Protein 3LUR (pdb70)

Foldseek 3Di:
DDWDKDKAAKFKKFAAKDKFPADVVCVVCVVVVVVVCVVVCVVVVQVVFAPPSDAAWKWKDFQDPVRMMTTTHTGDDDPVSVVTDIDIQHIAMKKDKFAAAPPPSVVVVVVVVVCCVVPVVPWFDNGMKIKGAHDDHNHGSGGIIITMHTHD/DDWDKAKDAKFKKKAAKDKFQAPVRCVVCQVVVVVCCVVVCRLVVQVVQAPPSPAFWKWKDFDPVPRMMIITHGGDPVDDVVVIPIDMQHIAMKKDKFAAAPPPSVVVVVVVVVCCVPPVVPWFDNGMKIKGAHDDHNHGSGGIIITMHTHD/DDDDKDKDAKFKKWAAKDKFQAPVVVVVCLVVVVVVCVVVCVLVVQQVQAPPSPQFWKWKDFQDPPRMMTITHGGYDPIDMDMQHIAMKKDKFAAAPPVSVVVVVVVVVCCVVPPVVFDDNGMWIKGAHDDDNHGRGGIIMTMHTHD

Nearest PDB structures (foldseek):
  5kat-assembly1_A  TM=9.500E-01  e=3.939E-24  Staphylococcus aureus subsp. aureus N315
  3lur-assembly3_C  TM=9.102E-01  e=5.387E-23  Staphylococcus aureus subsp. aureus Mu50
  6wl5-assembly4_D  TM=5.941E-01  e=5.472E-05  Escherichia coli
  5kax-assembly1_A  TM=5.554E-01  e=2.906E-04  Chlorobaculum tepidum TLS
  3lur-assembly3_C  TM=9.510E-01  e=2.181E-24  Staphylococcus aureus subsp. aureus Mu50

InterPro domains:
  IPR010499 Bacterial transcription activator, effector binding [SM00871] (1-156)
  IPR011256 Regulatory factor, effector binding domain superfamily [G3DSA:3.20.80.10] (1-156)
  IPR011256 Regulatory factor, effector binding domain superfamily [SSF55136] (1-156)
  IPR029441 Integron-associated effector binding protein [PF14526] (6-155)
  IPR053182 Putative transcriptional regulator YobU-like [PTHR36444] (2-156)

Secondary structure (DSSP, 8-state):
------EE--EEEEE-----SSHHHHHHHHHHHHHHHHHHTHHHHHHHH--SSSSSEEEEE---TT-----EEE---SSGGGGSEEEEE--EE--EEEESSTTHHHHH--HHHHHHHHH-TTTB-SS-EEEEE-SS-TTSTT-EEEE--B--/------EE--EEEEE-----SSHHHHHHHHHHHHHHHHHTTHHHHHHHH--SSSSSEEEEE---SS-----EEE--TTS-TTTSEEEEE--EE--EEEESSTTHHHHH--HHHHHHHHH-TTTB-SS-EEEEE-SS-TTSTT-EEEE--B--/------EE--EEEEE-----SSHHHHHHHHHHHHHHHHHTTHHHHHHHH--SSSSSEEEEE---GGG----EEE---SSEEEEE--EE--EEEESSTTHHHHH--HHHHHHHHHSGGGB-SS-EEEEE-SS-TTSTT-EEEE--B--

Solvent-accessible surface area: 23696 Å² total

Radius of gyration: 25.82 Å; Cα contacts (8 Å, |Δi|>4): 927; chains: 3; bounding box: 43×69×67 Å

B-factor: mean 15.58, std 5.98, range [4.15, 49.12]

Structure (mmCIF, N/CA/C/O backbone):
data_3LUR
#
_entry.id   3LUR
#
_cell.length_a   34.179
_cell.length_b   62.482
_cell.length_c   105.075
_cell.angle_alpha   90.000
_cell.angle_beta   93.330
_cell.angle_gamma   90.000
#
_symmetry.space_group_name_H-M   'P 1 21 1'
#
loop_
_entity.id
_entity.type
_entity.pdbx_description
1 polymer 'Putative bacterial transcription regulation protein'
2 non-polymer 'TETRAETHYLENE GLYCOL'
3 non-polymer 1,2-ETHANEDIOL
4 non-polymer DI(HYDROXYETHYL)ETHER
5 water water
#
loop_
_atom_site.group_PDB
_atom_site.id
_atom_site.type_symbol
_atom_site.label_atom_id
_atom_site.label_alt_id
_atom_site.label_comp_id
_atom_site.label_asym_id
_atom_site.label_entity_id
_atom_site.label_seq_id
_atom_site.pdbx_PDB_ins_code
_atom_site.Cartn_x
_atom_site.Cartn_y
_atom_site.Cartn_z
_atom_site.occupancy
_atom_site.B_iso_or_equiv
_atom_site.auth_seq_id
_atom_site.auth_comp_id
_atom_site.auth_asym_id
_atom_site.auth_atom_id
_atom_site.pdbx_PDB_model_num
ATOM 1 N N . GLY A 1 1 ? 22.347 30.727 -11.273 1.00 21.67 0 GLY A N 1
ATOM 2 C CA . GLY A 1 1 ? 20.891 30.457 -11.425 1.00 20.95 0 GLY A CA 1
ATOM 3 C C . GLY A 1 1 ? 20.463 29.458 -10.364 1.00 20.84 0 GLY A C 1
ATOM 4 O O . GLY A 1 1 ? 21.275 29.052 -9.543 1.00 21.09 0 GLY A O 1
ATOM 13 N N . GLU A 1 3 ? 19.577 26.315 -10.760 1.00 19.24 2 GLU A N 1
ATOM 14 C CA . GLU A 1 3 ? 19.639 24.963 -11.277 1.00 19.47 2 GLU A CA 1
ATOM 15 C C . GLU A 1 3 ? 19.926 23.978 -10.127 1.00 18.29 2 GLU A C 1
ATOM 16 O O . GLU A 1 3 ? 20.691 24.277 -9.166 1.00 17.56 2 GLU A O 1
ATOM 22 N N . TYR A 1 4 ? 19.282 22.823 -10.210 1.00 16.59 3 TYR A N 1
ATOM 23 C CA . TYR A 1 4 ? 19.436 21.803 -9.208 1.00 16.42 3 TYR A CA 1
ATOM 24 C C . TYR A 1 4 ? 19.490 20.417 -9.832 1.00 15.94 3 TYR A C 1
ATOM 25 O O . TYR A 1 4 ? 19.122 20.232 -10.981 1.00 16.06 3 TYR A O 1
ATOM 34 N N . GLN A 1 5 ? 19.977 19.464 -9.064 1.00 15.77 4 GLN A N 1
ATOM 35 C CA . GLN A 1 5 ? 19.959 18.069 -9.456 1.00 15.96 4 GLN A CA 1
ATOM 36 C C . GLN A 1 5 ? 19.066 17.329 -8.488 1.00 15.56 4 GLN A C 1
ATOM 37 O O . GLN A 1 5 ? 19.062 17.615 -7.282 1.00 15.57 4 GLN A O 1
ATOM 43 N N . LEU A 1 6 ? 18.264 16.416 -9.012 1.00 15.41 5 LEU A N 1
ATOM 44 C CA . LEU A 1 6 ? 17.427 15.584 -8.168 1.00 15.46 5 LEU A CA 1
ATOM 45 C C . LEU A 1 6 ? 18.284 14.448 -7.649 1.00 15.19 5 LEU A C 1
ATOM 46 O O . LEU A 1 6 ? 19.048 13.816 -8.402 1.00 15.61 5 LEU A O 1
ATOM 51 N N . GLN A 1 7 ? 18.197 14.202 -6.353 1.00 15.06 6 GLN A N 1
ATOM 52 C CA . GLN A 1 7 ? 18.916 13.120 -5.730 1.00 15.27 6 GLN A CA 1
ATOM 53 C C . GLN A 1 7 ? 17.952 12.481 -4.748 1.00 15.12 6 GLN A C 1
ATOM 54 O O . GLN A 1 7 ? 16.916 13.059 -4.423 1.00 14.78 6 GLN A O 1
ATOM 60 N N . GLN A 1 8 ? 18.250 11.271 -4.319 1.00 14.75 7 GLN A N 1
ATOM 61 C CA . GLN A 1 8 ? 17.435 10.625 -3.321 1.00 14.76 7 GLN A CA 1
ATOM 62 C C . GLN A 1 8 ? 18.300 9.945 -2.300 1.00 13.81 7 GLN A C 1
ATOM 63 O O . GLN A 1 8 ? 19.352 9.418 -2.634 1.00 13.41 7 GLN A O 1
ATOM 69 N N . LEU A 1 9 ? 17.868 9.990 -1.044 1.00 12.81 8 LEU A N 1
ATOM 70 C CA . LEU A 1 9 ? 18.584 9.343 0.035 1.00 12.13 8 LEU A CA 1
ATOM 71 C C . LEU A 1 9 ? 17.699 8.318 0.771 1.00 11.67 8 LEU A C 1
ATOM 72 O O . LEU A 1 9 ? 16.489 8.527 0.950 1.00 10.40 8 LEU A O 1
ATOM 77 N N . ALA A 1 10 ? 18.314 7.215 1.180 1.00 10.07 9 ALA A N 1
ATOM 78 C CA . ALA A 1 10 ? 17.703 6.274 2.094 1.00 10.37 9 ALA A CA 1
ATOM 79 C C . ALA A 1 10 ? 17.673 6.972 3.459 1.00 10.32 9 ALA A C 1
ATOM 80 O O . ALA A 1 10 ? 18.213 8.079 3.616 1.00 9.76 9 ALA A O 1
ATOM 82 N N . SER A 1 11 ? 17.065 6.349 4.450 1.00 10.49 10 SER A N 1
ATOM 83 C CA . SER A 1 11 ? 17.062 6.956 5.762 1.00 11.24 10 SER A CA 1
ATOM 84 C C . SER A 1 11 ? 18.481 6.894 6.288 1.00 12.03 10 SER A C 1
ATOM 85 O O . SER A 1 11 ? 19.173 5.895 6.118 1.00 12.24 10 SER A O 1
ATOM 88 N N . LEU A 1 12 ? 18.918 7.958 6.925 1.00 12.41 11 LEU A N 1
ATOM 89 C CA . LEU A 1 12 ? 20.284 8.005 7.420 1.00 12.96 11 LEU A CA 1
ATOM 90 C C . LEU A 1 12 ? 20.323 8.288 8.901 1.00 13.35 11 LEU A C 1
ATOM 91 O O . LEU A 1 12 ? 19.403 8.878 9.447 1.00 14.45 11 LEU A O 1
ATOM 96 N N . THR A 1 13 ? 21.372 7.805 9.554 1.00 13.88 12 THR A N 1
ATOM 97 C CA . THR A 1 13 ? 21.581 8.093 10.949 1.00 13.61 12 THR A CA 1
ATOM 98 C C . THR A 1 13 ? 22.565 9.263 11.019 1.00 13.30 12 THR A C 1
ATOM 99 O O . THR A 1 13 ? 23.684 9.178 10.496 1.00 12.63 12 THR A O 1
ATOM 103 N N . LEU A 1 14 ? 22.134 10.358 11.638 1.00 12.70 13 LEU A N 1
ATOM 104 C CA . LEU A 1 14 ? 22.992 11.547 11.767 1.00 12.59 13 LEU A CA 1
ATOM 105 C C . LEU A 1 14 ? 23.431 11.701 13.217 1.00 12.06 13 LEU A C 1
ATOM 106 O O . LEU A 1 14 ? 22.624 11.554 14.138 1.00 12.74 13 LEU A O 1
ATOM 111 N N . VAL A 1 15 ? 24.732 11.898 13.413 1.00 11.09 14 VAL A N 1
ATOM 112 C CA . VAL A 1 15 ? 25.337 11.999 14.717 1.00 9.65 14 VAL A CA 1
ATOM 113 C C . VAL A 1 15 ? 25.897 13.413 14.809 1.00 9.28 14 VAL A C 1
ATOM 114 O O . VAL A 1 15 ? 26.659 13.853 13.942 1.00 7.97 14 VAL A O 1
ATOM 118 N N . GLY A 1 16 ? 25.543 14.123 15.851 1.00 9.32 15 GLY A N 1
ATOM 119 C CA . GLY A 1 16 ? 26.023 15.480 15.980 1.00 9.57 15 GLY A CA 1
ATOM 120 C C . GLY A 1 16 ? 25.491 16.240 17.166 1.00 9.27 15 GLY A C 1
ATOM 121 O O . GLY A 1 16 ? 25.074 15.648 18.177 1.00 9.75 15 GLY A O 1
ATOM 122 N N . ILE A 1 17 ? 25.505 17.564 17.030 1.00 9.22 16 ILE A N 1
ATOM 123 C CA . ILE A 1 17 ? 25.100 18.468 18.087 1.00 9.23 16 ILE A CA 1
ATOM 124 C C . ILE A 1 17 ? 24.122 19.471 17.527 1.00 9.68 16 ILE A C 1
ATOM 125 O O . ILE A 1 17 ? 24.353 20.039 16.461 1.00 9.05 16 ILE A O 1
ATOM 130 N N . LYS A 1 18 ? 23.063 19.727 18.290 1.00 9.68 17 LYS A N 1
ATOM 131 C CA A LYS A 1 18 ? 22.006 20.610 17.845 0.50 10.32 17 LYS A CA 1
ATOM 132 C CA B LYS A 1 18 ? 21.984 20.589 17.863 0.50 10.24 17 LYS A CA 1
ATOM 133 C C . LYS A 1 18 ? 21.907 21.849 18.727 1.00 9.89 17 LYS A C 1
ATOM 134 O O . LYS A 1 18 ? 22.091 21.778 19.923 1.00 10.28 17 LYS A O 1
ATOM 145 N N . GLU A 1 19 ? 21.624 22.986 18.096 1.00 9.32 18 GLU A N 1
ATOM 146 C CA . GLU A 1 19 ? 21.333 24.242 18.811 1.00 9.19 18 GLU A CA 1
ATOM 147 C C . GLU A 1 19 ? 19.990 24.724 18.275 1.00 8.83 18 GLU A C 1
ATOM 148 O O . GLU A 1 19 ? 19.711 24.547 17.109 1.00 7.46 18 GLU A O 1
ATOM 154 N N . THR A 1 20 ? 19.155 25.288 19.142 1.00 8.92 19 THR A N 1
ATOM 155 C CA . THR A 1 20 ? 17.844 25.740 18.728 1.00 9.53 19 THR A CA 1
ATOM 156 C C . THR A 1 20 ? 17.794 27.236 18.903 1.00 10.51 19 THR A C 1
ATOM 157 O O . THR A 1 20 ? 18.217 27.769 19.931 1.00 9.99 19 THR A O 1
ATOM 161 N N . TYR A 1 21 ? 17.299 27.905 17.872 1.00 11.80 20 TYR A N 1
ATOM 162 C CA . TYR A 1 21 ? 17.182 29.340 17.872 1.00 12.80 20 TYR A CA 1
ATOM 163 C C . TYR A 1 21 ? 15.720 29.744 17.747 1.00 13.99 20 TYR A C 1
ATOM 164 O O . TYR A 1 21 ? 14.864 28.939 17.327 1.00 13.39 20 TYR A O 1
ATOM 173 N N . GLU A 1 22 ? 15.454 30.994 18.103 1.00 14.96 21 GLU A N 1
ATOM 174 C CA . GLU A 1 22 ? 14.089 31.539 18.140 1.00 16.26 21 GLU A CA 1
ATOM 175 C C . GLU A 1 22 ? 13.356 31.443 16.803 1.00 16.88 21 GLU A C 1
ATOM 176 O O . GLU A 1 22 ? 12.150 31.188 16.764 1.00 17.48 21 GLU A O 1
ATOM 178 N N . ASN A 1 23 ? 14.091 31.636 15.718 1.00 18.37 22 ASN A N 1
ATOM 179 C CA . ASN A 1 23 ? 13.545 31.580 14.366 1.00 19.30 22 ASN A CA 1
ATOM 180 C C . ASN A 1 23 ? 14.669 31.525 13.322 1.00 20.44 22 ASN A C 1
ATOM 181 O O . ASN A 1 23 ? 15.867 31.491 13.670 1.00 20.55 22 ASN A O 1
ATOM 186 N N . GLY A 1 24 ? 14.280 31.490 12.050 1.00 21.46 23 GLY A N 1
ATOM 187 C CA . GLY A 1 24 ? 15.216 31.426 10.933 1.00 22.35 23 GLY A CA 1
ATOM 188 C C . GLY A 1 24 ? 16.293 32.496 10.891 1.00 23.15 23 GLY A C 1
ATOM 189 O O . GLY A 1 24 ? 17.460 32.184 10.633 1.00 23.72 23 GLY A O 1
ATOM 190 N N . ARG A 1 25 ? 15.925 33.753 11.117 1.00 24.14 24 ARG A N 1
ATOM 191 C CA . ARG A 1 25 ? 16.925 34.848 11.088 1.00 24.92 24 ARG A CA 1
ATOM 192 C C . ARG A 1 25 ? 17.903 34.815 12.242 1.00 24.65 24 ARG A C 1
ATOM 193 O O . ARG A 1 25 ? 19.098 35.052 12.027 1.00 24.50 24 ARG A O 1
ATOM 199 N N . GLN A 1 26 ? 17.421 34.581 13.468 1.00 24.29 25 GLN A N 1
ATOM 200 C CA A GLN A 1 26 ? 18.330 34.495 14.610 0.50 24.35 25 GLN A CA 1
ATOM 201 C CA B GLN A 1 26 ? 18.322 34.490 14.621 0.50 24.29 25 GLN A CA 1
ATOM 202 C C . GLN A 1 26 ? 19.287 33.306 14.447 1.00 24.20 25 GLN A C 1
ATOM 203 O O . GLN A 1 26 ? 20.434 33.364 14.876 1.00 24.02 25 GLN A O 1
ATOM 214 N N . ALA A 1 27 ? 18.814 32.244 13.803 1.00 24.03 26 ALA A N 1
ATOM 215 C CA . ALA A 1 27 ? 19.652 31.086 13.525 1.00 24.59 26 ALA A CA 1
ATOM 216 C C . ALA A 1 27 ? 20.852 31.517 12.660 1.00 24.99 26 ALA A C 1
ATOM 217 O O . ALA A 1 27 ? 22.000 31.237 13.001 1.00 24.42 26 ALA A O 1
ATOM 219 N N . GLN A 1 28 ? 20.570 32.256 11.577 1.00 25.98 27 GLN A N 1
ATOM 220 C CA . GLN A 1 28 ? 21.616 32.752 10.649 1.00 26.66 27 GLN A CA 1
ATOM 221 C C . GLN A 1 28 ? 22.687 33.543 11.374 1.00 26.04 27 GLN A C 1
ATOM 222 O O . GLN A 1 28 ? 23.861 33.489 11.008 1.00 26.83 27 GLN A O 1
ATOM 228 N N . GLN A 1 29 ? 22.277 34.299 12.387 1.00 25.24 28 GLN A N 1
ATOM 229 C CA . GLN A 1 29 ? 23.200 35.143 13.129 1.00 24.66 28 GLN A CA 1
ATOM 230 C C . GLN A 1 29 ? 24.035 34.386 14.150 1.00 23.31 28 GLN A C 1
ATOM 231 O O . GLN A 1 29 ? 25.041 34.905 14.595 1.00 23.19 28 GLN A O 1
ATOM 237 N N . HIS A 1 30 ? 23.641 33.147 14.481 1.00 21.52 29 HIS A N 1
ATOM 238 C CA . HIS A 1 30 ? 24.372 32.315 15.453 1.00 20.32 29 HIS A CA 1
ATOM 239 C C . HIS A 1 30 ? 25.147 31.138 14.845 1.00 18.84 29 HIS A C 1
ATOM 240 O O . HIS A 1 30 ? 26.086 30.611 15.456 1.00 17.79 29 HIS A O 1
ATOM 247 N N . ILE A 1 31 ? 24.778 30.741 13.641 1.00 17.50 30 ILE A N 1
ATOM 248 C CA . ILE A 1 31 ? 25.350 29.541 13.060 1.00 16.56 30 ILE A CA 1
ATOM 249 C C . ILE A 1 31 ? 26.877 29.559 12.863 1.00 15.51 30 ILE A C 1
ATOM 250 O O . ILE A 1 31 ? 27.538 28.565 13.174 1.00 13.45 30 ILE A O 1
ATOM 255 N N . ALA A 1 32 ? 27.447 30.663 12.377 1.00 14.37 31 ALA A N 1
ATOM 256 C CA . ALA A 1 32 ? 28.896 30.716 12.194 1.00 14.06 31 ALA A CA 1
ATOM 257 C C . ALA A 1 32 ? 29.608 30.476 13.532 1.00 13.62 31 ALA A C 1
ATOM 258 O O . ALA A 1 32 ? 30.571 29.731 13.604 1.00 13.11 31 ALA A O 1
ATOM 260 N N . GLY A 1 33 ? 29.105 31.113 14.584 1.00 13.07 32 GLY A N 1
ATOM 261 C CA . GLY A 1 33 ? 29.662 30.979 15.904 1.00 12.56 32 GLY A CA 1
ATOM 262 C C . GLY A 1 33 ? 29.563 29.553 16.427 1.00 12.04 32 GLY A C 1
ATOM 263 O O . GLY A 1 33 ? 30.448 29.089 17.137 1.00 12.48 32 GLY A O 1
ATOM 264 N N . PHE A 1 34 ? 28.466 28.878 16.097 1.00 10.57 33 PHE A N 1
ATOM 265 C CA . PHE A 1 34 ? 28.269 27.501 16.507 1.00 9.96 33 PHE A CA 1
ATOM 266 C C . PHE A 1 34 ? 29.327 26.618 15.856 1.00 9.78 33 PHE A C 1
ATOM 267 O O . PHE A 1 34 ? 29.937 25.778 16.536 1.00 9.14 33 PHE A O 1
ATOM 275 N N . TRP A 1 35 ? 29.575 26.815 14.547 1.00 9.46 34 TRP A N 1
ATOM 276 C CA . TRP A 1 35 ? 30.654 26.097 13.882 1.00 10.24 34 TRP A CA 1
ATOM 277 C C . TRP A 1 35 ? 32.004 26.420 14.532 1.00 10.90 34 TRP A C 1
ATOM 278 O O . TRP A 1 35 ? 32.828 25.525 14.752 1.00 10.29 34 TRP A O 1
ATOM 289 N N . GLN A 1 36 ? 32.234 27.702 14.836 1.00 11.15 35 GLN A N 1
ATOM 290 C CA . GLN A 1 36 ? 33.502 28.116 15.452 1.00 11.95 35 GLN A CA 1
ATOM 291 C C . GLN A 1 36 ? 33.721 27.381 16.789 1.00 11.37 35 GLN A C 1
ATOM 292 O O . GLN A 1 36 ? 34.815 26.851 17.062 1.00 11.54 35 GLN A O 1
ATOM 298 N N . ARG A 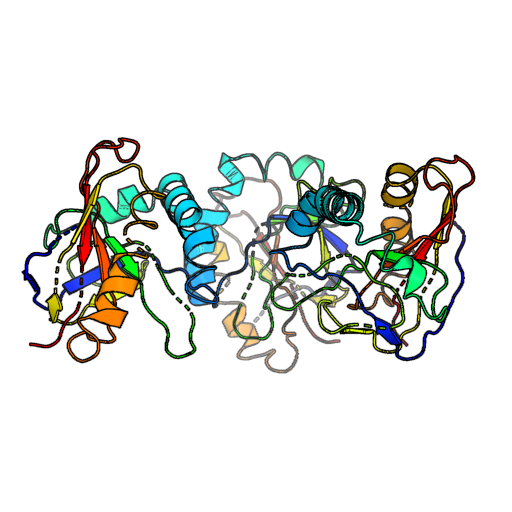1 37 ? 32.688 27.357 17.617 1.00 10.87 36 ARG A N 1
ATOM 299 C CA . ARG A 1 37 ? 32.764 26.676 18.914 1.00 11.08 36 ARG A CA 1
ATOM 300 C C . ARG A 1 37 ? 33.018 25.169 18.744 1.00 10.88 36 ARG A C 1
ATOM 301 O O . ARG A 1 37 ? 33.874 24.629 19.403 1.00 10.34 36 ARG A O 1
ATOM 309 N N . CYS A 1 38 ? 32.282 24.507 17.856 1.00 11.84 37 CYS A N 1
ATOM 310 C CA . CYS A 1 38 ? 32.511 23.068 17.599 1.00 12.11 37 CYS A CA 1
ATOM 311 C C . CYS A 1 38 ? 33.939 22.804 17.153 1.00 12.86 37 CYS A C 1
ATOM 312 O O . CYS A 1 38 ? 34.552 21.841 17.599 1.00 12.52 37 CYS A O 1
ATOM 315 N N . TYR A 1 39 ? 34.454 23.643 16.243 1.00 13.50 38 TYR A N 1
ATOM 316 C CA . TYR A 1 39 ? 35.861 23.537 15.869 1.00 14.01 38 TYR A CA 1
ATOM 317 C C . TYR A 1 39 ? 36.734 23.710 17.101 1.00 13.84 38 TYR A C 1
ATOM 318 O O . TYR A 1 39 ? 37.531 22.833 17.419 1.00 14.31 38 TYR A O 1
ATOM 327 N N . GLN A 1 40 ? 36.541 24.816 17.825 1.00 13.89 39 GLN A N 1
ATOM 328 C CA . GLN A 1 40 ? 37.376 25.140 18.990 1.00 13.81 39 GLN A CA 1
ATOM 329 C C . GLN A 1 40 ? 37.401 24.041 20.051 1.00 12.97 39 GLN A C 1
ATOM 330 O O . GLN A 1 40 ? 38.415 23.838 20.696 1.00 12.60 39 GLN A O 1
ATOM 336 N N . GLU A 1 41 ? 36.287 23.330 20.207 1.00 12.06 40 GLU A N 1
ATOM 337 C CA . GLU A 1 41 ? 36.154 22.293 21.239 1.00 11.89 40 GLU A CA 1
ATOM 338 C C . GLU A 1 41 ? 36.627 20.925 20.804 1.00 12.08 40 GLU A C 1
ATOM 339 O O . GLU A 1 41 ? 36.792 20.040 21.633 1.00 11.58 40 GLU A O 1
ATOM 345 N N . GLY A 1 42 ? 36.842 20.742 19.510 1.00 12.68 41 GLY A N 1
ATOM 346 C CA . GLY A 1 42 ? 37.266 19.429 18.997 1.00 12.91 41 GLY A CA 1
ATOM 347 C C . GLY A 1 42 ? 36.093 18.549 18.623 1.00 13.20 41 GLY A C 1
ATOM 348 O O . GLY A 1 42 ? 36.246 17.358 18.385 1.00 13.03 41 GLY A O 1
ATOM 349 N N . VAL A 1 43 ? 34.898 19.132 18.609 1.00 13.18 42 VAL A N 1
ATOM 350 C CA . VAL A 1 43 ? 33.722 18.387 18.250 1.00 13.51 42 VAL A CA 1
ATOM 351 C C . VAL A 1 43 ? 33.799 17.986 16.782 1.00 13.82 42 VAL A C 1
ATOM 352 O O . VAL A 1 43 ? 33.419 16.857 16.417 1.00 13.17 42 VAL A O 1
ATOM 356 N N . ILE A 1 44 ? 34.282 18.893 15.925 1.00 14.37 43 ILE A N 1
ATOM 357 C CA . ILE A 1 44 ? 34.333 18.569 14.505 1.00 14.77 43 ILE A CA 1
ATOM 358 C C . ILE A 1 44 ? 35.258 17.389 14.255 1.00 15.44 43 ILE A C 1
ATOM 359 O O . ILE A 1 44 ? 34.905 16.485 13.493 1.00 15.66 43 ILE A O 1
ATOM 364 N N . ALA A 1 45 ? 36.418 17.378 14.913 1.00 16.02 44 ALA A N 1
ATOM 365 C CA . ALA A 1 45 ? 37.394 16.303 14.715 1.00 16.50 44 ALA A CA 1
ATOM 366 C C . ALA A 1 45 ? 36.816 14.982 15.174 1.00 16.56 44 ALA A C 1
ATOM 367 O O . ALA A 1 45 ? 36.951 13.972 14.496 1.00 16.39 44 ALA A O 1
ATOM 369 N N . ASP A 1 46 ? 36.119 15.006 16.302 1.00 16.25 45 ASP A N 1
ATOM 370 C CA . ASP A 1 46 ? 35.500 13.811 16.817 1.00 16.59 45 ASP A CA 1
ATOM 371 C C . ASP A 1 46 ? 34.391 13.258 15.896 1.00 15.96 45 ASP A C 1
ATOM 372 O O . ASP A 1 46 ? 34.305 12.063 15.699 1.00 15.09 45 ASP A O 1
ATOM 377 N N . LEU A 1 47 ? 33.527 14.134 15.373 1.00 15.25 46 LEU A N 1
ATOM 378 C CA . LEU A 1 47 ? 32.476 13.697 14.475 1.00 15.28 46 LEU A CA 1
ATOM 379 C C . LEU A 1 47 ? 33.052 13.163 13.171 1.00 15.71 46 LEU A C 1
ATOM 380 O O . LEU A 1 47 ? 32.533 12.214 12.610 1.00 15.54 46 LEU A O 1
ATOM 385 N N . GLN A 1 48 ? 34.152 13.744 12.709 1.00 16.51 47 GLN A N 1
ATOM 386 C CA . GLN A 1 48 ? 34.751 13.274 11.467 1.00 17.83 47 GLN A CA 1
ATOM 387 C C . GLN A 1 48 ? 35.277 11.860 11.598 1.00 17.45 47 GLN A C 1
ATOM 388 O O . GLN A 1 48 ? 35.322 11.138 10.606 1.00 18.19 47 GLN A O 1
ATOM 394 N N . LEU A 1 49 ? 35.615 11.439 12.816 1.00 17.30 48 LEU A N 1
ATOM 395 C CA . LEU A 1 49 ? 36.057 10.064 13.031 1.00 17.22 48 LEU A CA 1
ATOM 396 C C . LEU A 1 49 ? 34.906 9.093 12.923 1.00 16.73 48 LEU A C 1
ATOM 397 O O . LEU A 1 49 ? 35.129 7.932 12.648 1.00 16.13 48 LEU A O 1
ATOM 402 N N . LYS A 1 50 ? 33.678 9.584 13.142 1.00 15.92 49 LYS A N 1
ATOM 403 C CA . LYS A 1 50 ? 32.457 8.763 13.081 1.00 15.56 49 LYS A CA 1
ATOM 404 C C . LYS A 1 50 ? 31.797 8.783 11.712 1.00 15.12 49 LYS A C 1
ATOM 405 O O . LYS A 1 50 ? 30.848 8.047 11.467 1.00 15.25 49 LYS A O 1
ATOM 411 N N . ASN A 1 51 ? 32.281 9.642 10.839 1.00 14.89 50 ASN A N 1
ATOM 412 C CA . ASN A 1 51 ? 31.686 9.822 9.508 1.00 14.26 50 ASN A CA 1
ATOM 413 C C . ASN A 1 51 ? 31.823 8.551 8.682 1.00 14.44 50 ASN A C 1
ATOM 414 O O . ASN A 1 51 ? 32.928 8.134 8.364 1.00 13.45 50 ASN A O 1
ATOM 419 N N . ASN A 1 52 ? 30.698 7.934 8.348 1.00 14.58 51 ASN A N 1
ATOM 420 C CA . ASN A 1 52 ? 30.723 6.656 7.618 1.00 15.66 51 ASN A CA 1
ATOM 421 C C . ASN A 1 52 ? 30.687 6.808 6.109 1.00 16.21 51 ASN A C 1
ATOM 422 O O . ASN A 1 52 ? 30.570 5.831 5.420 1.00 16.41 51 ASN A O 1
ATOM 427 N N . GLY A 1 53 ? 30.717 8.044 5.614 1.00 17.01 52 GLY A N 1
ATOM 428 C CA . GLY A 1 53 ? 30.720 8.303 4.174 1.00 17.85 52 GLY A CA 1
ATOM 429 C C . GLY A 1 53 ? 29.380 8.274 3.432 1.00 18.12 52 GLY A C 1
ATOM 430 O O . GLY A 1 53 ? 29.357 8.531 2.234 1.00 18.38 52 GLY A O 1
ATOM 431 N N . ASP A 1 54 ? 28.267 8.001 4.119 1.00 17.74 53 ASP A N 1
ATOM 432 C CA . ASP A 1 54 ? 26.948 7.987 3.455 1.00 17.87 53 ASP A CA 1
ATOM 433 C C . ASP A 1 54 ? 26.719 9.289 2.720 1.00 17.96 53 ASP A C 1
ATOM 434 O O . ASP A 1 54 ? 26.088 9.297 1.662 1.00 17.86 53 ASP A O 1
ATOM 439 N N . LEU A 1 55 ? 27.132 10.395 3.348 1.00 17.60 54 LEU A N 1
ATOM 440 C CA . LEU A 1 55 ? 27.189 11.705 2.696 1.00 17.64 54 LEU A CA 1
ATOM 441 C C . LEU A 1 55 ? 28.637 12.163 2.814 1.00 17.63 54 LEU A C 1
ATOM 442 O O . LEU A 1 55 ? 29.240 12.083 3.892 1.00 16.75 54 LEU A O 1
ATOM 447 N N . ALA A 1 56 ? 29.201 12.615 1.697 1.00 18.00 55 ALA A N 1
ATOM 448 C CA . ALA A 1 56 ? 30.619 13.011 1.648 1.00 18.32 55 ALA A CA 1
ATOM 449 C C . ALA A 1 56 ? 30.794 14.444 2.116 1.00 18.25 55 ALA A C 1
ATOM 450 O O . ALA A 1 56 ? 30.882 15.378 1.324 1.00 20.01 55 ALA A O 1
ATOM 452 N N . GLY A 1 57 ? 30.860 14.618 3.410 1.00 16.82 56 GLY A N 1
ATOM 453 C CA . GLY A 1 57 ? 31.088 15.911 3.968 1.00 16.01 56 GLY A CA 1
ATOM 454 C C . GLY A 1 57 ? 30.450 15.969 5.328 1.00 14.67 56 GLY A C 1
ATOM 455 O O . GLY A 1 57 ? 30.044 14.937 5.894 1.00 15.47 56 GLY A O 1
ATOM 456 N N . ILE A 1 58 ? 30.446 17.152 5.883 1.00 12.92 57 ILE A N 1
ATOM 457 C CA A ILE A 1 58 ? 29.837 17.359 7.170 0.50 12.39 57 ILE A CA 1
ATOM 458 C CA B ILE A 1 58 ? 29.843 17.403 7.186 0.50 12.62 57 ILE A CA 1
ATOM 459 C C . ILE A 1 58 ? 28.597 18.213 6.911 1.00 12.21 57 ILE A C 1
ATOM 460 O O . ILE A 1 58 ? 28.593 19.099 6.010 1.00 12.06 57 ILE A O 1
ATOM 469 N N . LEU A 1 59 ? 27.552 17.920 7.652 1.00 12.06 58 LEU A N 1
ATOM 470 C CA . LEU A 1 59 ? 26.272 18.583 7.483 1.00 11.45 58 LEU A CA 1
ATOM 471 C C . LEU A 1 59 ? 25.988 19.686 8.465 1.00 11.01 58 LEU A C 1
ATOM 472 O O . LEU A 1 59 ? 26.329 19.601 9.670 1.00 10.06 58 LEU A O 1
ATOM 477 N N . GLY A 1 60 ? 25.314 20.707 7.926 1.00 11.38 59 GLY A N 1
ATOM 478 C CA . GLY A 1 60 ? 24.663 21.726 8.674 1.00 11.63 59 GLY A CA 1
ATOM 479 C C . GLY A 1 60 ? 23.188 21.465 8.420 1.00 11.31 59 GLY A C 1
ATOM 480 O O . GLY A 1 60 ? 22.642 21.863 7.383 1.00 11.07 59 GLY A O 1
ATOM 481 N N . LEU A 1 61 ? 22.562 20.750 9.337 1.00 11.97 60 LEU A N 1
ATOM 482 C CA . LEU A 1 61 ? 21.161 20.344 9.175 1.00 12.32 60 LEU A CA 1
ATOM 483 C C . LEU A 1 61 ? 20.225 21.355 9.807 1.00 13.21 60 LEU A C 1
ATOM 484 O O . LEU A 1 61 ? 20.266 21.596 11.028 1.00 13.08 60 LEU A O 1
ATOM 489 N N . CYS A 1 62 ? 19.332 21.903 8.981 1.00 14.17 61 CYS A N 1
ATOM 490 C CA . CYS A 1 62 ? 18.348 22.845 9.414 1.00 14.69 61 CYS A CA 1
ATOM 491 C C . CYS A 1 62 ? 17.074 22.109 9.741 1.00 14.97 61 CYS A C 1
ATOM 492 O O . CYS A 1 62 ? 16.538 21.389 8.897 1.00 14.39 61 CYS A O 1
ATOM 495 N N . ILE A 1 63 ? 16.624 22.265 10.988 1.00 14.26 62 ILE A N 1
ATOM 496 C CA . ILE A 1 63 ? 15.500 21.532 11.520 1.00 15.21 62 ILE A CA 1
ATOM 497 C C . ILE A 1 63 ? 14.413 22.534 11.909 1.00 15.84 62 ILE A C 1
ATOM 498 O O . ILE A 1 63 ? 14.440 23.105 12.999 1.00 15.36 62 ILE A O 1
ATOM 503 N N . PRO A 1 64 ? 13.478 22.789 10.990 1.00 17.47 63 PRO A N 1
ATOM 504 C CA . PRO A 1 64 ? 12.357 23.659 11.414 1.00 18.63 63 PRO A CA 1
ATOM 505 C C . PRO A 1 64 ? 11.654 23.008 12.581 1.00 20.05 63 PRO A C 1
ATOM 506 O O . PRO A 1 64 ? 11.382 21.793 12.541 1.00 21.20 63 PRO A O 1
ATOM 510 N N . GLU A 1 65 ? 11.440 23.758 13.650 1.00 21.30 64 GLU A N 1
ATOM 511 C CA . GLU A 1 65 ? 10.760 23.211 14.806 1.00 22.64 64 GLU A CA 1
ATOM 512 C C . GLU A 1 65 ? 9.270 23.540 14.692 1.00 23.44 64 GLU A C 1
ATOM 513 O O . GLU A 1 65 ? 8.881 24.517 14.045 1.00 22.95 64 GLU A O 1
ATOM 519 N N . LEU A 1 66 ? 8.446 22.707 15.307 1.00 24.65 65 LEU A N 1
ATOM 520 C CA . LEU A 1 66 ? 6.984 22.868 15.208 1.00 25.37 65 LEU A CA 1
ATOM 521 C C . LEU A 1 66 ? 6.490 24.246 15.673 1.00 24.77 65 LEU A C 1
ATOM 522 O O . LEU A 1 66 ? 5.613 24.837 15.016 1.00 25.79 65 LEU A O 1
ATOM 527 N N . ASP A 1 67 ? 7.079 24.782 16.749 1.00 24.02 66 ASP A N 1
ATOM 528 C CA . ASP A 1 67 ? 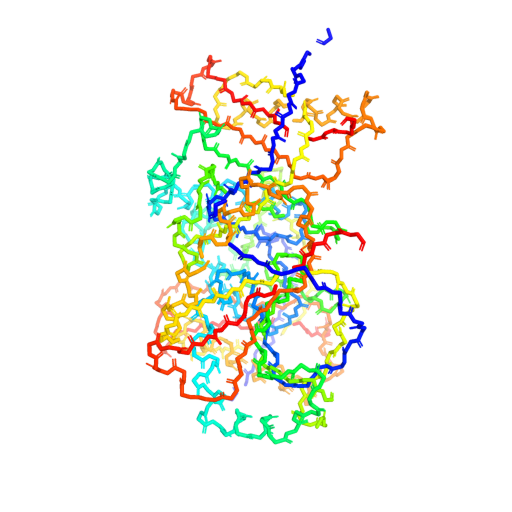6.650 26.076 17.299 1.00 23.05 66 ASP A CA 1
ATOM 529 C C . ASP A 1 67 ? 7.210 27.309 16.572 1.00 22.49 66 ASP A C 1
ATOM 530 O O . ASP A 1 67 ? 7.139 28.418 17.102 1.00 22.36 66 ASP A O 1
ATOM 532 N N . GLY A 1 68 ? 7.766 27.124 15.375 1.00 21.30 67 GLY A N 1
ATOM 533 C CA . GLY A 1 68 ? 8.311 28.249 14.597 1.00 20.44 67 GLY A CA 1
ATOM 534 C C . GLY A 1 68 ? 9.814 28.434 14.792 1.00 19.56 67 GLY A C 1
ATOM 535 O O . GLY A 1 68 ? 10.463 29.166 14.040 1.00 19.52 67 GLY A O 1
ATOM 536 N N . LYS A 1 69 ? 10.374 27.760 15.793 1.00 18.58 68 LYS A N 1
ATOM 537 C CA . LYS A 1 69 ? 11.805 27.850 16.054 1.00 18.19 68 LYS A CA 1
ATOM 538 C C . LYS A 1 69 ? 12.584 27.153 14.961 1.00 17.32 68 LYS A C 1
ATOM 539 O O . LYS A 1 69 ? 12.028 26.439 14.149 1.00 16.82 68 LYS A O 1
ATOM 553 N N . SER A 1 71 ? 16.156 24.907 14.496 1.00 13.93 70 SER A N 1
ATOM 554 C CA . SER A 1 71 ? 17.337 24.249 15.043 1.00 12.90 70 SER A CA 1
ATOM 555 C C . SER A 1 71 ? 18.357 24.009 13.935 1.00 12.18 70 SER A C 1
ATOM 556 O O . SER A 1 71 ? 18.009 23.880 12.770 1.00 12.43 70 SER A O 1
ATOM 559 N N . TYR A 1 72 ? 19.625 23.997 14.301 1.00 11.01 71 TYR A N 1
ATOM 560 C CA . TYR A 1 72 ? 20.668 23.707 13.379 1.00 10.06 71 TYR A CA 1
ATOM 561 C C . TYR A 1 72 ? 21.500 22.619 14.020 1.00 9.82 71 TYR A C 1
ATOM 562 O O . TYR A 1 72 ? 21.902 22.764 15.174 1.00 9.17 71 TYR A O 1
ATOM 579 N N . ILE A 1 74 ? 24.936 20.350 13.602 1.00 10.03 73 ILE A N 1
ATOM 580 C CA . ILE A 1 74 ? 26.192 20.036 12.934 1.00 9.56 73 ILE A CA 1
ATOM 581 C C . ILE A 1 74 ? 26.322 18.528 13.104 1.00 9.70 73 ILE A C 1
ATOM 582 O O . ILE A 1 74 ? 26.272 18.028 14.228 1.00 9.64 73 ILE A O 1
ATOM 587 N N . ALA A 1 75 ? 26.460 17.806 12.003 1.00 9.05 74 ALA A N 1
ATOM 588 C CA . ALA A 1 75 ? 26.395 16.368 12.077 1.00 9.13 74 ALA A CA 1
ATOM 589 C C . ALA A 1 75 ? 27.071 15.673 10.912 1.00 9.15 74 ALA A C 1
ATOM 590 O O . ALA A 1 75 ? 27.309 16.262 9.837 1.00 9.27 74 ALA A O 1
ATOM 592 N N . VAL A 1 76 ? 27.329 14.396 11.124 1.00 9.19 75 VAL A N 1
ATOM 593 C CA A VAL A 1 76 ? 27.847 13.536 10.088 0.33 9.65 75 VAL A CA 1
ATOM 594 C CA B VAL A 1 76 ? 27.855 13.525 10.076 0.67 9.24 75 VAL A CA 1
ATOM 595 C C . VAL A 1 76 ? 26.969 12.297 9.988 1.00 9.79 75 VAL A C 1
ATOM 596 O O . VAL A 1 76 ? 26.304 11.926 10.957 1.00 10.62 75 VAL A O 1
ATOM 603 N N . THR A 1 77 ? 26.961 11.663 8.819 1.00 10.11 76 THR A N 1
ATOM 604 C CA . THR A 1 77 ? 26.257 10.402 8.668 1.00 10.47 76 THR A CA 1
ATOM 605 C C . THR A 1 77 ? 27.125 9.361 9.327 1.00 11.25 76 THR A C 1
ATOM 606 O O . THR A 1 77 ? 28.350 9.276 9.071 1.00 11.81 76 THR A O 1
ATOM 610 N N . GLY A 1 78 ? 26.515 8.584 10.220 1.00 12.22 77 GLY A N 1
ATOM 611 C CA . GLY A 1 78 ? 27.231 7.556 10.955 1.00 12.64 77 GLY A CA 1
ATOM 612 C C . GLY A 1 78 ? 26.448 6.282 11.131 1.00 12.75 77 GLY A C 1
ATOM 613 O O . GLY A 1 78 ? 25.286 6.195 10.738 1.00 12.63 77 GLY A O 1
ATOM 614 N N . ASP A 1 79 ? 27.106 5.283 11.708 1.00 13.21 78 ASP A N 1
ATOM 615 C CA . ASP A 1 79 ? 26.468 4.006 12.025 1.00 14.11 78 ASP A CA 1
ATOM 616 C C . ASP A 1 79 ? 25.832 4.096 13.399 1.00 15.57 78 ASP A C 1
ATOM 617 O O . ASP A 1 79 ? 26.290 4.864 14.233 1.00 15.32 78 ASP A O 1
ATOM 622 N N . ASN A 1 80 ? 24.757 3.339 13.613 1.00 17.03 79 ASN A N 1
ATOM 623 C CA A ASN A 1 80 ? 24.130 3.374 14.921 0.50 17.74 79 ASN A CA 1
ATOM 624 C CA B ASN A 1 80 ? 24.041 3.267 14.900 0.50 18.13 79 ASN A CA 1
ATOM 625 C C . ASN A 1 80 ? 24.744 2.336 15.856 1.00 18.60 79 ASN A C 1
ATOM 626 O O . ASN A 1 80 ? 25.129 1.243 15.452 1.00 18.79 79 ASN A O 1
ATOM 635 N N . SER A 1 81 ? 24.859 2.734 17.120 1.00 19.83 80 SER A N 1
ATOM 636 C CA . SER A 1 81 ? 25.457 1.920 18.180 1.00 20.74 80 SER A CA 1
ATOM 637 C C . SER A 1 81 ? 25.259 2.678 19.501 1.00 21.35 80 SER A C 1
ATOM 638 O O . SER A 1 81 ? 24.815 3.829 19.489 1.00 21.42 80 SER A O 1
ATOM 641 N N . ALA A 1 82 ? 25.572 2.042 20.627 1.00 22.31 81 ALA A N 1
ATOM 642 C CA . ALA A 1 82 ? 25.442 2.700 21.933 1.00 23.10 81 ALA A CA 1
ATOM 643 C C . ALA A 1 82 ? 26.343 3.955 22.028 1.00 24.08 81 ALA A C 1
ATOM 644 O O . ALA A 1 82 ? 25.948 4.960 22.603 1.00 24.05 81 ALA A O 1
ATOM 646 N N . ASP A 1 83 ? 27.532 3.880 21.423 1.00 25.36 82 ASP A N 1
ATOM 647 C CA . ASP A 1 83 ? 28.542 4.966 21.461 1.00 26.43 82 ASP A CA 1
ATOM 648 C C . ASP A 1 83 ? 28.000 6.368 21.101 1.00 26.44 82 ASP A C 1
ATOM 649 O O . ASP A 1 83 ? 28.250 7.360 21.820 1.00 27.00 82 ASP A O 1
ATOM 654 N N . ILE A 1 84 ? 27.261 6.431 19.993 1.00 26.03 83 ILE A N 1
ATOM 655 C CA . ILE A 1 84 ? 26.716 7.673 19.464 1.00 25.70 83 ILE A CA 1
ATOM 656 C C . ILE A 1 84 ? 25.794 8.449 20.452 1.00 25.38 83 ILE A C 1
ATOM 657 O O . ILE A 1 84 ? 25.526 9.640 20.235 1.00 25.38 83 ILE A O 1
ATOM 659 N N . ALA A 1 85 ? 25.324 7.781 21.519 1.00 24.44 84 ALA A N 1
ATOM 660 C CA . ALA A 1 85 ? 24.436 8.400 22.537 1.00 23.51 84 ALA A CA 1
ATOM 661 C C . ALA A 1 85 ? 24.940 9.724 23.193 1.00 22.23 84 ALA A C 1
ATOM 662 O O . ALA A 1 85 ? 24.132 10.532 23.610 1.00 22.24 84 ALA A O 1
ATOM 664 N N . LYS A 1 86 ? 26.257 9.907 23.329 1.00 21.08 85 LYS A N 1
ATOM 665 C CA . LYS A 1 86 ? 26.851 11.198 23.860 1.00 19.69 85 LYS A CA 1
ATOM 666 C C . LYS A 1 86 ? 26.379 12.433 23.003 1.00 18.52 85 LYS A C 1
ATOM 667 O O . LYS A 1 86 ? 25.950 13.486 23.515 1.00 18.88 85 LYS A O 1
ATOM 670 N N . TYR A 1 87 ? 26.408 12.248 21.698 1.00 16.89 86 TYR A N 1
ATOM 671 C CA . TYR A 1 87 ? 25.881 13.205 20.767 1.00 15.85 86 TYR A CA 1
ATOM 672 C C . TYR A 1 87 ? 24.414 12.935 20.579 1.00 15.73 86 TYR A C 1
ATOM 673 O O . TYR A 1 87 ? 23.894 11.972 21.106 1.00 14.75 86 TYR A O 1
ATOM 682 N N . ASP A 1 88 ? 23.753 13.813 19.837 1.00 15.59 87 ASP A N 1
ATOM 683 C CA . ASP A 1 88 ? 22.396 13.544 19.372 1.00 16.88 87 ASP A CA 1
ATOM 684 C C . ASP A 1 88 ? 22.580 12.547 18.260 1.00 17.18 87 ASP A C 1
ATOM 685 O O . ASP A 1 88 ? 23.534 12.664 17.490 1.00 17.23 87 ASP A O 1
ATOM 690 N N . VAL A 1 89 ? 21.727 11.523 18.220 1.00 17.97 88 VAL A N 1
ATOM 691 C CA . VAL A 1 89 ? 21.823 10.473 17.194 1.00 18.36 88 VAL A CA 1
ATOM 692 C C . VAL A 1 89 ? 20.441 10.280 16.653 1.00 18.61 88 VAL A C 1
ATOM 693 O O . VAL A 1 89 ? 19.621 9.646 17.308 1.00 19.33 88 VAL A O 1
ATOM 697 N N . ILE A 1 90 ? 20.151 10.875 15.490 1.00 18.35 89 ILE A N 1
ATOM 698 C CA . ILE A 1 90 ? 18.789 10.827 14.932 1.00 18.50 89 ILE A CA 1
ATOM 699 C C . ILE A 1 90 ? 18.693 10.235 13.536 1.00 17.63 89 ILE A C 1
ATOM 700 O O . ILE A 1 90 ? 19.699 10.021 12.876 1.00 17.98 89 ILE A O 1
ATOM 705 N N . THR A 1 91 ? 17.463 9.946 13.116 1.00 16.49 90 THR A N 1
ATOM 706 C CA . THR A 1 91 ? 17.211 9.433 11.787 1.00 15.56 90 THR A CA 1
ATOM 707 C C . THR A 1 91 ? 16.655 10.511 10.908 1.00 14.95 90 THR A C 1
ATOM 708 O O . THR A 1 91 ? 15.607 11.096 11.205 1.00 15.44 90 THR A O 1
ATOM 712 N N . LEU A 1 92 ? 17.349 10.768 9.813 1.00 14.37 91 LEU A N 1
ATOM 713 C CA . LEU A 1 92 ? 16.861 11.650 8.788 1.00 14.36 91 LEU A CA 1
ATOM 714 C C . LEU A 1 92 ? 16.139 10.716 7.819 1.00 13.99 91 LEU A C 1
ATOM 715 O O . LEU A 1 92 ? 16.774 9.902 7.148 1.00 14.53 91 LEU A O 1
ATOM 720 N N . ALA A 1 93 ? 14.816 10.825 7.772 1.00 12.95 92 ALA A N 1
ATOM 721 C CA . ALA A 1 93 ? 13.988 9.930 6.976 1.00 12.53 92 ALA A CA 1
ATOM 722 C C . ALA A 1 93 ? 14.260 10.076 5.501 1.00 11.65 92 ALA A C 1
ATOM 723 O O . ALA A 1 93 ? 14.462 11.172 5.024 1.00 10.72 92 ALA A O 1
ATOM 725 N N . SER A 1 94 ? 14.142 8.963 4.773 1.00 11.30 93 SER A N 1
ATOM 726 C CA . SER A 1 94 ? 14.397 8.942 3.330 1.00 11.75 93 SER A CA 1
ATOM 727 C C . SER A 1 94 ? 13.570 9.966 2.592 1.00 11.72 93 SER A C 1
ATOM 728 O O . SER A 1 94 ? 12.376 10.152 2.885 1.00 11.94 93 SER A O 1
ATOM 731 N N . SER A 1 95 ? 14.169 10.546 1.574 1.00 11.08 94 SER A N 1
ATOM 732 C CA . SER A 1 95 ? 13.490 11.553 0.787 1.00 10.95 94 SER A CA 1
ATOM 733 C C . SER A 1 95 ? 14.197 11.786 -0.508 1.00 10.59 94 SER A C 1
ATOM 734 O O . SER A 1 95 ? 15.406 11.481 -0.649 1.00 10.67 94 SER A O 1
ATOM 737 N N . LYS A 1 96 ? 13.445 12.317 -1.452 1.00 10.86 95 LYS A N 1
ATOM 738 C CA . LYS A 1 96 ? 14.015 12.902 -2.647 1.00 11.42 95 LYS A CA 1
ATOM 739 C C . LYS A 1 96 ? 14.370 14.343 -2.290 1.00 11.19 95 LYS A C 1
ATOM 740 O O . LYS A 1 96 ? 13.791 14.943 -1.354 1.00 10.99 95 LYS A O 1
ATOM 746 N N . TYR A 1 97 ? 15.330 14.891 -3.023 1.00 10.80 96 TYR A N 1
ATOM 747 C CA . TYR A 1 97 ? 15.832 16.216 -2.769 1.00 10.87 96 TYR A CA 1
ATOM 748 C C . TYR A 1 97 ? 16.125 16.946 -4.050 1.00 11.17 96 TYR A C 1
ATOM 749 O O . TYR A 1 97 ? 16.420 16.324 -5.081 1.00 11.37 96 TYR A O 1
ATOM 766 N N . VAL A 1 99 ? 18.982 19.406 -5.087 1.00 10.85 98 VAL A N 1
ATOM 767 C CA . VAL A 1 99 ? 20.302 19.740 -4.588 1.00 10.14 98 VAL A CA 1
ATOM 768 C C . VAL A 1 99 ? 20.900 20.901 -5.356 1.00 10.89 98 VAL A C 1
ATOM 769 O O . VAL A 1 99 ? 21.096 20.814 -6.578 1.00 11.19 98 VAL A O 1
ATOM 773 N N . PHE A 1 100 ? 21.076 22.017 -4.656 1.00 10.78 99 PHE A N 1
ATOM 774 C CA . PHE A 1 100 ? 21.594 23.253 -5.239 1.00 11.26 99 PHE A CA 1
ATOM 775 C C . PHE A 1 100 ? 23.037 23.402 -4.822 1.00 11.68 99 PHE A C 1
ATOM 776 O O . PHE A 1 100 ? 23.496 22.693 -3.935 1.00 12.96 99 PHE A O 1
ATOM 784 N N . GLU A 1 101 ? 23.756 24.294 -5.492 1.00 12.44 100 GLU A N 1
ATOM 785 C CA . GLU A 1 101 ? 25.140 24.612 -5.142 1.00 12.70 100 GLU A CA 1
ATOM 786 C C . GLU A 1 101 ? 25.269 26.095 -4.820 1.00 12.81 100 GLU A C 1
ATOM 787 O O . GLU A 1 101 ? 24.729 26.962 -5.543 1.00 12.58 100 GLU A O 1
ATOM 793 N N . ALA A 1 102 ? 25.922 26.376 -3.707 1.00 12.11 101 ALA A N 1
ATOM 794 C CA . ALA A 1 102 ? 26.295 27.718 -3.336 1.00 11.78 101 ALA A CA 1
ATOM 795 C C . ALA A 1 102 ? 27.776 27.792 -3.580 1.00 11.45 101 ALA A C 1
ATOM 796 O O . ALA A 1 102 ? 28.514 26.950 -3.114 1.00 11.65 101 ALA A O 1
ATOM 798 N N . GLN A 1 103 ? 28.210 28.764 -4.348 1.00 10.91 102 GLN A N 1
ATOM 799 C CA . GLN A 1 103 ? 29.623 28.932 -4.572 1.00 10.95 102 GLN A CA 1
ATOM 800 C C . GLN A 1 103 ? 30.101 30.215 -3.925 1.00 10.88 102 GLN A C 1
ATOM 801 O O . GLN A 1 103 ? 29.654 31.309 -4.271 1.00 10.70 102 GLN A O 1
ATOM 807 N N . GLY A 1 104 ? 31.045 30.078 -3.012 1.00 9.96 103 GLY A N 1
ATOM 808 C CA . GLY A 1 104 ? 31.565 31.231 -2.331 1.00 10.57 103 GLY A CA 1
ATOM 809 C C . GLY A 1 104 ? 31.964 30.933 -0.915 1.00 10.06 103 GLY A C 1
ATOM 810 O O . GLY A 1 104 ? 31.815 29.821 -0.435 1.00 9.36 103 GLY A O 1
ATOM 811 N N . ALA A 1 105 ? 32.481 31.974 -0.266 1.00 10.38 104 ALA A N 1
ATOM 812 C CA . ALA A 1 105 ? 33.024 31.903 1.077 1.00 10.92 104 ALA A CA 1
ATOM 813 C C . ALA A 1 105 ? 31.963 31.596 2.100 1.00 11.62 104 ALA A C 1
ATOM 814 O O . ALA A 1 105 ? 30.869 32.166 2.057 1.00 11.04 104 ALA A O 1
ATOM 816 N N . VAL A 1 106 ? 32.262 30.647 2.984 1.00 12.10 105 VAL A N 1
ATOM 817 C CA . VAL A 1 106 ? 31.335 30.238 4.056 1.00 12.87 105 VAL A CA 1
ATOM 818 C C . VAL A 1 106 ? 31.584 31.200 5.225 1.00 13.17 105 VAL A C 1
ATOM 819 O O . VAL A 1 106 ? 32.735 31.469 5.559 1.00 12.66 105 VAL A O 1
ATOM 823 N N . PRO A 1 107 ? 30.510 31.713 5.876 1.00 13.30 106 PRO A N 1
ATOM 824 C CA . PRO A 1 107 ? 29.098 31.374 5.674 1.00 13.33 106 PRO A CA 1
ATOM 825 C C . PRO A 1 107 ? 28.305 32.273 4.721 1.00 12.57 106 PRO A C 1
ATOM 826 O O . PRO A 1 107 ? 27.221 31.878 4.314 1.00 12.37 106 PRO A O 1
ATOM 830 N N . LYS A 1 108 ? 28.839 33.429 4.348 1.00 12.04 107 LYS A N 1
ATOM 831 C CA . LYS A 1 108 ? 28.041 34.407 3.599 1.00 12.11 107 LYS A CA 1
ATOM 832 C C . LYS A 1 108 ? 27.415 33.856 2.323 1.00 12.02 107 LYS A C 1
ATOM 833 O O . LYS A 1 108 ? 26.209 34.067 2.088 1.00 10.72 107 LYS A O 1
ATOM 837 N N . ALA A 1 109 ? 28.218 33.177 1.511 1.00 10.73 108 ALA A N 1
ATOM 838 C CA . ALA A 1 109 ? 27.724 32.672 0.231 1.00 11.19 108 ALA A CA 1
ATOM 839 C C . ALA A 1 109 ? 26.620 31.636 0.433 1.00 10.76 108 ALA A C 1
ATOM 840 O O . ALA A 1 109 ? 25.703 31.552 -0.365 1.00 11.85 108 ALA A O 1
ATOM 842 N N . VAL A 1 110 ? 26.746 30.825 1.475 1.00 11.19 109 VAL A N 1
ATOM 843 C CA . VAL A 1 110 ? 25.763 29.801 1.801 1.00 11.31 109 VAL A CA 1
ATOM 844 C C . VAL A 1 110 ? 24.444 30.418 2.261 1.00 12.11 109 VAL A C 1
ATOM 845 O O . VAL A 1 110 ? 23.373 30.005 1.835 1.00 11.40 109 VAL A O 1
ATOM 849 N N . GLN A 1 111 ? 24.541 31.443 3.095 1.00 12.62 110 GLN A N 1
ATOM 850 C CA A GLN A 1 111 ? 23.324 32.080 3.553 0.50 12.72 110 GLN A CA 1
ATOM 851 C CA B GLN A 1 111 ? 23.383 32.210 3.590 0.50 12.98 110 GLN A CA 1
ATOM 852 C C . GLN A 1 111 ? 22.654 32.860 2.417 1.00 13.01 110 GLN A C 1
ATOM 853 O O . GLN A 1 111 ? 21.412 32.816 2.306 1.00 12.61 110 GLN A O 1
ATOM 864 N N . GLN A 1 112 ? 23.435 33.482 1.531 1.00 12.96 111 GLN A N 1
ATOM 865 C CA A GLN A 1 112 ? 22.863 34.168 0.383 0.33 12.58 111 GLN A CA 1
ATOM 866 C CA B GLN A 1 112 ? 22.864 34.154 0.353 0.67 12.98 111 GLN A CA 1
ATOM 867 C C . GLN A 1 112 ? 22.137 33.153 -0.508 1.00 12.61 111 GLN A C 1
ATOM 868 O O . GLN A 1 112 ? 20.996 33.381 -0.933 1.00 11.78 111 GLN A O 1
ATOM 879 N N . LYS A 1 113 ? 22.789 32.027 -0.773 1.00 12.07 112 LYS A N 1
ATOM 880 C CA . LYS A 1 113 ? 22.176 31.019 -1.619 1.00 11.89 112 LYS A CA 1
ATOM 881 C C . LYS A 1 113 ? 20.958 30.403 -0.967 1.00 12.17 112 LYS A C 1
ATOM 882 O O . LYS A 1 113 ? 19.979 30.104 -1.642 1.00 12.02 112 LYS A O 1
ATOM 896 N N . GLU A 1 115 ? 18.900 31.851 1.046 1.00 12.55 114 GLU A N 1
ATOM 897 C CA . GLU A 1 115 ? 17.817 32.804 0.858 1.00 12.79 114 GLU A CA 1
ATOM 898 C C . GLU A 1 115 ? 17.234 32.702 -0.574 1.00 12.42 114 GLU A C 1
ATOM 899 O O . GLU A 1 115 ? 16.007 32.741 -0.754 1.00 12.39 114 GLU A O 1
ATOM 902 N N . GLU A 1 116 ? 18.105 32.573 -1.576 1.00 11.12 115 GLU A N 1
ATOM 903 C CA . GLU A 1 116 ? 17.644 32.439 -2.971 1.00 10.76 115 GLU A CA 1
ATOM 904 C C . GLU A 1 116 ? 16.823 31.149 -3.099 1.00 10.53 115 GLU A C 1
ATOM 905 O O . GLU A 1 116 ? 15.761 31.148 -3.725 1.00 9.86 115 GLU A O 1
ATOM 911 N N . VAL A 1 117 ? 17.319 30.066 -2.498 1.00 10.49 116 VAL A N 1
ATOM 912 C CA . VAL A 1 117 ? 16.612 28.767 -2.543 1.00 10.60 116 VAL A CA 1
ATOM 913 C C . VAL A 1 117 ? 15.219 28.862 -1.925 1.00 10.89 116 VAL A C 1
ATOM 914 O O . VAL A 1 117 ? 14.259 28.411 -2.519 1.00 10.49 116 VAL A O 1
ATOM 918 N N . HIS A 1 118 ? 15.105 29.435 -0.730 1.00 11.16 117 HIS A N 1
ATOM 919 C CA . HIS A 1 118 ? 13.766 29.622 -0.121 1.00 12.48 117 HIS A CA 1
ATOM 920 C C . HIS A 1 118 ? 12.861 30.421 -1.037 1.00 11.25 117 HIS A C 1
ATOM 921 O O . HIS A 1 118 ? 11.714 30.057 -1.229 1.00 11.40 117 HIS A O 1
ATOM 928 N N . HIS A 1 119 ? 13.385 31.483 -1.637 1.00 10.61 118 HIS A N 1
ATOM 929 C CA . HIS A 1 119 ? 12.599 32.284 -2.546 1.00 10.35 118 HIS A CA 1
ATOM 930 C C . HIS A 1 119 ? 12.137 31.469 -3.758 1.00 9.74 118 HIS A C 1
ATOM 931 O O . HIS A 1 119 ? 10.987 31.553 -4.178 1.00 8.90 118 HIS A O 1
ATOM 938 N N . TYR A 1 120 ? 13.055 30.686 -4.312 1.00 10.20 119 TYR A N 1
ATOM 939 C CA . TYR A 1 120 ? 12.763 29.853 -5.477 1.00 9.74 119 TYR A CA 1
ATOM 940 C C . TYR A 1 120 ? 11.660 28.852 -5.167 1.00 9.79 119 TYR A C 1
ATOM 941 O O . TYR A 1 120 ? 10.699 28.677 -5.949 1.00 10.19 119 TYR A O 1
ATOM 950 N N . ILE A 1 121 ? 11.752 28.250 -4.001 1.00 10.50 120 ILE A N 1
ATOM 951 C CA . ILE A 1 121 ? 10.729 27.283 -3.539 1.00 10.62 120 ILE A CA 1
ATOM 952 C C . ILE A 1 121 ? 9.394 27.957 -3.318 1.00 9.72 120 ILE A C 1
ATOM 953 O O . ILE A 1 121 ? 8.354 27.455 -3.751 1.00 8.87 120 ILE A O 1
ATOM 958 N N . HIS A 1 122 ? 9.437 29.136 -2.684 1.00 9.48 121 HI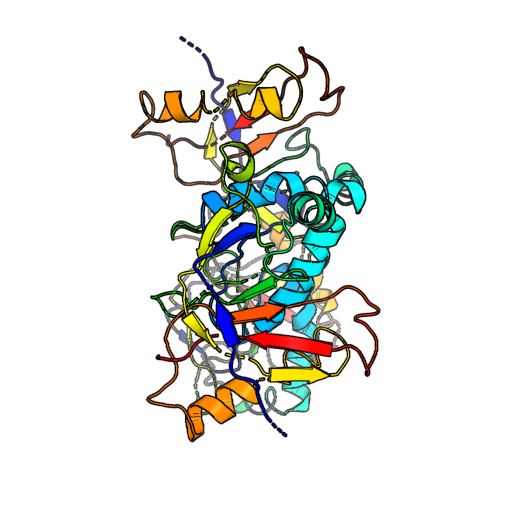S A N 1
ATOM 959 C CA . HIS A 1 122 ? 8.257 29.942 -2.410 1.00 9.01 121 HIS A CA 1
ATOM 960 C C . HIS A 1 122 ? 7.525 30.325 -3.688 1.00 9.43 121 HIS A C 1
ATOM 961 O O . HIS A 1 122 ? 6.305 30.389 -3.690 1.00 8.28 121 HIS A O 1
ATOM 968 N N . GLN A 1 123 ? 8.261 30.491 -4.794 1.00 8.95 122 GLN A N 1
ATOM 969 C CA . GLN A 1 123 ? 7.632 30.865 -6.052 1.00 9.90 122 GLN A CA 1
ATOM 970 C C . GLN A 1 123 ? 7.197 29.685 -6.864 1.00 8.82 122 GLN A C 1
ATOM 971 O O . GLN A 1 123 ? 6.124 29.701 -7.480 1.00 9.04 122 GLN A O 1
ATOM 977 N N . TYR A 1 124 ? 8.069 28.697 -6.915 1.00 8.97 123 TYR A N 1
ATOM 978 C CA . TYR A 1 124 ? 7.956 27.655 -7.915 1.00 9.51 123 TYR A CA 1
ATOM 979 C C . TYR A 1 124 ? 7.865 26.205 -7.458 1.00 9.42 123 TYR A C 1
ATOM 980 O O . TYR A 1 124 ? 7.681 25.345 -8.301 1.00 9.02 123 TYR A O 1
ATOM 989 N N . GLN A 1 125 ? 7.966 25.932 -6.153 1.00 8.64 124 GLN A N 1
ATOM 990 C CA . GLN A 1 125 ? 7.830 24.566 -5.653 1.00 8.82 124 GLN A CA 1
ATOM 991 C C . GLN A 1 125 ? 6.926 24.518 -4.428 1.00 8.19 124 GLN A C 1
ATOM 992 O O . GLN A 1 125 ? 7.115 23.686 -3.549 1.00 8.58 124 GLN A O 1
ATOM 998 N N . ALA A 1 126 ? 5.911 25.370 -4.401 1.00 7.54 125 ALA A N 1
ATOM 999 C CA . ALA A 1 126 ? 5.064 25.506 -3.221 1.00 7.22 125 ALA A CA 1
ATOM 1000 C C . ALA A 1 126 ? 4.378 24.210 -2.825 1.00 7.14 125 ALA A C 1
ATOM 1001 O O . ALA A 1 126 ? 4.206 23.953 -1.653 1.00 6.94 125 ALA A O 1
ATOM 1003 N N . ASN A 1 127 ? 3.976 23.418 -3.811 1.00 6.54 126 ASN A N 1
ATOM 1004 C CA . ASN A 1 127 ? 3.244 22.181 -3.558 1.00 7.26 126 ASN A CA 1
ATOM 1005 C C . ASN A 1 127 ? 4.075 20.903 -3.732 1.00 7.75 126 ASN A C 1
ATOM 1006 O O . ASN A 1 127 ? 3.548 19.802 -3.692 1.00 7.59 126 ASN A O 1
ATOM 1011 N N . THR A 1 128 ? 5.373 21.076 -3.907 1.00 8.68 127 THR A N 1
ATOM 1012 C CA A THR A 1 128 ? 6.276 19.938 -4.111 0.50 9.45 127 THR A CA 1
ATOM 1013 C CA B THR A 1 128 ? 6.307 19.968 -4.144 0.50 9.46 127 THR A CA 1
ATOM 1014 C C . THR A 1 128 ? 7.296 19.781 -2.999 1.00 10.16 127 THR A C 1
ATOM 1015 O O . THR A 1 128 ? 7.770 18.677 -2.753 1.00 10.72 127 THR A O 1
ATOM 1022 N N . VAL A 1 129 ? 7.616 20.869 -2.299 1.00 10.91 128 VAL A N 1
ATOM 1023 C CA . VAL A 1 129 ? 8.544 20.809 -1.199 1.00 10.94 128 VAL A CA 1
ATOM 1024 C C . VAL A 1 129 ? 7.899 20.109 -0.017 1.00 11.71 128 VAL A C 1
ATOM 1025 O O . VAL A 1 129 ? 6.669 20.107 0.142 1.00 9.91 128 VAL A O 1
ATOM 1029 N N . LYS A 1 130 ? 8.752 19.446 0.758 1.00 12.19 129 LYS A N 1
ATOM 1030 C CA A LYS A 1 130 ? 8.339 18.764 1.949 0.50 12.98 129 LYS A CA 1
ATOM 1031 C CA B LYS A 1 130 ? 8.356 18.743 1.967 0.50 12.52 129 LYS A CA 1
ATOM 1032 C C . LYS A 1 130 ? 8.790 19.560 3.158 1.00 13.50 129 LYS A C 1
ATOM 1033 O O . LYS A 1 130 ? 9.835 20.269 3.103 1.00 14.20 129 LYS A O 1
ATOM 1044 N N . SER A 1 131 ? 7.997 19.474 4.222 1.00 14.41 130 SER A N 1
ATOM 1045 C CA A SER A 1 131 ? 8.311 20.068 5.510 0.50 14.91 130 SER A CA 1
ATOM 1046 C CA B SER A 1 131 ? 8.371 20.109 5.466 0.50 15.27 130 SER A CA 1
ATOM 1047 C C . SER A 1 131 ? 9.104 19.023 6.256 1.00 15.39 130 SER A C 1
ATOM 1048 O O . SER A 1 131 ? 8.503 18.197 7.000 1.00 17.67 130 SER A O 1
ATOM 1053 N N . ALA A 1 132 ? 10.399 18.997 6.032 1.00 14.56 131 ALA A N 1
ATOM 1054 C CA . ALA A 1 132 ? 11.284 18.074 6.659 1.00 13.72 131 ALA A CA 1
ATOM 1055 C C . ALA A 1 132 ? 12.589 18.810 6.769 1.00 13.13 131 ALA A C 1
ATOM 1056 O O . ALA A 1 132 ? 12.762 19.893 6.157 1.00 12.52 131 ALA A O 1
ATOM 1058 N N . PRO A 1 133 ? 13.542 18.216 7.481 1.00 12.51 132 PRO A N 1
ATOM 1059 C CA . PRO A 1 133 ? 14.830 18.897 7.580 1.00 11.88 132 PRO A CA 1
ATOM 1060 C C . PRO A 1 133 ? 15.527 19.063 6.235 1.00 11.86 132 PRO A C 1
ATOM 1061 O O . PRO A 1 133 ? 15.332 18.265 5.330 1.00 10.55 132 PRO A O 1
ATOM 1065 N N . PHE A 1 134 ? 16.311 20.136 6.106 1.00 11.67 133 PHE A N 1
ATOM 1066 C CA . PHE A 1 134 ? 17.078 20.389 4.909 1.00 11.95 133 PHE A CA 1
ATOM 1067 C C . PHE A 1 134 ? 18.510 20.688 5.351 1.00 12.14 133 PHE A C 1
ATOM 1068 O O . PHE A 1 134 ? 18.729 21.042 6.494 1.00 12.36 133 PHE A O 1
ATOM 1076 N N . PHE A 1 135 ? 19.476 20.514 4.471 1.00 11.73 134 PHE A N 1
ATOM 1077 C CA . PHE A 1 135 ? 20.855 20.666 4.924 1.00 11.88 134 PHE A CA 1
ATOM 1078 C C . PHE A 1 135 ? 21.834 21.256 3.946 1.00 11.83 134 PHE A C 1
ATOM 1079 O O . PHE A 1 135 ? 21.654 21.197 2.732 1.00 11.79 134 PHE A O 1
ATOM 1087 N N . GLU A 1 136 ? 22.892 21.815 4.529 1.00 11.49 135 GLU A N 1
ATOM 1088 C CA . GLU A 1 136 ? 24.067 22.258 3.824 1.00 11.56 135 GLU A CA 1
ATOM 1089 C C . GLU A 1 136 ? 25.047 21.104 3.966 1.00 11.39 135 GLU A C 1
ATOM 1090 O O . GLU A 1 136 ? 25.173 20.534 5.046 1.00 10.88 135 GLU A O 1
ATOM 1096 N N . LEU A 1 137 ? 25.753 20.771 2.909 1.00 11.14 136 LEU A N 1
ATOM 1097 C CA . LEU A 1 137 ? 26.730 19.705 2.979 1.00 11.29 136 LEU A CA 1
ATOM 1098 C C . LEU A 1 137 ? 28.076 20.283 2.571 1.00 11.36 136 LEU A C 1
ATOM 1099 O O . LEU A 1 137 ? 28.244 20.822 1.441 1.00 11.33 136 LEU A O 1
ATOM 1104 N N . TYR A 1 138 ? 29.040 20.147 3.484 1.00 11.38 137 TYR A N 1
ATOM 1105 C CA . TYR A 1 138 ? 30.398 20.725 3.330 1.00 10.47 137 TYR A CA 1
ATOM 1106 C C . TYR A 1 138 ? 31.501 19.690 3.109 1.00 10.88 137 TYR A C 1
ATOM 1107 O O . TYR A 1 138 ? 31.841 18.930 4.000 1.00 10.48 137 TYR A O 1
ATOM 1116 N N . GLN A 1 139 ? 32.027 19.665 1.894 1.00 10.10 138 GLN A N 1
ATOM 1117 C CA . GLN A 1 139 ? 33.173 18.867 1.537 1.00 10.86 138 GLN A CA 1
ATOM 1118 C C . GLN A 1 139 ? 34.400 19.539 2.112 1.00 10.10 138 GLN A C 1
ATOM 1119 O O . GLN A 1 139 ? 34.341 20.728 2.520 1.00 9.32 138 GLN A O 1
ATOM 1125 N N . ASP A 1 140 ? 35.502 18.800 2.148 1.00 9.36 139 ASP A N 1
ATOM 1126 C CA . ASP A 1 140 ? 36.739 19.365 2.576 1.00 9.05 139 ASP A CA 1
ATOM 1127 C C . ASP A 1 140 ? 37.191 20.322 1.471 1.00 8.43 139 ASP A C 1
ATOM 1128 O O . ASP A 1 140 ? 36.840 20.151 0.291 1.00 8.65 139 ASP A O 1
ATOM 1133 N N . GLY A 1 141 ? 37.996 21.300 1.851 1.00 8.20 140 GLY A N 1
ATOM 1134 C CA . GLY A 1 141 ? 38.532 22.270 0.925 1.00 8.66 140 GLY A CA 1
ATOM 1135 C C . GLY A 1 141 ? 38.812 23.578 1.662 1.00 8.91 140 GLY A C 1
ATOM 1136 O O . GLY A 1 141 ? 38.928 23.589 2.902 1.00 9.50 140 GLY A O 1
ATOM 1137 N N . ASP A 1 142 ? 38.936 24.669 0.920 1.00 8.47 141 ASP A N 1
ATOM 1138 C CA . ASP A 1 142 ? 39.178 25.991 1.525 1.00 8.46 141 ASP A CA 1
ATOM 1139 C C . ASP A 1 142 ? 37.833 26.725 1.570 1.00 8.42 141 ASP A C 1
ATOM 1140 O O . ASP A 1 142 ? 37.449 27.369 0.607 1.00 7.64 141 ASP A O 1
ATOM 1145 N N . THR A 1 143 ? 37.155 26.645 2.706 1.00 7.96 142 THR A N 1
ATOM 1146 C CA . THR A 1 143 ? 35.833 27.241 2.824 1.00 8.50 142 THR A CA 1
ATOM 1147 C C . THR A 1 143 ? 35.838 28.776 2.837 1.00 7.99 142 THR A C 1
ATOM 1148 O O . THR A 1 143 ? 34.762 29.377 2.836 1.00 9.18 142 THR A O 1
ATOM 1152 N N . THR A 1 144 ? 37.014 29.394 2.864 1.00 8.18 143 THR A N 1
ATOM 1153 C CA . THR A 1 144 ? 37.123 30.843 2.771 1.00 8.14 143 THR A CA 1
ATOM 1154 C C . THR A 1 144 ? 37.165 31.314 1.330 1.00 7.90 143 THR A C 1
ATOM 1155 O O . THR A 1 144 ? 37.148 32.516 1.080 1.00 7.62 143 THR A O 1
ATOM 1159 N N . SER A 1 145 ? 37.297 30.374 0.385 1.00 6.98 144 SER A N 1
ATOM 1160 C CA . SER A 1 145 ? 37.398 30.725 -1.025 1.00 7.30 144 SER A CA 1
ATOM 1161 C C . SER A 1 145 ? 36.091 31.145 -1.670 1.00 7.34 144 SER A C 1
ATOM 1162 O O . SER A 1 145 ? 35.034 30.551 -1.413 1.00 6.46 144 SER A O 1
ATOM 1165 N N . GLU A 1 146 ? 36.187 32.101 -2.608 1.00 8.11 145 GLU A N 1
ATOM 1166 C CA . GLU A 1 146 ? 34.997 32.511 -3.354 1.00 9.00 145 GLU A CA 1
ATOM 1167 C C . GLU A 1 146 ? 34.616 31.415 -4.335 1.00 8.47 145 GLU A C 1
ATOM 1168 O O . GLU A 1 146 ? 33.527 31.442 -4.892 1.00 7.70 145 GLU A O 1
ATOM 1174 N N . LYS A 1 147 ? 35.474 30.392 -4.465 1.00 8.27 146 LYS A N 1
ATOM 1175 C CA A LYS A 1 147 ? 35.219 29.264 -5.361 0.50 8.43 146 LYS A CA 1
ATOM 1176 C CA B LYS A 1 147 ? 35.201 29.271 -5.358 0.50 8.63 146 LYS A CA 1
ATOM 1177 C C . LYS A 1 147 ? 34.757 28.015 -4.613 1.00 8.68 146 LYS A C 1
ATOM 1178 O O . LYS A 1 147 ? 34.438 27.004 -5.235 1.00 8.75 146 LYS A O 1
ATOM 1189 N N . TYR A 1 148 ? 34.702 28.071 -3.283 1.00 8.23 147 TYR A N 1
ATOM 1190 C CA . TYR A 1 148 ? 34.276 26.910 -2.518 1.00 8.57 147 TYR A CA 1
ATOM 1191 C C . TYR A 1 148 ? 32.816 26.574 -2.799 1.00 9.14 147 TYR A C 1
ATOM 1192 O O . TYR A 1 148 ? 31.954 27.467 -2.887 1.00 8.73 147 TYR A O 1
ATOM 1201 N N . ILE A 1 149 ? 32.539 25.288 -2.957 1.00 9.50 148 ILE A N 1
ATOM 1202 C CA . ILE A 1 149 ? 31.168 24.834 -3.234 1.00 9.80 148 ILE A CA 1
ATOM 1203 C C . ILE A 1 149 ? 30.540 24.103 -2.073 1.00 10.37 148 ILE A C 1
ATOM 1204 O O . ILE A 1 149 ? 31.087 23.119 -1.572 1.00 9.15 148 ILE A O 1
ATOM 1209 N N . THR A 1 150 ? 29.371 24.601 -1.652 1.00 10.82 149 THR A N 1
ATOM 1210 C CA . THR A 1 150 ? 28.561 24.002 -0.610 1.00 10.83 149 THR A CA 1
ATOM 1211 C C . THR A 1 150 ? 27.296 23.486 -1.303 1.00 11.54 149 THR A C 1
ATOM 1212 O O . THR A 1 150 ? 26.716 24.195 -2.132 1.00 11.98 149 THR A O 1
ATOM 1216 N N . GLU A 1 151 ? 26.872 22.279 -0.977 1.00 11.19 150 GLU A N 1
ATOM 1217 C CA . GLU A 1 151 ? 25.613 21.776 -1.504 1.00 12.01 150 GLU A CA 1
ATOM 1218 C C . GLU A 1 151 ? 24.498 22.079 -0.561 1.00 11.86 150 GLU A C 1
ATOM 1219 O O . GLU A 1 151 ? 24.648 21.978 0.654 1.00 12.16 150 GLU A O 1
ATOM 1225 N N . ILE A 1 152 ? 23.347 22.416 -1.118 1.00 11.77 151 ILE A N 1
ATOM 1226 C CA . ILE A 1 152 ? 22.158 22.675 -0.316 1.00 11.55 151 ILE A CA 1
ATOM 1227 C C . ILE A 1 152 ? 21.107 21.639 -0.764 1.00 11.50 151 ILE A C 1
ATOM 1228 O O . ILE A 1 152 ? 20.703 21.606 -1.936 1.00 11.99 151 ILE A O 1
ATOM 1233 N N . TRP A 1 153 ? 20.664 20.830 0.175 1.00 11.28 152 TRP A N 1
ATOM 1234 C CA . TRP A 1 153 ? 19.747 19.729 -0.104 1.00 10.86 152 TRP A CA 1
ATOM 1235 C C . TRP A 1 153 ? 18.404 20.053 0.490 1.00 10.97 152 TRP A C 1
ATOM 1236 O O . TRP A 1 153 ? 18.257 20.080 1.712 1.00 11.31 152 TRP A O 1
ATOM 1260 N N . PRO A 1 155 ? 14.420 18.886 0.697 1.00 10.64 154 PRO A N 1
ATOM 1261 C CA . PRO A 1 155 ? 13.546 17.725 0.488 1.00 10.36 154 PRO A CA 1
ATOM 1262 C C . PRO A 1 155 ? 12.290 18.032 -0.311 1.00 10.67 154 PRO A C 1
ATOM 1263 O O . PRO A 1 155 ? 11.689 19.114 -0.169 1.00 10.10 154 PRO A O 1
ATOM 1267 N N . VAL A 1 156 ? 11.935 17.123 -1.205 1.00 10.35 155 VAL A N 1
ATOM 1268 C CA . VAL A 1 156 ? 10.753 17.311 -2.029 1.00 10.99 155 VAL A CA 1
ATOM 1269 C C . VAL A 1 156 ? 9.963 16.031 -2.061 1.00 11.46 155 VAL A C 1
ATOM 1270 O O . VAL A 1 156 ? 10.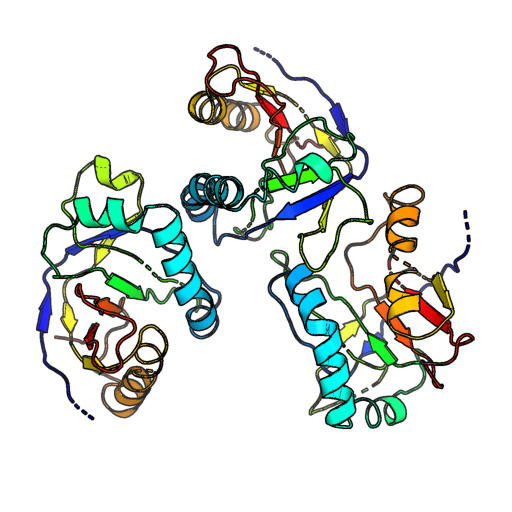477 14.940 -1.724 1.00 10.69 155 VAL A O 1
ATOM 1274 N N . LYS A 1 157 ? 8.709 16.147 -2.447 1.00 11.64 156 LYS A N 1
ATOM 1275 C CA . LYS A 1 157 ? 7.842 14.996 -2.495 1.00 13.07 156 LYS A CA 1
ATOM 1276 C C . LYS A 1 157 ? 8.244 14.070 -3.629 1.00 14.12 156 LYS A C 1
ATOM 1277 O O . LYS A 1 157 ? 8.752 14.525 -4.647 1.00 14.16 156 LYS A O 1
ATOM 1283 N N . GLY A 1 158 ? 8.006 12.779 -3.440 1.00 15.82 157 GLY A N 1
ATOM 1284 C CA . GLY A 1 158 ? 8.277 11.755 -4.478 1.00 17.77 157 GLY A CA 1
ATOM 1285 C C . GLY A 1 158 ? 9.028 10.536 -3.968 1.00 18.63 157 GLY A C 1
ATOM 1286 O O . GLY A 1 158 ? 9.509 10.444 -2.820 1.00 19.79 157 GLY A O 1
ATOM 1288 N N . GLY B 1 1 ? 22.881 8.470 56.182 1.00 23.79 0 GLY B N 1
ATOM 1289 C CA . GLY B 1 1 ? 22.008 9.210 55.229 1.00 23.47 0 GLY B CA 1
ATOM 1290 C C . GLY B 1 1 ? 22.800 10.291 54.524 1.00 23.11 0 GLY B C 1
ATOM 1291 O O . GLY B 1 1 ? 24.002 10.454 54.773 1.00 23.75 0 GLY B O 1
ATOM 1300 N N . GLU B 1 3 ? 24.291 13.714 53.870 1.00 20.23 2 GLU B N 1
ATOM 1301 C CA . GLU B 1 3 ? 24.619 14.823 54.741 1.00 19.46 2 GLU B CA 1
ATOM 1302 C C . GLU B 1 3 ? 24.815 16.066 53.885 1.00 18.14 2 GLU B C 1
ATOM 1303 O O . GLU B 1 3 ? 25.234 15.998 52.720 1.00 17.57 2 GLU B O 1
ATOM 1305 N N . TYR B 1 4 ? 24.496 17.203 54.470 1.00 16.93 3 TYR B N 1
ATOM 1306 C CA . TYR B 1 4 ? 24.659 18.473 53.795 1.00 16.00 3 TYR B CA 1
ATOM 1307 C C . TYR B 1 4 ? 24.825 19.546 54.836 1.00 15.20 3 TYR B C 1
ATOM 1308 O O . TYR B 1 4 ? 24.563 19.314 56.026 1.00 14.46 3 TYR B O 1
ATOM 1317 N N . GLN B 1 5 ? 25.384 20.664 54.423 1.00 14.57 4 GLN B N 1
ATOM 1318 C CA . GLN B 1 5 ? 25.502 21.804 55.285 1.00 15.20 4 GLN B CA 1
ATOM 1319 C C . GLN B 1 5 ? 24.520 22.852 54.815 1.00 14.15 4 GLN B C 1
ATOM 1320 O O . GLN B 1 5 ? 24.349 23.077 53.627 1.00 13.27 4 GLN B O 1
ATOM 1326 N N . LEU B 1 6 ? 23.826 23.442 55.757 1.00 13.75 5 LEU B N 1
ATOM 1327 C CA . LEU B 1 6 ? 22.910 24.509 55.461 1.00 13.82 5 LEU B CA 1
ATOM 1328 C C . LEU B 1 6 ? 23.711 25.812 55.506 1.00 13.96 5 LEU B C 1
ATOM 1329 O O . LEU B 1 6 ? 24.354 26.121 56.527 1.00 14.22 5 LEU B O 1
ATOM 1334 N N . GLN B 1 7 ? 23.676 26.576 54.423 1.00 13.77 6 GLN B N 1
ATOM 1335 C CA . GLN B 1 7 ? 24.394 27.853 54.355 1.00 14.42 6 GLN B CA 1
ATOM 1336 C C . GLN B 1 7 ? 23.489 28.925 53.770 1.00 14.14 6 GLN B C 1
ATOM 1337 O O . GLN B 1 7 ? 22.601 28.641 52.988 1.00 14.41 6 GLN B O 1
ATOM 1343 N N . GLN B 1 8 ? 23.676 30.153 54.215 1.00 14.07 7 GLN B N 1
ATOM 1344 C CA . GLN B 1 8 ? 22.912 31.266 53.689 1.00 13.61 7 GLN B CA 1
ATOM 1345 C C . GLN B 1 8 ? 23.901 32.196 53.020 1.00 13.36 7 GLN B C 1
ATOM 1346 O O . GLN B 1 8 ? 24.961 32.458 53.574 1.00 12.75 7 GLN B O 1
ATOM 1352 N N . LEU B 1 9 ? 23.562 32.650 51.812 1.00 12.52 8 LEU B N 1
ATOM 1353 C CA . LEU B 1 9 ? 24.340 33.653 51.114 1.00 12.60 8 LEU B CA 1
ATOM 1354 C C . LEU B 1 9 ? 23.527 34.908 51.019 1.00 12.42 8 LEU B C 1
ATOM 1355 O O . LEU B 1 9 ? 22.339 34.868 50.707 1.00 12.63 8 LEU B O 1
ATOM 1360 N N . ALA B 1 10 ? 24.163 36.024 51.323 1.00 12.84 9 ALA B N 1
ATOM 1361 C CA . ALA B 1 10 ? 23.577 37.319 51.050 1.00 12.92 9 ALA B CA 1
ATOM 1362 C C . ALA B 1 10 ? 23.600 37.492 49.530 1.00 13.16 9 ALA B C 1
ATOM 1363 O O . ALA B 1 10 ? 24.153 36.666 48.810 1.00 12.18 9 ALA B O 1
ATOM 1365 N N . SER B 1 11 ? 23.001 38.573 49.048 1.00 13.25 10 SER B N 1
ATOM 1366 C CA . SER B 1 11 ? 23.029 38.893 47.632 1.00 13.66 10 SER B CA 1
ATOM 1367 C C . SER B 1 11 ? 24.489 38.984 47.164 1.00 13.28 10 SER B C 1
ATOM 1368 O O . SER B 1 11 ? 25.318 39.578 47.843 1.00 13.84 10 SER B O 1
ATOM 1371 N N . LEU B 1 12 ? 24.803 38.395 46.014 1.00 12.92 11 LEU B N 1
ATOM 1372 C CA . LEU B 1 12 ? 26.158 38.426 45.491 1.00 13.19 11 LEU B CA 1
ATOM 1373 C C . LEU B 1 12 ? 26.180 38.899 44.048 1.00 13.32 11 LEU B C 1
ATOM 1374 O O . LEU B 1 12 ? 25.220 38.721 43.322 1.00 13.42 11 LEU B O 1
ATOM 1379 N N . THR B 1 13 ? 27.277 39.526 43.667 1.00 12.78 12 THR B N 1
ATOM 1380 C CA . THR B 1 13 ? 27.465 40.001 42.310 1.00 13.06 12 THR B CA 1
ATOM 1381 C C . THR B 1 13 ? 28.380 39.013 41.640 1.00 12.62 12 THR B C 1
ATOM 1382 O O . THR B 1 13 ? 29.534 38.839 42.065 1.00 12.66 12 THR B O 1
ATOM 1386 N N . LEU B 1 14 ? 27.877 38.346 40.616 1.00 12.34 13 LEU B N 1
ATOM 1387 C CA . LEU B 1 14 ? 28.661 37.371 39.893 1.00 12.07 13 LEU B CA 1
ATOM 1388 C C . LEU B 1 14 ? 29.225 37.933 38.604 1.00 12.09 13 LEU B C 1
ATOM 1389 O O . LEU B 1 14 ? 28.512 38.535 37.806 1.00 11.76 13 LEU B O 1
ATOM 1394 N N . VAL B 1 15 ? 30.515 37.707 38.396 1.00 11.93 14 VAL B N 1
ATOM 1395 C CA . VAL B 1 15 ? 31.200 38.188 37.216 1.00 11.84 14 VAL B CA 1
ATOM 1396 C C . VAL B 1 15 ? 31.706 37.002 36.436 1.00 11.82 14 VAL B C 1
ATOM 1397 O O . VAL B 1 15 ? 32.420 36.135 36.980 1.00 10.82 14 VAL B O 1
ATOM 1401 N N . GLY B 1 16 ? 31.364 36.941 35.157 1.00 11.53 15 GLY B N 1
ATOM 1402 C CA . GLY B 1 16 ? 31.803 35.821 34.364 1.00 11.72 15 GLY B CA 1
ATOM 1403 C C . GLY B 1 16 ? 31.242 35.816 32.982 1.00 11.77 15 GLY B C 1
ATOM 1404 O O . GLY B 1 16 ? 31.027 36.863 32.391 1.00 11.52 15 GLY B O 1
ATOM 1405 N N . ILE B 1 17 ? 31.014 34.616 32.465 1.00 11.55 16 ILE B N 1
ATOM 1406 C CA . ILE B 1 17 ? 30.461 34.459 31.145 1.00 11.12 16 ILE B CA 1
ATOM 1407 C C . ILE B 1 17 ? 29.314 33.493 31.235 1.00 11.57 16 ILE B C 1
ATOM 1408 O O . ILE B 1 17 ? 29.452 32.402 31.815 1.00 12.07 16 ILE B O 1
ATOM 1413 N N . LYS B 1 18 ? 28.176 33.923 30.707 1.00 11.92 17 LYS B N 1
ATOM 1414 C CA . LYS B 1 18 ? 26.935 33.132 30.746 1.00 12.76 17 LYS B CA 1
ATOM 1415 C C . LYS B 1 18 ? 26.434 32.820 29.341 1.00 12.53 17 LYS B C 1
ATOM 1416 O O . LYS B 1 18 ? 26.423 33.694 28.480 1.00 12.63 17 LYS B O 1
ATOM 1422 N N . GLU B 1 19 ? 26.057 31.557 29.119 1.00 12.15 18 GLU B N 1
ATOM 1423 C CA . GLU B 1 19 ? 25.444 31.121 27.872 1.00 12.57 18 GLU B CA 1
ATOM 1424 C C . GLU B 1 19 ? 24.044 30.565 28.194 1.00 12.35 18 GLU B C 1
ATOM 1425 O O . GLU B 1 19 ? 23.789 30.093 29.299 1.00 11.76 18 GLU B O 1
ATOM 1431 N N . THR B 1 20 ? 23.135 30.674 27.251 1.00 12.36 19 THR B N 1
ATOM 1432 C CA . THR B 1 20 ? 21.789 30.182 27.448 1.00 12.53 19 THR B CA 1
ATOM 1433 C C . THR B 1 20 ? 21.493 29.096 26.420 1.00 12.55 19 THR B C 1
ATOM 1434 O O . THR B 1 20 ? 21.741 29.272 25.230 1.00 12.15 19 THR B O 1
ATOM 1438 N N . TYR B 1 21 ? 20.979 27.968 26.893 1.00 11.69 20 TYR B N 1
ATOM 1439 C CA . TYR B 1 21 ? 20.661 26.861 26.029 1.00 11.24 20 TYR B CA 1
ATOM 1440 C C . TYR B 1 21 ? 19.146 26.600 25.983 1.00 11.19 20 TYR B C 1
ATOM 1441 O O . TYR B 1 21 ? 18.411 26.903 26.932 1.00 12.37 20 TYR B O 1
ATOM 1450 N N . GLU B 1 22 ? 18.684 26.040 24.879 1.00 11.67 21 GLU B N 1
ATOM 1451 C CA . GLU B 1 22 ? 17.256 25.814 24.668 1.00 11.54 21 GLU B CA 1
ATOM 1452 C C . GLU B 1 22 ? 16.581 24.938 25.728 1.00 11.45 21 GLU B C 1
ATOM 1453 O O . GLU B 1 22 ? 15.385 25.127 26.037 1.00 10.72 21 GLU B O 1
ATOM 1459 N N . ASN B 1 23 ? 17.305 23.945 26.226 1.00 11.25 22 ASN B N 1
ATOM 1460 C CA . ASN B 1 23 ? 16.746 23.007 27.188 1.00 12.39 22 ASN B CA 1
ATOM 1461 C C . ASN B 1 23 ? 17.846 22.319 27.975 1.00 13.10 22 ASN B C 1
ATOM 1462 O O . ASN B 1 23 ? 19.052 22.541 27.725 1.00 12.89 22 ASN B O 1
ATOM 1467 N N . GLY B 1 24 ? 17.452 21.545 28.975 1.00 14.02 23 GLY B N 1
ATOM 1468 C CA . GLY B 1 24 ? 18.412 20.826 29.798 1.00 14.34 23 GLY B CA 1
ATOM 1469 C C . GLY B 1 24 ? 19.368 19.930 29.027 1.00 14.39 23 GLY B C 1
ATOM 1470 O O . GLY B 1 24 ? 20.548 19.876 29.355 1.00 15.66 23 GLY B O 1
ATOM 1471 N N . ARG B 1 25 ? 18.867 19.233 28.002 1.00 14.79 24 ARG B N 1
ATOM 1472 C CA . ARG B 1 25 ? 19.704 18.342 27.186 1.00 14.82 24 ARG B CA 1
ATOM 1473 C C . ARG B 1 25 ? 20.763 19.123 26.408 1.00 14.49 24 ARG B C 1
ATOM 1474 O O . ARG B 1 25 ? 21.934 18.752 26.400 1.00 13.98 24 ARG B O 1
ATOM 1482 N N . GLN B 1 26 ? 20.367 20.223 25.784 1.00 13.84 25 GLN B N 1
ATOM 1483 C CA . GLN B 1 26 ? 21.340 21.044 25.070 1.00 13.80 25 GLN B CA 1
ATOM 1484 C C . GLN B 1 26 ? 22.362 21.647 26.025 1.00 13.64 25 GLN B C 1
ATOM 1485 O O . GLN B 1 26 ? 23.539 21.654 25.725 1.00 13.93 25 GLN B O 1
ATOM 1491 N N . ALA B 1 27 ? 21.928 22.045 27.218 1.00 14.21 26 ALA B N 1
ATOM 1492 C CA . ALA B 1 27 ? 22.852 22.545 28.224 1.00 14.35 26 ALA B CA 1
ATOM 1493 C C . ALA B 1 27 ? 23.879 21.452 28.629 1.00 14.69 26 ALA B C 1
ATOM 1494 O O . ALA B 1 27 ? 25.088 21.680 28.586 1.00 14.48 26 ALA B O 1
ATOM 1496 N N . GLN B 1 28 ? 23.403 20.245 28.921 1.00 15.24 27 GLN B N 1
ATOM 1497 C CA . GLN B 1 28 ? 24.315 19.122 29.254 1.00 15.89 27 GLN B CA 1
ATOM 1498 C C . GLN B 1 28 ? 25.300 18.828 28.108 1.00 15.82 27 GLN B C 1
ATOM 1499 O O . GLN B 1 28 ? 26.468 18.501 28.341 1.00 16.33 27 GLN B O 1
ATOM 1502 N N . GLN B 1 29 ? 24.840 18.967 26.873 1.00 14.81 28 GLN B N 1
ATOM 1503 C CA . GLN B 1 29 ? 25.690 18.741 25.717 1.00 14.98 28 GLN B CA 1
ATOM 1504 C C . GLN B 1 29 ? 26.744 19.828 25.482 1.00 15.20 28 GLN B C 1
ATOM 1505 O O . GLN B 1 29 ? 27.749 19.577 24.806 1.00 15.76 28 GLN B O 1
ATOM 1511 N N . HIS B 1 30 ? 26.544 20.999 26.076 1.00 14.80 29 HIS B N 1
ATOM 1512 C CA . HIS B 1 30 ? 27.430 22.164 25.873 1.00 14.37 29 HIS B CA 1
ATOM 1513 C C . HIS B 1 30 ? 28.346 22.516 27.020 1.00 14.64 29 HIS B C 1
ATOM 1514 O O . HIS B 1 30 ? 29.336 23.234 26.810 1.00 14.58 29 HIS B O 1
ATOM 1521 N N . ILE B 1 31 ? 28.022 22.086 28.245 1.00 14.34 30 ILE B N 1
ATOM 1522 C CA . ILE B 1 31 ? 28.764 22.549 29.419 1.00 14.45 30 ILE B CA 1
ATOM 1523 C C . ILE B 1 31 ? 30.255 22.199 29.416 1.00 13.43 30 ILE B C 1
ATOM 1524 O O . ILE B 1 31 ? 31.093 23.073 29.663 1.00 11.93 30 ILE B O 1
ATOM 1529 N N . ALA B 1 32 ? 30.612 20.951 29.099 1.00 12.59 31 ALA B N 1
ATOM 1530 C CA . ALA B 1 32 ? 32.033 20.600 29.100 1.00 12.31 31 ALA B CA 1
ATOM 1531 C C . ALA B 1 32 ? 32.797 21.461 28.086 1.00 11.98 31 ALA B C 1
ATOM 1532 O O . ALA B 1 32 ? 33.894 21.952 28.379 1.00 11.01 31 ALA B O 1
ATOM 1534 N N . GLY B 1 33 ? 32.196 21.690 26.929 1.00 12.31 32 GLY B N 1
ATOM 1535 C CA . GLY B 1 33 ? 32.850 22.499 25.898 1.00 12.54 32 GLY B CA 1
ATOM 1536 C C . GLY B 1 33 ? 32.995 23.944 26.340 1.00 12.53 32 GLY B C 1
ATOM 1537 O O . GLY B 1 33 ? 33.958 24.631 26.008 1.00 12.10 32 GLY B O 1
ATOM 1538 N N . PHE B 1 34 ? 31.977 24.423 27.039 1.00 12.75 33 PHE B N 1
ATOM 1539 C CA . PHE B 1 34 ? 31.966 25.784 27.533 1.00 12.94 33 PHE B CA 1
ATOM 1540 C C . PHE B 1 34 ? 33.125 25.951 28.511 1.00 12.68 33 PHE B C 1
ATOM 1541 O O . PHE B 1 34 ? 33.885 26.914 28.413 1.00 11.82 33 PHE B O 1
ATOM 1549 N N . TRP B 1 35 ? 33.279 25.000 29.438 1.00 12.18 34 TRP B N 1
ATOM 1550 C CA . TRP B 1 35 ? 34.423 25.030 30.338 1.00 12.69 34 TRP B CA 1
ATOM 1551 C C . TRP B 1 35 ? 35.734 24.992 29.564 1.00 12.33 34 TRP B C 1
ATOM 1552 O O . TRP B 1 35 ? 36.645 25.753 29.856 1.00 12.09 34 TRP B O 1
ATOM 1563 N N . GLN B 1 36 ? 35.831 24.122 28.554 1.00 12.39 35 GLN B N 1
ATOM 1564 C CA A GLN B 1 36 ? 37.069 24.007 27.781 0.50 12.17 35 GLN B CA 1
ATOM 1565 C CA B GLN B 1 36 ? 37.077 24.007 27.802 0.50 12.28 35 GLN B CA 1
ATOM 1566 C C . GLN B 1 36 ? 37.389 25.337 27.119 1.00 12.07 35 GLN B C 1
ATOM 1567 O O . GLN B 1 36 ? 38.525 25.794 27.152 1.00 11.57 35 GLN B O 1
ATOM 1578 N N . ARG B 1 37 ? 36.372 25.963 26.534 1.00 11.48 36 ARG B N 1
ATOM 1579 C CA . ARG B 1 37 ? 36.565 27.258 25.868 1.00 11.75 36 ARG B CA 1
ATOM 1580 C C . ARG B 1 37 ? 36.989 28.364 26.862 1.00 11.59 36 ARG B C 1
ATOM 1581 O O . ARG B 1 37 ? 37.973 29.070 26.613 1.00 11.62 36 ARG B O 1
ATOM 1589 N N . CYS B 1 38 ? 36.294 28.491 27.983 1.00 11.37 37 CYS B N 1
ATOM 1590 C CA . CYS B 1 38 ? 36.665 29.510 29.001 1.00 11.87 37 CYS B CA 1
ATOM 1591 C C . CYS B 1 38 ? 38.071 29.256 29.542 1.00 12.11 37 CYS B C 1
ATOM 1592 O O . CYS B 1 38 ? 38.804 30.190 29.845 1.00 12.52 37 CYS B O 1
ATOM 1595 N N . TYR B 1 39 ? 38.441 27.988 29.652 1.00 12.03 38 TYR B N 1
ATOM 1596 C CA . TYR B 1 39 ? 39.768 27.651 30.106 1.00 12.19 38 TYR B CA 1
ATOM 1597 C C . TYR B 1 39 ? 40.848 28.072 29.095 1.00 12.10 38 TYR B C 1
ATOM 1598 O O . TYR B 1 39 ? 41.739 28.862 29.420 1.00 12.09 38 TYR B O 1
ATOM 1607 N N . GLN B 1 40 ? 40.749 27.577 27.868 1.00 11.93 39 GLN B N 1
ATOM 1608 C CA . GLN B 1 40 ? 41.785 27.823 26.869 1.00 11.66 39 GLN B CA 1
ATOM 1609 C C . GLN B 1 40 ? 41.840 29.292 26.425 1.00 11.48 39 GLN B C 1
ATOM 1610 O O . GLN B 1 40 ? 42.918 29.817 26.113 1.00 11.39 39 GLN B O 1
ATOM 1616 N N . GLU B 1 41 ? 40.705 29.983 26.465 1.00 10.96 40 GLU B N 1
ATOM 1617 C CA . GLU B 1 41 ? 40.706 31.401 26.088 1.00 11.76 40 GLU B CA 1
ATOM 1618 C C . GLU B 1 41 ? 41.197 32.340 27.205 1.00 11.47 40 GLU B C 1
ATOM 1619 O O . GLU B 1 41 ? 41.368 33.529 26.981 1.00 11.66 40 GLU B O 1
ATOM 1625 N N . GLY B 1 42 ? 41.417 31.812 28.400 1.00 11.36 41 GLY B N 1
ATOM 1626 C CA . GLY B 1 42 ? 41.925 32.616 29.493 1.00 11.47 41 GLY B CA 1
ATOM 1627 C C . GLY B 1 42 ? 40.879 33.291 30.344 1.00 11.64 41 GLY B C 1
ATOM 1628 O O . GLY B 1 42 ? 41.200 34.149 31.151 1.00 11.62 41 GLY B O 1
ATOM 1629 N N . VAL B 1 43 ? 39.618 32.906 30.187 1.00 12.16 42 VAL B N 1
ATOM 1630 C CA . VAL B 1 43 ? 38.553 33.484 30.988 1.00 12.35 42 VAL B CA 1
ATOM 1631 C C . VAL B 1 43 ? 38.714 33.095 32.448 1.00 12.78 42 VAL B C 1
ATOM 1632 O O . VAL B 1 43 ? 38.610 33.934 33.344 1.00 12.23 42 VAL B O 1
ATOM 1636 N N . ILE B 1 44 ? 38.990 31.822 32.693 1.00 12.95 43 ILE B N 1
ATOM 1637 C CA . ILE B 1 44 ? 39.144 31.347 34.056 1.00 13.86 43 ILE B CA 1
ATOM 1638 C C . ILE B 1 44 ? 40.358 32.049 34.685 1.00 13.98 43 ILE B C 1
ATOM 1639 O O . ILE B 1 44 ? 40.249 32.561 35.791 1.00 14.37 43 ILE B O 1
ATOM 1644 N N . ALA B 1 45 ? 41.471 32.153 33.941 1.00 14.19 44 ALA B N 1
ATOM 1645 C CA . ALA B 1 45 ? 42.644 32.894 34.404 1.00 14.46 44 ALA B CA 1
ATOM 1646 C C . ALA B 1 45 ? 42.292 34.358 34.730 1.00 14.94 44 ALA B C 1
ATOM 1647 O O . ALA B 1 45 ? 42.693 34.887 35.767 1.00 15.12 44 ALA B O 1
ATOM 1649 N N . ASP B 1 46 ? 41.563 35.022 33.836 1.00 15.27 45 ASP B N 1
ATOM 1650 C CA A ASP B 1 46 ? 41.180 36.429 34.060 0.50 15.36 45 ASP B CA 1
ATOM 1651 C CA B ASP B 1 46 ? 41.186 36.418 34.060 0.50 15.17 45 ASP B CA 1
ATOM 1652 C C . ASP B 1 46 ? 40.268 36.544 35.289 1.00 15.44 45 ASP B C 1
ATOM 1653 O O . ASP B 1 46 ? 40.424 37.453 36.105 1.00 14.93 45 ASP B O 1
ATOM 1662 N N . LEU B 1 47 ? 39.319 35.615 35.427 1.00 15.72 46 LEU B N 1
ATOM 1663 C CA . LEU B 1 47 ? 38.384 35.648 36.567 1.00 16.85 46 LEU B CA 1
ATOM 1664 C C . LEU B 1 47 ? 39.051 35.512 37.941 1.00 18.00 46 LEU B C 1
ATOM 1665 O O . LEU B 1 47 ? 38.558 36.081 38.920 1.00 17.79 46 LEU B O 1
ATOM 1670 N N . GLN B 1 48 ? 40.186 34.810 38.006 1.00 19.81 47 GLN B N 1
ATOM 1671 C CA . GLN B 1 48 ? 40.991 34.731 39.255 1.00 21.44 47 GLN B CA 1
ATOM 1672 C C . GLN B 1 48 ? 41.222 36.114 39.863 1.00 21.20 47 GLN B C 1
ATOM 1673 O O . GLN B 1 48 ? 41.150 36.279 41.079 1.00 21.30 47 GLN B O 1
ATOM 1679 N N . LEU B 1 49 ? 41.543 37.093 39.016 1.00 20.79 48 LEU B N 1
ATOM 1680 C CA . LEU B 1 49 ? 41.846 38.450 39.475 1.00 20.98 48 LEU B CA 1
ATOM 1681 C C . LEU B 1 49 ? 40.594 39.244 39.832 1.00 20.65 48 LEU B C 1
ATOM 1682 O O . LEU B 1 49 ? 40.673 40.264 40.541 1.00 20.47 48 LEU B O 1
ATOM 1687 N N . LYS B 1 50 ? 39.453 38.813 39.314 1.00 19.86 49 LYS B N 1
ATOM 1688 C CA . LYS B 1 50 ? 38.190 39.506 39.570 1.00 20.02 49 LYS B CA 1
ATOM 1689 C C . LYS B 1 50 ? 37.517 39.003 40.858 1.00 19.17 49 LYS B C 1
ATOM 1690 O O . LYS B 1 50 ? 36.600 39.655 41.386 1.00 19.32 49 LYS B O 1
ATOM 1696 N N . ASN B 1 51 ? 37.956 37.845 41.358 1.00 18.17 50 ASN B N 1
ATOM 1697 C CA . ASN B 1 51 ? 37.337 37.255 42.560 1.00 17.34 50 ASN B CA 1
ATOM 1698 C C . ASN B 1 51 ? 37.593 38.098 43.833 1.00 16.96 50 ASN B C 1
ATOM 1699 O O . ASN B 1 51 ? 38.741 38.273 44.268 1.00 15.64 50 ASN B O 1
ATOM 1704 N N . ASN B 1 52 ? 36.521 38.631 44.415 1.00 16.72 51 ASN B N 1
ATOM 1705 C CA . ASN B 1 52 ? 36.637 39.409 45.663 1.00 16.98 51 ASN B CA 1
ATOM 1706 C C . ASN B 1 52 ? 36.675 38.557 46.940 1.00 17.09 51 ASN B C 1
ATOM 1707 O O . ASN B 1 52 ? 36.675 39.093 48.032 1.00 17.15 51 ASN B O 1
ATOM 1712 N N . GLY B 1 53 ? 36.683 37.240 46.792 1.00 17.69 52 GLY B N 1
ATOM 1713 C CA . GLY B 1 53 ? 36.742 36.340 47.936 1.00 17.95 52 GLY B CA 1
ATOM 1714 C C . GLY B 1 53 ? 35.437 36.013 48.642 1.00 18.45 52 GLY B C 1
ATOM 1715 O O . GLY B 1 53 ? 35.442 35.209 49.590 1.00 18.85 52 GLY B O 1
ATOM 1716 N N . ASP B 1 54 ? 34.310 36.587 48.199 1.00 18.47 53 ASP B N 1
ATOM 1717 C CA . ASP B 1 54 ? 33.010 36.275 48.825 1.00 18.64 53 ASP B CA 1
ATOM 1718 C C . ASP B 1 54 ? 32.797 34.757 48.788 1.00 19.07 53 ASP B C 1
ATOM 1719 O O . ASP B 1 54 ? 32.328 34.169 49.748 1.00 18.75 53 ASP B O 1
ATOM 1724 N N . LEU B 1 55 ? 33.098 34.136 47.649 1.00 18.83 54 LEU B N 1
ATOM 1725 C CA . LEU B 1 55 ? 33.163 32.671 47.568 1.00 18.89 54 LEU B CA 1
ATOM 1726 C C . LEU B 1 55 ? 34.547 32.325 47.054 1.00 19.02 54 LEU B C 1
ATOM 1727 O O . LEU B 1 55 ? 34.996 32.886 46.051 1.00 19.48 54 LEU B O 1
ATOM 1732 N N . ALA B 1 56 ? 35.230 31.412 47.739 1.00 19.20 55 ALA B N 1
ATOM 1733 C CA . ALA B 1 56 ? 36.646 31.111 47.451 1.00 19.46 55 ALA B CA 1
ATOM 1734 C C . ALA B 1 56 ? 36.853 30.029 46.391 1.00 19.71 55 ALA B C 1
ATOM 1735 O O . ALA B 1 56 ? 37.478 28.971 46.630 1.00 20.62 55 ALA B O 1
ATOM 1737 N N . GLY B 1 57 ? 36.372 30.303 45.204 1.00 18.32 56 GLY B N 1
ATOM 1738 C CA . GLY B 1 57 ? 36.593 29.403 44.106 1.00 17.77 56 GLY B CA 1
ATOM 1739 C C . GLY B 1 57 ? 35.888 29.897 42.872 1.00 16.28 56 GLY B C 1
ATOM 1740 O O . GLY B 1 57 ? 35.343 31.002 42.860 1.00 16.59 56 GLY B O 1
ATOM 1741 N N . ILE B 1 58 ? 35.917 29.077 41.830 1.00 14.90 57 ILE B N 1
ATOM 1742 C CA A ILE B 1 58 ? 35.272 29.368 40.557 0.50 14.29 57 ILE B CA 1
ATOM 1743 C CA B ILE B 1 58 ? 35.235 29.449 40.620 0.50 14.39 57 ILE B CA 1
ATOM 1744 C C . ILE B 1 58 ? 33.924 28.678 40.571 1.00 13.62 57 ILE B C 1
ATOM 1745 O O . ILE B 1 58 ? 33.854 27.505 40.950 1.00 12.56 57 ILE B O 1
ATOM 1754 N N . LEU B 1 59 ? 32.874 29.388 40.172 1.00 12.71 58 LEU B N 1
ATOM 1755 C CA . LEU B 1 59 ? 31.532 28.825 40.127 1.00 12.52 58 LEU B CA 1
ATOM 1756 C C . LEU B 1 59 ? 31.133 28.342 38.759 1.00 12.57 58 LEU B C 1
ATOM 1757 O O . LEU B 1 59 ? 31.406 29.005 37.749 1.00 12.56 58 LEU B O 1
ATOM 1762 N N . GLY B 1 60 ? 30.400 27.220 38.739 1.00 12.33 59 GLY B N 1
ATOM 1763 C CA . GLY B 1 60 ? 29.774 26.717 37.558 1.00 11.90 59 GLY B CA 1
ATOM 1764 C C . GLY B 1 60 ? 28.303 26.742 37.934 1.00 12.08 59 GLY B C 1
ATOM 1765 O O . GLY B 1 60 ? 27.870 25.902 38.697 1.00 11.39 59 GLY B O 1
ATOM 1766 N N . LEU B 1 61 ? 27.565 27.741 37.441 1.00 11.42 60 LEU B N 1
ATOM 1767 C CA . LEU B 1 61 ? 26.169 27.931 37.816 1.00 13.02 60 LEU B CA 1
ATOM 1768 C C . LEU B 1 61 ? 25.192 27.535 36.764 1.00 13.58 60 LEU B C 1
ATOM 1769 O O . LEU B 1 61 ? 25.295 27.958 35.603 1.00 13.66 60 LEU B O 1
ATOM 1774 N N . CYS B 1 62 ? 24.237 26.719 37.165 1.00 13.74 61 CYS B N 1
ATOM 1775 C CA A CYS B 1 62 ? 23.125 26.379 36.305 0.50 13.56 61 CYS B CA 1
ATOM 1776 C CA B CYS B 1 62 ? 23.140 26.401 36.309 0.50 14.61 61 CYS B CA 1
ATOM 1777 C C . CYS B 1 62 ? 22.010 27.372 36.657 1.00 13.92 61 CYS B C 1
ATOM 1778 O O . CYS B 1 62 ? 21.625 27.498 37.816 1.00 12.87 61 CYS B O 1
ATOM 1783 N N . ILE B 1 63 ? 21.496 28.068 35.653 1.00 13.88 62 ILE B N 1
ATOM 1784 C CA . ILE B 1 63 ? 20.441 29.050 35.855 1.00 13.92 62 ILE B CA 1
ATOM 1785 C C . ILE B 1 63 ? 19.198 28.672 35.065 1.00 13.64 62 ILE B C 1
ATOM 1786 O O . ILE B 1 63 ? 19.160 28.885 33.855 1.00 14.05 62 ILE B O 1
ATOM 1791 N N . PRO B 1 64 ? 18.207 28.047 35.729 1.00 13.51 63 PRO B N 1
ATOM 1792 C CA . PRO B 1 64 ? 16.958 27.727 35.060 1.00 14.09 63 PRO B CA 1
ATOM 1793 C C . PRO B 1 64 ? 16.253 29.014 34.693 1.00 13.98 63 PRO B C 1
ATOM 1794 O O . PRO B 1 64 ? 16.158 29.912 35.520 1.00 14.06 63 PRO B O 1
ATOM 1798 N N . GLU B 1 65 ? 15.794 29.105 33.446 1.00 13.58 64 GLU B N 1
ATOM 1799 C CA . GLU B 1 65 ? 15.123 30.318 32.964 1.00 13.14 64 GLU B CA 1
ATOM 1800 C C . GLU B 1 65 ? 13.608 30.314 33.193 1.00 12.92 64 GLU B C 1
ATOM 1801 O O . GLU B 1 65 ? 12.926 31.292 32.889 1.00 12.90 64 GLU B O 1
ATOM 1807 N N . LEU B 1 66 ? 13.112 29.213 33.752 1.00 12.62 65 LEU B N 1
ATOM 1808 C CA . LEU B 1 66 ? 11.708 29.022 34.146 1.00 13.40 65 LEU B CA 1
ATOM 1809 C C . LEU B 1 66 ? 10.747 28.923 32.974 1.00 12.87 65 LEU B C 1
ATOM 1810 O O . LEU B 1 66 ? 9.539 29.067 33.127 1.00 13.54 65 LEU B O 1
ATOM 1815 N N . ASP B 1 67 ? 11.284 28.642 31.796 1.00 12.13 66 ASP B N 1
ATOM 1816 C CA . ASP B 1 67 ? 10.480 28.475 30.597 1.00 11.35 66 ASP B CA 1
ATOM 1817 C C . ASP B 1 67 ? 10.992 27.272 29.809 1.00 11.53 66 ASP B C 1
ATOM 1818 O O . ASP B 1 67 ? 10.717 27.146 28.618 1.00 11.37 66 ASP B O 1
ATOM 1823 N N . GLY B 1 68 ? 11.752 26.403 30.475 1.00 11.51 67 GLY B N 1
ATOM 1824 C CA . GLY B 1 68 ? 12.380 25.251 29.825 1.00 11.48 67 GLY B CA 1
ATOM 1825 C C . GLY B 1 68 ? 13.856 25.477 29.465 1.00 11.47 67 GLY B C 1
ATOM 1826 O O . GLY B 1 68 ? 14.654 24.516 29.404 1.00 11.15 67 GLY B O 1
ATOM 1827 N N . LYS B 1 69 ? 14.231 26.734 29.219 1.00 10.56 68 LYS B N 1
ATOM 1828 C CA . LYS B 1 69 ? 15.614 27.051 28.873 1.00 10.99 68 LYS B CA 1
ATOM 1829 C C . LYS B 1 69 ? 16.501 26.968 30.094 1.00 11.17 68 LYS B C 1
ATOM 1830 O O . LYS B 1 69 ? 16.041 27.141 31.216 1.00 10.43 68 LYS B O 1
ATOM 1844 N N . SER B 1 71 ? 20.390 28.198 31.480 1.00 11.88 70 SER B N 1
ATOM 1845 C CA . SER B 1 71 ? 21.631 28.914 31.266 1.00 11.93 70 SER B CA 1
ATOM 1846 C C . SER B 1 71 ? 22.712 28.351 32.122 1.00 11.60 70 SER B C 1
ATOM 1847 O O . SER B 1 71 ? 22.444 27.661 33.118 1.00 11.69 70 SER B O 1
ATOM 1850 N N . TYR B 1 72 ? 23.955 28.561 31.694 1.00 11.75 71 TYR B N 1
ATOM 1851 C CA . TYR B 1 72 ? 25.096 28.144 32.450 1.00 11.10 71 TYR B CA 1
ATOM 1852 C C . TYR B 1 72 ? 26.080 29.282 32.463 1.00 10.83 71 TYR B C 1
ATOM 1853 O O . TYR B 1 72 ? 26.304 29.933 31.429 1.00 10.15 71 TYR B O 1
ATOM 1870 N N . ILE B 1 74 ? 29.997 30.539 33.981 1.00 10.29 73 ILE B N 1
ATOM 1871 C CA . ILE B 1 74 ? 31.245 30.337 34.681 1.00 10.42 73 ILE B CA 1
ATOM 1872 C C . ILE B 1 74 ? 31.587 31.699 35.259 1.00 9.95 73 ILE B C 1
ATOM 1873 O O . ILE B 1 74 ? 31.679 32.675 34.525 1.00 10.42 73 ILE B O 1
ATOM 1878 N N . ALA B 1 75 ? 31.747 31.775 36.570 1.00 9.22 74 ALA B N 1
ATOM 1879 C CA . ALA B 1 75 ? 31.896 33.062 37.209 1.00 9.89 74 ALA B CA 1
ATOM 1880 C C . ALA B 1 75 ? 32.594 33.006 38.531 1.00 9.99 74 ALA B C 1
ATOM 1881 O O . ALA B 1 75 ? 32.825 31.927 39.079 1.00 10.36 74 ALA B O 1
ATOM 1883 N N . VAL B 1 76 ? 32.938 34.186 39.027 1.00 10.24 75 VAL B N 1
ATOM 1884 C CA . VAL B 1 76 ? 33.380 34.347 40.379 1.00 10.64 75 VAL B CA 1
ATOM 1885 C C . VAL B 1 76 ? 32.574 35.462 41.019 1.00 11.41 75 VAL B C 1
ATOM 1886 O O . VAL B 1 76 ? 31.954 36.261 40.320 1.00 11.20 75 VAL B O 1
ATOM 1890 N N . THR B 1 77 ? 32.556 35.477 42.351 1.00 11.78 76 THR B N 1
ATOM 1891 C CA . THR B 1 77 ? 32.032 36.597 43.100 1.00 12.35 76 THR B CA 1
ATOM 1892 C C . THR B 1 77 ? 33.001 37.768 42.913 1.00 13.17 76 THR B C 1
ATOM 1893 O O . THR B 1 77 ? 34.210 37.668 43.162 1.00 13.06 76 THR B O 1
ATOM 1897 N N . GLY B 1 78 ? 32.469 38.875 42.455 1.00 14.36 77 GLY B N 1
ATOM 1898 C CA . GLY B 1 78 ? 33.273 40.025 42.220 1.00 15.97 77 GLY B CA 1
ATOM 1899 C C . GLY B 1 78 ? 32.482 41.214 42.651 1.00 17.37 77 GLY B C 1
ATOM 1900 O O . GLY B 1 78 ? 31.646 41.138 43.564 1.00 17.23 77 GLY B O 1
ATOM 1901 N N . ASP B 1 79 ? 32.730 42.317 41.985 1.00 19.54 78 ASP B N 1
ATOM 1902 C CA . ASP B 1 79 ? 32.057 43.542 42.341 1.00 20.71 78 ASP B CA 1
ATOM 1903 C C . ASP B 1 79 ? 31.833 44.372 41.095 1.00 21.00 78 ASP B C 1
ATOM 1904 O O . ASP B 1 79 ? 32.189 43.971 39.963 1.00 21.14 78 ASP B O 1
ATOM 1909 N N . ASN B 1 80 ? 31.268 45.541 41.304 1.00 21.03 79 ASN B N 1
ATOM 1910 C CA . ASN B 1 80 ? 30.828 46.376 40.208 1.00 21.08 79 ASN B CA 1
ATOM 1911 C C . ASN B 1 80 ? 31.959 47.104 39.491 1.00 20.55 79 ASN B C 1
ATOM 1912 O O . ASN B 1 80 ? 31.703 47.864 38.544 1.00 20.90 79 ASN B O 1
ATOM 1917 N N . SER B 1 81 ? 33.205 46.873 39.927 1.00 19.48 80 SER B N 1
ATOM 1918 C CA . SER B 1 81 ? 34.376 47.471 39.261 1.00 19.28 80 SER B CA 1
ATOM 1919 C C . SER B 1 81 ? 34.713 46.690 37.971 1.00 18.51 80 SER B C 1
ATOM 1920 O O . SER B 1 81 ? 35.451 47.166 37.119 1.00 17.58 80 SER B O 1
ATOM 1923 N N . ALA B 1 82 ? 34.139 45.493 37.838 1.00 18.11 81 ALA B N 1
ATOM 1924 C CA . ALA B 1 82 ? 34.326 44.664 36.655 1.00 18.06 81 ALA B CA 1
ATOM 1925 C C . ALA B 1 82 ? 33.784 45.365 35.406 1.00 17.89 81 ALA B C 1
ATOM 1926 O O . ALA B 1 82 ? 32.746 46.049 35.450 1.00 18.25 81 ALA B O 1
ATOM 1928 N N . ASP B 1 83 ? 34.488 45.200 34.294 1.00 17.40 82 ASP B N 1
ATOM 1929 C CA . ASP B 1 83 ? 34.079 45.813 33.033 1.00 17.40 82 ASP B CA 1
ATOM 1930 C C . ASP B 1 83 ? 32.816 45.119 32.489 1.00 17.20 82 ASP B C 1
ATOM 1931 O O . ASP B 1 83 ? 32.882 43.981 32.013 1.00 17.16 82 ASP B O 1
ATOM 1936 N N . ILE B 1 84 ? 31.685 45.825 32.518 1.00 17.11 83 ILE B N 1
ATOM 1937 C CA . ILE B 1 84 ? 30.399 45.239 32.075 1.00 16.88 83 ILE B CA 1
ATOM 1938 C C . ILE B 1 84 ? 30.263 45.046 30.537 1.00 17.01 83 ILE B C 1
ATOM 1939 O O . ILE B 1 84 ? 29.267 44.463 30.072 1.00 16.92 83 ILE B O 1
ATOM 1944 N N . ALA B 1 85 ? 31.227 45.549 29.759 1.00 16.58 84 ALA B N 1
ATOM 1945 C CA . ALA B 1 85 ? 31.267 45.275 28.315 1.00 16.61 84 ALA B CA 1
ATOM 1946 C C . ALA B 1 85 ? 32.062 43.982 28.021 1.00 16.79 84 ALA B C 1
ATOM 1947 O O . ALA B 1 85 ? 31.911 43.394 26.971 1.00 16.88 84 ALA B O 1
ATOM 1949 N N . LYS B 1 86 ? 32.849 43.516 28.989 1.00 16.85 85 LYS B N 1
ATOM 1950 C CA . LYS B 1 86 ? 33.689 42.320 28.827 1.00 16.92 85 LYS B CA 1
ATOM 1951 C C . LYS B 1 86 ? 33.115 41.075 29.507 1.00 16.62 85 LYS B C 1
ATOM 1952 O O . LYS B 1 86 ? 33.282 39.943 29.027 1.00 16.21 85 LYS B O 1
ATOM 1958 N N A TYR B 1 87 ? 32.443 41.300 30.633 0.50 16.00 86 TYR B N 1
ATOM 1959 N N B TYR B 1 87 ? 32.442 41.272 30.629 0.50 16.30 86 TYR B N 1
ATOM 1960 C CA A TYR B 1 87 ? 31.910 40.233 31.457 0.50 15.76 86 TYR B CA 1
ATOM 1961 C CA B TYR B 1 87 ? 31.904 40.153 31.364 0.50 16.26 86 TYR B CA 1
ATOM 1962 C C A TYR B 1 87 ? 30.403 40.343 31.612 0.50 15.57 86 TYR B C 1
ATOM 1963 C C B TYR B 1 87 ? 30.433 40.326 31.673 0.50 15.86 86 TYR B C 1
ATOM 1964 O O A TYR B 1 87 ? 29.845 41.442 31.576 0.50 14.80 86 TYR B O 1
ATOM 1965 O O B TYR B 1 87 ? 29.927 41.444 31.784 0.50 15.09 86 TYR B O 1
ATOM 1982 N N . ASP B 1 88 ? 29.744 39.199 31.757 1.00 15.76 87 ASP B N 1
ATOM 1983 C CA . ASP B 1 88 ? 28.350 39.184 32.135 1.00 15.64 87 ASP B CA 1
ATOM 1984 C C . ASP B 1 88 ? 28.402 39.416 33.645 1.00 15.93 87 ASP B C 1
ATOM 1985 O O . ASP B 1 88 ? 29.260 38.873 34.322 1.00 15.29 87 ASP B O 1
ATOM 1990 N N . VAL B 1 89 ? 27.564 40.303 34.154 1.00 16.40 88 VAL B N 1
ATOM 1991 C CA . VAL B 1 89 ? 27.527 40.571 35.573 1.00 16.88 88 VAL B CA 1
ATOM 1992 C C . VAL B 1 89 ? 26.097 40.418 36.010 1.00 17.42 88 VAL B C 1
ATOM 1993 O O . VAL B 1 89 ? 25.239 41.114 35.512 1.00 18.29 88 VAL B O 1
ATOM 1997 N N . ILE B 1 90 ? 25.822 39.481 36.915 1.00 17.05 89 ILE B N 1
ATOM 1998 C CA . ILE B 1 90 ? 24.455 39.271 37.372 1.00 17.26 89 ILE B CA 1
ATOM 1999 C C . ILE B 1 90 ? 24.408 39.287 38.888 1.00 16.58 89 ILE B C 1
ATOM 2000 O O . ILE B 1 90 ? 25.418 39.071 39.558 1.00 17.03 89 ILE B O 1
ATOM 2005 N N . THR B 1 91 ? 23.232 39.527 39.430 1.00 15.79 90 THR B N 1
ATOM 2006 C CA . THR B 1 91 ? 23.042 39.462 40.868 1.00 15.25 90 THR B CA 1
ATOM 2007 C C . THR B 1 91 ? 22.448 38.109 41.233 1.00 14.72 90 THR B C 1
ATOM 2008 O O . THR B 1 91 ? 21.441 37.709 40.679 1.00 15.43 90 THR B O 1
ATOM 2012 N N . LEU B 1 92 ? 23.105 37.392 42.133 1.00 13.92 91 LEU B N 1
ATOM 2013 C CA . LEU B 1 92 ? 22.592 36.130 42.631 1.00 13.18 91 LEU B CA 1
ATOM 2014 C C . LEU B 1 92 ? 21.829 36.495 43.907 1.00 13.11 91 LEU B C 1
ATOM 2015 O O . LEU B 1 92 ? 22.433 36.861 44.930 1.00 13.29 91 LEU B O 1
ATOM 2020 N N . ALA B 1 93 ? 20.495 36.458 43.826 1.00 13.16 92 ALA B N 1
ATOM 2021 C CA . ALA B 1 93 ? 19.653 36.851 44.948 1.00 13.04 92 ALA B CA 1
ATOM 2022 C C . ALA B 1 93 ? 19.931 35.945 46.155 1.00 12.43 92 ALA B C 1
ATOM 2023 O O . ALA B 1 93 ? 20.218 34.742 46.000 1.00 12.99 92 ALA B O 1
ATOM 2025 N N . SER B 1 94 ? 19.870 36.540 47.342 1.00 12.10 93 SER B N 1
ATOM 2026 C CA . SER B 1 94 ? 20.056 35.838 48.592 1.00 12.12 93 SER B CA 1
ATOM 2027 C C . SER B 1 94 ? 19.204 34.574 48.719 1.00 11.65 93 SER B C 1
ATOM 2028 O O . SER B 1 94 ? 18.056 34.576 48.384 1.00 11.05 93 SER B O 1
ATOM 2031 N N . SER B 1 95 ? 19.790 33.498 49.220 1.00 11.52 94 SER B N 1
ATOM 2032 C CA . SER B 1 95 ? 19.044 32.278 49.448 1.00 11.43 94 SER B CA 1
ATOM 2033 C C . SER B 1 95 ? 19.776 31.425 50.455 1.00 11.86 94 SER B C 1
ATOM 2034 O O . SER B 1 95 ? 20.984 31.630 50.686 1.00 10.33 94 SER B O 1
ATOM 2037 N N . LYS B 1 96 ? 19.033 30.520 51.092 1.00 11.82 95 LYS B N 1
ATOM 2038 C CA . LYS B 1 96 ? 19.651 29.457 51.839 1.00 11.98 95 LYS B CA 1
ATOM 2039 C C . LYS B 1 96 ? 19.911 28.336 50.835 1.00 11.55 95 LYS B C 1
ATOM 2040 O O . LYS B 1 96 ? 19.235 28.245 49.797 1.00 11.42 95 LYS B O 1
ATOM 2046 N N . TYR B 1 97 ? 20.904 27.509 51.149 1.00 10.62 96 TYR B N 1
ATOM 2047 C CA . TYR B 1 97 ? 21.293 26.388 50.328 1.00 10.47 96 TYR B CA 1
ATOM 2048 C C . TYR B 1 97 ? 21.586 25.153 51.150 1.00 10.54 96 TYR B C 1
ATOM 2049 O O . TYR B 1 97 ? 22.013 25.242 52.329 1.00 10.37 96 TYR B O 1
ATOM 2066 N N . VAL B 1 99 ? 24.295 22.402 50.977 1.00 10.80 98 VAL B N 1
ATOM 2067 C CA . VAL B 1 99 ? 25.612 22.317 50.374 1.00 10.21 98 VAL B CA 1
ATOM 2068 C C . VAL B 1 99 ? 26.171 20.931 50.583 1.00 10.49 98 VAL B C 1
ATOM 2069 O O . VAL B 1 99 ? 26.281 20.454 51.721 1.00 10.10 98 VAL B O 1
ATOM 2073 N N . PHE B 1 100 ? 26.456 20.276 49.455 1.00 10.65 99 PHE B N 1
ATOM 2074 C CA . PHE B 1 100 ? 26.954 18.930 49.424 1.00 11.27 99 PHE B CA 1
ATOM 2075 C C . PHE B 1 100 ? 28.393 18.920 48.945 1.00 12.18 99 PHE B C 1
ATOM 2076 O O . PHE B 1 100 ? 28.828 19.828 48.243 1.00 12.51 99 PHE B O 1
ATOM 2084 N N . GLU B 1 101 ? 29.125 17.875 49.283 1.00 12.66 100 GLU B N 1
ATOM 2085 C CA . GLU B 1 101 ? 30.480 17.764 48.808 1.00 13.42 100 GLU B CA 1
ATOM 2086 C C . GLU B 1 101 ? 30.680 16.560 47.909 1.00 12.90 100 GLU B C 1
ATOM 2087 O O . GLU B 1 101 ? 30.232 15.463 48.226 1.00 14.66 100 GLU B O 1
ATOM 2093 N N . ALA B 1 102 ? 31.334 16.781 46.777 1.00 11.95 101 ALA B N 1
ATOM 2094 C CA . ALA B 1 102 ? 31.686 15.732 45.851 1.00 11.03 101 ALA B CA 1
ATOM 2095 C C . ALA B 1 102 ? 33.167 15.539 46.041 1.00 10.65 101 ALA B C 1
ATOM 2096 O O . ALA B 1 102 ? 33.913 16.488 45.979 1.00 10.36 101 ALA B O 1
ATOM 2098 N N . GLN B 1 103 ? 33.573 14.300 46.306 1.00 11.15 102 GLN B N 1
ATOM 2099 C CA . GLN B 1 103 ? 34.958 13.973 46.545 1.00 11.69 102 GLN B CA 1
ATOM 2100 C C . GLN B 1 103 ? 35.484 13.121 45.388 1.00 11.77 102 GLN B C 1
ATOM 2101 O O . GLN B 1 103 ? 35.011 11.998 45.173 1.00 10.79 102 GLN B O 1
ATOM 2107 N N . GLY B 1 104 ? 36.466 13.642 44.663 1.00 11.12 103 GLY B N 1
ATOM 2108 C CA . GLY B 1 104 ? 37.076 12.904 43.575 1.00 11.34 103 GLY B CA 1
ATOM 2109 C C . GLY B 1 104 ? 37.382 13.742 42.374 1.00 11.57 103 GLY B C 1
ATOM 2110 O O . GLY B 1 104 ? 37.133 14.953 42.341 1.00 10.71 103 GLY B O 1
ATOM 2111 N N . ALA B 1 105 ? 37.905 13.072 41.363 1.00 12.41 104 ALA B N 1
ATOM 2112 C CA . ALA B 1 105 ? 38.394 13.744 40.185 1.00 13.07 104 ALA B CA 1
ATOM 2113 C C . ALA B 1 105 ? 37.266 14.438 39.460 1.00 13.86 104 ALA B C 1
ATOM 2114 O O . ALA B 1 105 ? 36.160 13.916 39.361 1.00 14.81 104 ALA B O 1
ATOM 2116 N N . VAL B 1 106 ? 37.568 15.620 38.969 1.00 14.13 105 VAL B N 1
ATOM 2117 C CA . VAL B 1 106 ? 36.641 16.410 38.208 1.00 15.22 105 VAL B CA 1
ATOM 2118 C C . VAL B 1 106 ? 36.891 16.034 36.753 1.00 15.83 105 VAL B C 1
ATOM 2119 O O . VAL B 1 106 ? 38.052 15.950 36.334 1.00 15.51 105 VAL B O 1
ATOM 2123 N N . PRO B 1 107 ? 35.820 15.845 35.978 1.00 15.44 106 PRO B N 1
ATOM 2124 C CA . PRO B 1 107 ? 34.404 16.015 36.349 1.00 15.32 106 PRO B CA 1
ATOM 2125 C C . PRO B 1 107 ? 33.632 14.781 36.817 1.00 14.83 106 PRO B C 1
ATOM 2126 O O . PRO B 1 107 ? 32.514 14.944 37.309 1.00 14.58 106 PRO B O 1
ATOM 2130 N N . LYS B 1 108 ? 34.201 13.580 36.684 1.00 14.53 107 LYS B N 1
ATOM 2131 C CA . LYS B 1 108 ? 33.483 12.331 37.016 1.00 14.26 107 LYS B CA 1
ATOM 2132 C C . LYS B 1 108 ? 32.817 12.340 38.391 1.00 14.13 107 LYS B C 1
ATOM 2133 O O . LYS B 1 108 ? 31.599 12.036 38.517 1.00 12.68 107 LYS B O 1
ATOM 2139 N N . ALA B 1 109 ? 33.589 12.678 39.422 1.00 13.09 108 ALA B N 1
ATOM 2140 C CA . ALA B 1 109 ? 33.072 12.662 40.788 1.00 13.32 108 ALA B CA 1
ATOM 2141 C C . ALA B 1 109 ? 31.945 13.653 40.968 1.00 13.52 108 ALA B C 1
ATOM 2142 O O . ALA B 1 109 ? 31.002 13.396 41.733 1.00 13.39 108 ALA B O 1
ATOM 2144 N N . VAL B 1 110 ? 32.058 14.803 40.308 1.00 13.89 109 VAL B N 1
ATOM 2145 C CA . VAL B 1 110 ? 31.051 15.829 40.436 1.00 14.31 109 VAL B CA 1
ATOM 2146 C C . VAL B 1 110 ? 29.787 15.411 39.695 1.00 14.49 109 VAL B C 1
ATOM 2147 O O . VAL B 1 110 ? 28.682 15.631 40.170 1.00 14.34 109 VAL B O 1
ATOM 2151 N N . GLN B 1 111 ? 29.958 14.837 38.514 1.00 14.88 110 GLN B N 1
ATO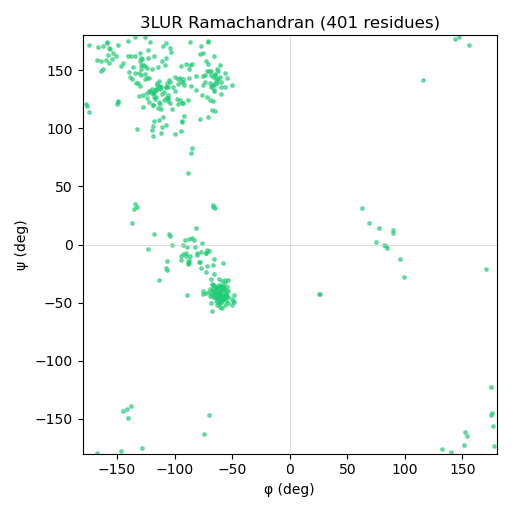M 2152 C CA . GLN B 1 111 ? 28.813 14.330 37.748 1.00 15.32 110 GLN B CA 1
ATOM 2153 C C . GLN B 1 111 ? 28.046 13.303 38.570 1.00 14.20 110 GLN B C 1
ATOM 2154 O O . GLN B 1 111 ? 26.809 13.352 38.647 1.00 13.06 110 GLN B O 1
ATOM 2160 N N . GLN B 1 112 ? 28.780 12.369 39.179 1.00 13.72 111 GLN B N 1
ATOM 2161 C CA A GLN B 1 112 ? 28.148 11.316 39.966 0.50 13.64 111 GLN B CA 1
ATOM 2162 C CA B GLN B 1 112 ? 28.182 11.307 39.984 0.50 13.81 111 GLN B CA 1
ATOM 2163 C C . GLN B 1 112 ? 27.475 11.882 41.218 1.00 13.55 111 GLN B C 1
ATOM 2164 O O . GLN B 1 112 ? 26.331 11.504 41.545 1.00 12.53 111 GLN B O 1
ATOM 2175 N N . LYS B 1 113 ? 28.152 12.791 41.910 1.00 12.89 112 LYS B N 1
ATOM 2176 C CA . LYS B 1 113 ? 27.553 13.378 43.112 1.00 12.78 112 LYS B CA 1
ATOM 2177 C C . LYS B 1 113 ? 26.298 14.204 42.771 1.00 13.15 112 LYS B C 1
ATOM 2178 O O . LYS B 1 113 ? 25.287 14.128 43.489 1.00 12.54 112 LYS B O 1
ATOM 2192 N N . GLU B 1 115 ? 24.167 13.720 40.358 1.00 14.36 114 GLU B N 1
ATOM 2193 C CA A GLU B 1 115 ? 23.060 12.772 40.126 0.50 14.79 114 GLU B CA 1
ATOM 2194 C CA B GLU B 1 115 ? 23.056 12.802 40.119 0.50 14.71 114 GLU B CA 1
ATOM 2195 C C . GLU B 1 115 ? 22.516 12.327 41.469 1.00 14.72 114 GLU B C 1
ATOM 2196 O O . GLU B 1 115 ? 21.295 12.236 41.664 1.00 14.21 114 GLU B O 1
ATOM 2207 N N . GLU B 1 116 ? 23.432 12.045 42.396 1.00 14.32 115 GLU B N 1
ATOM 2208 C CA A GLU B 1 116 ? 23.060 11.616 43.747 0.50 13.83 115 GLU B CA 1
ATOM 2209 C CA B GLU B 1 116 ? 23.097 11.614 43.764 0.50 14.33 115 GLU B CA 1
ATOM 2210 C C . GLU B 1 116 ? 22.275 12.704 44.473 1.00 14.02 115 GLU B C 1
ATOM 2211 O O . GLU B 1 116 ? 21.280 12.413 45.139 1.00 13.17 115 GLU B O 1
ATOM 2222 N N . VAL B 1 117 ? 22.709 13.953 44.310 1.00 13.84 116 VAL B N 1
ATOM 2223 C CA . VAL B 1 117 ? 22.028 15.085 44.916 1.00 13.82 116 VAL B CA 1
ATOM 2224 C C . VAL B 1 117 ? 20.634 15.274 44.319 1.00 13.96 116 VAL B C 1
ATOM 2225 O O . VAL B 1 117 ? 19.669 15.520 45.048 1.00 13.06 116 VAL B O 1
ATOM 2229 N N . HIS B 1 118 ? 20.516 15.167 42.994 1.00 15.09 117 HIS B N 1
ATOM 2230 C CA . HIS B 1 118 ? 19.210 15.319 42.351 1.00 16.21 117 HIS B CA 1
ATOM 2231 C C . HIS B 1 118 ? 18.306 14.231 42.872 1.00 16.52 117 HIS B C 1
ATOM 2232 O O . HIS B 1 118 ? 17.156 14.480 43.171 1.00 15.92 117 HIS B O 1
ATOM 2239 N N . HIS B 1 119 ? 18.832 13.000 42.971 1.00 16.67 118 HIS B N 1
ATOM 2240 C CA . HIS B 1 119 ? 18.051 11.868 43.476 1.00 16.71 118 HIS B CA 1
ATOM 2241 C C . HIS B 1 119 ? 17.594 12.124 44.919 1.00 16.10 118 HIS B C 1
ATOM 2242 O O . HIS B 1 119 ? 16.425 11.869 45.280 1.00 15.93 118 HIS B O 1
ATOM 2249 N N . TYR B 1 120 ? 18.506 12.625 45.739 1.00 15.06 119 TYR B N 1
ATOM 2250 C CA . TYR B 1 120 ? 18.187 12.961 47.116 1.00 14.39 119 TYR B CA 1
ATOM 2251 C C . TYR B 1 120 ? 17.079 14.026 47.193 1.00 13.90 119 TYR B C 1
ATOM 2252 O O . TYR B 1 120 ? 16.128 13.884 47.952 1.00 13.57 119 TYR B O 1
ATOM 2261 N N . ILE B 1 121 ? 17.222 15.078 46.402 1.00 14.25 120 ILE B N 1
ATOM 2262 C CA . ILE B 1 121 ? 16.237 16.167 46.363 1.00 14.35 120 ILE B CA 1
ATOM 2263 C C . ILE B 1 121 ? 14.853 15.636 45.943 1.00 14.30 120 ILE B C 1
ATOM 2264 O O . ILE B 1 121 ? 13.836 15.912 46.595 1.00 13.90 120 ILE B O 1
ATOM 2269 N N . HIS B 1 122 ? 14.865 14.809 44.899 1.00 14.45 121 HIS B N 1
ATOM 2270 C CA . HIS B 1 122 ? 13.697 14.191 44.317 1.00 14.54 121 HIS B CA 1
ATOM 2271 C C . HIS B 1 122 ? 12.902 13.346 45.326 1.00 14.56 121 HIS B C 1
ATOM 2272 O O . HIS B 1 122 ? 11.667 13.280 45.236 1.00 15.12 121 HIS B O 1
ATOM 2279 N N A GLN B 1 123 ? 13.613 12.719 46.263 0.50 14.07 122 GLN B N 1
ATOM 2280 N N B GLN B 1 123 ? 13.575 12.685 46.267 0.50 14.17 122 GLN B N 1
ATOM 2281 C CA A GLN B 1 123 ? 13.001 11.859 47.265 0.50 13.76 122 GLN B CA 1
ATOM 2282 C CA B GLN B 1 123 ? 12.864 11.908 47.302 0.50 13.97 122 GLN B CA 1
ATOM 2283 C C A GLN B 1 123 ? 12.702 12.565 48.591 0.50 13.27 122 GLN B C 1
ATOM 2284 C C B GLN B 1 123 ? 12.632 12.650 48.592 0.50 13.39 122 GLN B C 1
ATOM 2285 O O A GLN B 1 123 ? 11.657 12.333 49.184 0.50 13.25 122 GLN B O 1
ATOM 2286 O O B GLN B 1 123 ? 11.562 12.532 49.173 0.50 13.39 122 GLN B O 1
ATOM 2297 N N . TYR B 1 124 ? 13.605 13.439 49.029 1.00 12.70 123 TYR B N 1
ATOM 2298 C CA . TYR B 1 124 ? 13.522 14.068 50.359 1.00 12.14 123 TYR B CA 1
ATOM 2299 C C . TYR B 1 124 ? 13.329 15.552 50.442 1.00 11.62 123 TYR B C 1
ATOM 2300 O O . TYR B 1 124 ? 13.095 16.059 51.530 1.00 11.39 123 TYR B O 1
ATOM 2309 N N . GLN B 1 125 ? 13.479 16.270 49.337 1.00 11.85 124 GLN B N 1
ATOM 2310 C CA . GLN B 1 125 ? 13.361 17.715 49.386 1.00 11.43 124 GLN B CA 1
ATOM 2311 C C . GLN B 1 125 ? 12.458 18.257 48.270 1.00 11.69 124 GLN B C 1
ATOM 2312 O O . GLN B 1 125 ? 12.608 19.404 47.833 1.00 12.27 124 GLN B O 1
ATOM 2318 N N . ALA B 1 126 ? 11.445 17.464 47.894 1.00 11.27 125 ALA B N 1
ATOM 2319 C CA . ALA B 1 126 ? 10.575 17.776 46.765 1.00 11.00 125 ALA B CA 1
ATOM 2320 C C . ALA B 1 126 ? 9.871 19.118 46.916 1.00 10.78 125 ALA B C 1
ATOM 2321 O O . ALA B 1 126 ? 9.707 19.831 45.943 1.00 11.30 125 ALA B O 1
ATOM 2323 N N . ASN B 1 127 ? 9.480 19.447 48.145 1.00 10.42 126 ASN B N 1
ATOM 2324 C CA . ASN B 1 127 ? 8.719 20.646 48.435 1.00 11.14 126 ASN B CA 1
ATOM 2325 C C . ASN B 1 127 ? 9.517 21.762 49.054 1.00 11.90 126 ASN B C 1
ATOM 2326 O O . ASN B 1 127 ? 8.941 22.788 49.450 1.00 11.46 126 ASN B O 1
ATOM 2331 N N . THR B 1 128 ? 10.825 21.570 49.117 1.00 12.08 127 THR B N 1
ATOM 2332 C CA A THR B 1 128 ? 11.681 22.585 49.711 0.50 12.86 127 THR B CA 1
ATOM 2333 C CA B THR B 1 128 ? 11.756 22.497 49.748 0.50 12.80 127 THR B CA 1
ATOM 2334 C C . THR B 1 128 ? 12.716 23.161 48.746 1.00 12.98 127 THR B C 1
ATOM 2335 O O . THR B 1 128 ? 13.148 24.298 48.926 1.00 13.87 127 THR B O 1
ATOM 2342 N N . VAL B 1 129 ? 13.085 22.421 47.713 1.00 13.27 128 VAL B N 1
ATOM 2343 C CA . VAL B 1 129 ? 14.033 22.921 46.709 1.00 13.79 128 VAL B CA 1
ATOM 2344 C C . VAL B 1 129 ? 13.408 24.083 45.905 1.00 13.92 128 VAL B C 1
ATOM 2345 O O . VAL B 1 129 ? 12.200 24.109 45.675 1.00 13.64 128 VAL B O 1
ATOM 2349 N N . LYS B 1 130 ? 14.233 25.060 45.549 1.00 13.95 129 LYS B N 1
ATOM 2350 C CA . LYS B 1 130 ? 13.795 26.208 44.778 1.00 14.80 129 LYS B CA 1
ATOM 2351 C C . LYS B 1 130 ? 14.256 26.081 43.359 1.00 14.44 129 LYS B C 1
ATOM 2352 O O . LYS B 1 130 ? 15.255 25.432 43.090 1.00 14.10 129 LYS B O 1
ATOM 2358 N N A SER B 1 131 ? 13.568 26.741 42.430 0.50 13.78 130 SER B N 1
ATOM 2359 N N B SER B 1 131 ? 13.516 26.719 42.464 0.50 14.66 130 SER B N 1
ATOM 2360 C CA A SER B 1 131 ? 13.973 26.712 40.985 0.50 13.52 130 SER B CA 1
ATOM 2361 C CA B SER B 1 131 ? 13.901 26.790 41.061 0.50 15.27 130 SER B CA 1
ATOM 2362 C C A SER B 1 131 ? 15.076 27.743 40.629 0.50 13.40 130 SER B C 1
ATOM 2363 C C B SER B 1 131 ? 14.700 28.089 40.866 0.50 14.76 130 SER B C 1
ATOM 2364 O O A SER B 1 131 ? 15.365 28.009 39.443 0.50 13.46 130 SER B O 1
ATOM 2365 O O B SER B 1 131 ? 14.282 28.996 40.142 0.50 16.22 130 SER B O 1
ATOM 2370 N N . ALA B 1 132 ? 15.754 28.221 41.653 1.00 13.69 131 ALA B N 1
ATOM 2371 C CA . ALA B 1 132 ? 16.712 29.294 41.551 1.00 12.90 131 ALA B CA 1
ATOM 2372 C C . ALA B 1 132 ? 18.044 28.708 41.087 1.00 11.81 131 ALA B C 1
ATOM 2373 O O . ALA B 1 132 ? 18.178 27.514 40.956 1.00 11.90 131 ALA B O 1
ATOM 2375 N N . PRO B 1 133 ? 19.026 29.550 40.855 1.00 11.95 132 PRO B N 1
ATOM 2376 C CA . PRO B 1 133 ? 20.287 28.996 40.366 1.00 11.52 132 PRO B CA 1
ATOM 2377 C C . PRO B 1 133 ? 20.974 28.061 41.355 1.00 11.55 132 PRO B C 1
ATOM 2378 O O . PRO B 1 133 ? 20.893 28.260 42.567 1.00 10.53 132 PRO B O 1
ATOM 2382 N N . PHE B 1 134 ? 21.597 27.023 40.827 1.00 11.70 133 PHE B N 1
ATOM 2383 C CA . PHE B 1 134 ? 22.374 26.093 41.640 1.00 11.72 133 PHE B CA 1
ATOM 2384 C C . PHE B 1 134 ? 23.755 26.004 41.040 1.00 12.03 133 PHE B C 1
ATOM 2385 O O . PHE B 1 134 ? 23.940 26.281 39.837 1.00 11.86 133 PHE B O 1
ATOM 2393 N N . PHE B 1 135 ? 24.747 25.682 41.870 1.00 11.28 134 PHE B N 1
ATOM 2394 C CA . PHE B 1 135 ? 26.105 25.726 41.386 1.00 11.75 134 PHE B CA 1
ATOM 2395 C C . PHE B 1 135 ? 27.079 24.782 42.023 1.00 11.74 134 PHE B C 1
ATOM 2396 O O . PHE B 1 135 ? 26.864 24.247 43.112 1.00 11.84 134 PHE B O 1
ATOM 2404 N N . GLU B 1 136 ? 28.174 24.612 41.286 1.00 12.61 135 GLU B N 1
ATOM 2405 C CA . GLU B 1 136 ? 29.338 23.897 41.704 1.00 12.59 135 GLU B CA 1
ATOM 2406 C C . GLU B 1 136 ? 30.360 24.962 42.007 1.00 12.54 135 GLU B C 1
ATOM 2407 O O . GLU B 1 136 ? 30.396 26.000 41.333 1.00 12.48 135 GLU B O 1
ATOM 2413 N N . LEU B 1 137 ? 31.133 24.751 43.059 1.00 11.98 136 LEU B N 1
ATOM 2414 C CA . LEU B 1 137 ? 32.167 25.685 43.469 1.00 12.25 136 LEU B CA 1
ATOM 2415 C C . LEU B 1 137 ? 33.459 24.891 43.514 1.00 12.18 136 LEU B C 1
ATOM 2416 O O . LEU B 1 137 ? 33.541 23.876 44.230 1.00 12.51 136 LEU B O 1
ATOM 2421 N N . TYR B 1 138 ? 34.462 25.403 42.808 1.00 11.67 137 TYR B N 1
ATOM 2422 C CA . TYR B 1 138 ? 35.735 24.758 42.633 1.00 11.86 137 TYR B CA 1
ATOM 2423 C C . TYR B 1 138 ? 36.858 25.579 43.219 1.00 12.45 137 TYR B C 1
ATOM 2424 O O . TYR B 1 138 ? 37.274 26.592 42.638 1.00 11.30 137 TYR B O 1
ATOM 2433 N N . GLN B 1 139 ? 37.368 25.122 44.351 1.00 11.94 138 GLN B N 1
ATOM 2434 C CA . GLN B 1 139 ? 38.500 25.756 44.979 1.00 12.53 138 GLN B CA 1
ATOM 2435 C C . GLN B 1 139 ? 39.772 25.353 44.249 1.00 11.82 138 GLN B C 1
ATOM 2436 O O . GLN B 1 139 ? 39.792 24.388 43.484 1.00 11.10 138 GLN B O 1
ATOM 2442 N N . ASP B 1 140 ? 40.841 26.097 44.479 1.00 11.31 139 ASP B N 1
ATOM 2443 C CA . ASP B 1 140 ? 42.101 25.774 43.862 1.00 11.65 139 ASP B CA 1
ATOM 2444 C C . ASP B 1 140 ? 42.586 24.476 44.472 1.00 11.33 139 ASP B C 1
ATOM 2445 O O . ASP B 1 140 ? 42.308 24.188 45.637 1.00 10.59 139 ASP B O 1
ATOM 2450 N N . GLY B 1 141 ? 43.320 23.710 43.677 1.00 11.35 140 GLY B N 1
ATOM 2451 C CA . GLY B 1 141 ? 43.876 22.443 44.115 1.00 11.62 140 GLY B CA 1
ATOM 2452 C C . GLY B 1 141 ? 44.086 21.513 42.952 1.00 11.79 140 GLY B C 1
ATOM 2453 O O . GLY B 1 141 ? 44.004 21.925 41.788 1.00 12.39 140 GLY B O 1
ATOM 2454 N N . ASP B 1 142 ? 44.295 20.238 43.259 1.00 11.29 141 ASP B N 1
ATOM 2455 C CA . ASP B 1 142 ? 44.486 19.239 42.222 1.00 11.05 141 ASP B CA 1
ATOM 2456 C C . ASP B 1 142 ? 43.139 18.597 41.921 1.00 11.46 141 ASP B C 1
ATOM 2457 O O . ASP B 1 142 ? 42.740 17.649 42.616 1.00 10.41 141 ASP B O 1
ATOM 2462 N N . THR B 1 143 ? 42.481 19.080 40.869 1.00 11.82 142 THR B N 1
ATOM 2463 C CA . THR B 1 143 ? 41.138 18.604 40.497 1.00 13.08 142 THR B CA 1
ATOM 2464 C C . THR B 1 143 ? 41.125 17.196 39.901 1.00 13.27 142 THR B C 1
ATOM 2465 O O . THR B 1 143 ? 40.050 16.663 39.648 1.00 13.42 142 THR B O 1
ATOM 2469 N N . THR B 1 144 ? 42.308 16.602 39.698 1.00 13.08 143 THR B N 1
ATOM 2470 C CA . THR B 1 144 ? 42.447 15.212 39.229 1.00 12.67 143 THR B CA 1
ATOM 2471 C C . THR B 1 144 ? 42.506 14.234 40.398 1.00 12.17 143 THR B C 1
ATOM 2472 O O . THR B 1 144 ? 42.491 13.019 40.209 1.00 12.29 143 THR B O 1
ATOM 2476 N N . SER B 1 145 ? 42.578 14.747 41.620 1.00 11.39 144 SER B N 1
ATOM 2477 C CA . SER B 1 145 ? 42.776 13.861 42.775 1.00 10.56 144 SER B CA 1
ATOM 2478 C C . SER B 1 145 ? 41.491 13.207 43.257 1.00 10.90 144 SER B C 1
ATOM 2479 O O . SER B 1 145 ? 40.416 13.818 43.230 1.00 11.43 144 SER B O 1
ATOM 2482 N N . GLU B 1 146 ? 41.620 11.965 43.717 1.00 11.47 145 GLU B N 1
ATOM 2483 C CA . GLU B 1 146 ? 40.490 11.256 44.309 1.00 11.73 145 GLU B CA 1
ATOM 2484 C C . GLU B 1 146 ? 40.047 11.939 45.616 1.00 10.63 145 GLU B C 1
ATOM 2485 O O . GLU B 1 146 ? 38.980 11.644 46.102 1.00 10.60 145 GLU B O 1
ATOM 2488 N N . LYS B 1 147 ? 40.856 12.866 46.162 1.00 9.75 146 LYS B N 1
ATOM 2489 C CA A LYS B 1 147 ? 40.499 13.506 47.426 0.50 9.31 146 LYS B CA 1
ATOM 2490 C CA B LYS B 1 147 ? 40.560 13.526 47.432 0.50 9.46 146 LYS B CA 1
ATOM 2491 C C . LYS B 1 147 ? 40.072 14.963 47.235 1.00 9.01 146 LYS B C 1
ATOM 2492 O O . LYS B 1 147 ? 39.745 15.625 48.192 1.00 9.03 146 LYS B O 1
ATOM 2503 N N . TYR B 1 148 ? 40.054 15.439 45.988 1.00 7.86 147 TYR B N 1
ATOM 2504 C CA . TYR B 1 148 ? 39.641 16.818 45.709 1.00 8.17 147 TYR B CA 1
ATOM 2505 C C . TYR B 1 148 ? 38.169 16.978 46.014 1.00 8.67 147 TYR B C 1
ATOM 2506 O O . TYR B 1 148 ? 37.375 16.095 45.668 1.00 8.51 147 TYR B O 1
ATOM 2515 N N . ILE B 1 149 ? 37.824 18.085 46.666 1.00 8.64 148 ILE B N 1
ATOM 2516 C CA A ILE B 1 149 ? 36.446 18.366 47.042 0.50 8.76 148 ILE B CA 1
ATOM 2517 C CA B ILE B 1 149 ? 36.443 18.374 47.030 0.50 8.97 148 ILE B CA 1
ATOM 2518 C C . ILE B 1 149 ? 35.850 19.503 46.197 1.00 8.94 148 ILE B C 1
ATOM 2519 O O . ILE B 1 149 ? 36.439 20.596 46.093 1.00 8.65 148 ILE B O 1
ATOM 2528 N N . THR B 1 150 ? 34.674 19.242 45.612 1.00 8.63 149 THR B N 1
ATOM 2529 C CA . THR B 1 150 ? 33.903 20.221 44.870 1.00 9.60 149 THR B CA 1
ATOM 2530 C C . THR B 1 150 ? 32.649 20.433 45.711 1.00 10.14 149 THR B C 1
ATOM 2531 O O . THR B 1 150 ? 32.072 19.463 46.208 1.00 9.80 149 THR B O 1
ATOM 2535 N N . GLU B 1 151 ? 32.210 21.677 45.884 1.00 10.58 150 GLU B N 1
ATOM 2536 C CA . GLU B 1 151 ? 30.955 21.897 46.601 1.00 11.25 150 GLU B CA 1
ATOM 2537 C C . GLU B 1 151 ? 29.824 22.018 45.618 1.00 11.31 150 GLU B C 1
ATOM 2538 O O . GLU B 1 151 ? 29.993 22.626 44.557 1.00 11.78 150 GLU B O 1
ATOM 2544 N N . ILE B 1 152 ? 28.661 21.482 45.978 1.00 10.37 151 ILE B N 1
ATOM 2545 C CA . ILE B 1 152 ? 27.456 21.633 45.190 1.00 10.09 151 ILE B CA 1
ATOM 2546 C C . ILE B 1 152 ? 26.427 22.353 46.057 1.00 10.13 151 ILE B C 1
ATOM 2547 O O . ILE B 1 152 ? 26.076 21.876 47.149 1.00 9.82 151 ILE B O 1
ATOM 2552 N N . TRP B 1 153 ? 25.991 23.517 45.588 1.00 10.31 152 TRP B N 1
ATOM 2553 C CA . TRP B 1 153 ? 25.063 24.398 46.327 1.00 10.69 152 TRP B CA 1
ATOM 2554 C C . TRP B 1 153 ? 23.682 24.368 45.683 1.00 10.91 152 TRP B C 1
ATOM 2555 O O . TRP B 1 153 ? 23.523 24.813 44.547 1.00 11.27 152 TRP B O 1
ATOM 2574 N N . PRO B 1 155 ? 19.763 25.614 46.055 1.00 10.22 154 PRO B N 1
ATOM 2575 C CA . PRO B 1 155 ? 18.898 26.560 46.748 1.00 11.14 154 PRO B CA 1
ATOM 2576 C C . PRO B 1 155 ? 17.659 25.928 47.347 1.00 10.95 154 PRO B C 1
ATOM 2577 O O . PRO B 1 155 ? 17.059 25.062 46.735 1.00 9.82 154 PRO B O 1
ATOM 2581 N N . VAL B 1 156 ? 17.308 26.356 48.556 1.00 11.29 155 VAL B N 1
ATOM 2582 C CA . VAL B 1 156 ? 16.173 25.796 49.277 1.00 12.11 155 VAL B CA 1
ATOM 2583 C C . VAL B 1 156 ? 15.356 26.860 49.911 1.00 12.21 155 VAL B C 1
ATOM 2584 O O . VAL B 1 156 ? 15.850 27.969 50.198 1.00 11.87 155 VAL B O 1
ATOM 2588 N N . LYS B 1 157 ? 14.076 26.575 50.088 1.00 12.47 156 LYS B N 1
ATOM 2589 C CA . LYS B 1 157 ? 13.193 27.538 50.730 1.00 13.19 156 LYS B CA 1
ATOM 2590 C C . LYS B 1 157 ? 13.506 27.601 52.214 1.00 13.63 156 LYS B C 1
ATOM 2591 O O . LYS B 1 157 ? 14.068 26.658 52.793 1.00 15.40 156 LYS B O 1
ATOM 2597 N N . GLY B 1 158 ? 13.131 28.703 52.843 1.00 14.20 157 GLY B N 1
ATOM 2598 C CA . GLY B 1 158 ? 13.264 28.848 54.279 1.00 14.30 157 GLY B CA 1
ATOM 2599 C C . GLY B 1 158 ? 14.390 29.764 54.714 1.00 14.64 157 GLY B C 1
ATOM 2600 O O . GLY B 1 158 ? 14.903 30.553 53.919 1.00 15.79 157 GLY B O 1
ATOM 2602 N N . GLY C 1 1 ? 26.186 56.090 52.619 1.00 27.20 0 GLY C N 1
ATOM 2603 C CA . GLY C 1 1 ? 27.230 57.018 52.081 1.00 27.11 0 GLY C CA 1
ATOM 2604 C C . GLY C 1 1 ? 26.885 57.325 50.639 1.00 26.48 0 GLY C C 1
ATOM 2605 O O . GLY C 1 1 ? 27.690 57.087 49.730 1.00 27.44 0 GLY C O 1
ATOM 2614 N N . GLU C 1 3 ? 23.532 59.793 48.332 1.00 19.37 2 GLU C N 1
ATOM 2615 C CA . GLU C 1 3 ? 22.249 60.509 48.372 1.00 18.07 2 GLU C CA 1
ATOM 2616 C C . GLU C 1 3 ? 21.301 60.018 47.287 1.00 16.10 2 GLU C C 1
ATOM 2617 O O . GLU C 1 3 ? 21.713 59.665 46.201 1.00 15.05 2 GLU C O 1
ATOM 2623 N N . TYR C 1 4 ? 20.016 60.019 47.597 1.00 14.26 3 TYR C N 1
ATOM 2624 C CA . TYR C 1 4 ? 19.013 59.650 46.626 1.00 13.26 3 TYR C CA 1
ATOM 2625 C C . TYR C 1 4 ? 17.670 60.155 47.109 1.00 12.72 3 TYR C C 1
ATOM 2626 O O . TYR C 1 4 ? 17.551 60.659 48.234 1.00 11.61 3 TYR C O 1
ATOM 2635 N N . GLN C 1 5 ? 16.686 60.060 46.235 1.00 12.40 4 GLN C N 1
ATOM 2636 C CA . GLN C 1 5 ? 15.304 60.386 46.564 1.00 12.89 4 GLN C CA 1
ATOM 2637 C C . GLN C 1 5 ? 14.447 59.172 46.246 1.00 12.65 4 GLN C C 1
ATOM 2638 O O . GLN C 1 5 ? 14.698 58.449 45.268 1.00 12.70 4 GLN C O 1
ATOM 2644 N N . LEU C 1 6 ? 13.449 58.935 47.083 1.00 12.21 5 LEU C N 1
ATOM 2645 C CA A LEU C 1 6 ? 12.543 57.837 46.887 0.50 12.45 5 LEU C CA 1
ATOM 2646 C CA B LEU C 1 6 ? 12.519 57.843 46.879 0.50 11.92 5 LEU C CA 1
ATOM 2647 C C . LEU C 1 6 ? 11.357 58.397 46.100 1.00 12.59 5 LEU C C 1
ATOM 2648 O O . LEU C 1 6 ? 10.832 59.459 46.439 1.00 12.15 5 LEU C O 1
ATOM 2657 N N . GLN C 1 7 ? 10.961 57.701 45.041 1.00 12.64 6 GLN C N 1
ATOM 2658 C CA . GLN C 1 7 ? 9.848 58.142 44.209 1.00 13.17 6 GLN C CA 1
ATOM 2659 C C . GLN C 1 7 ? 8.968 56.981 43.792 1.00 12.92 6 GLN C C 1
ATOM 2660 O O . GLN C 1 7 ? 9.430 55.868 43.639 1.00 12.80 6 GLN C O 1
ATOM 2666 N N . GLN C 1 8 ? 7.685 57.261 43.628 1.00 13.18 7 GLN C N 1
ATOM 2667 C CA A GLN C 1 8 ? 6.692 56.279 43.165 0.50 13.33 7 GLN C CA 1
ATOM 2668 C CA B GLN C 1 8 ? 6.756 56.254 43.142 0.50 13.53 7 GLN C CA 1
ATOM 2669 C C . GLN C 1 8 ? 6.188 56.792 41.839 1.00 13.36 7 GLN C C 1
ATOM 2670 O O . GLN C 1 8 ? 5.720 57.947 41.778 1.00 13.69 7 GLN C O 1
ATOM 2681 N N . LEU C 1 9 ? 6.298 55.994 40.774 1.00 12.36 8 LEU C N 1
ATOM 2682 C CA . LEU C 1 9 ? 5.725 56.395 39.505 1.00 12.48 8 LEU C CA 1
ATOM 2683 C C . LEU C 1 9 ? 4.491 55.564 39.252 1.00 11.87 8 LEU C C 1
ATOM 2684 O O . LEU C 1 9 ? 4.469 54.355 39.520 1.00 10.93 8 LEU C O 1
ATOM 2689 N N . ALA C 1 10 ? 3.472 56.235 38.745 1.00 11.15 9 ALA C N 1
ATOM 2690 C CA . ALA C 1 10 ? 2.292 55.576 38.254 1.00 11.53 9 ALA C CA 1
ATOM 2691 C C . ALA C 1 10 ? 2.657 55.000 36.876 1.00 11.49 9 ALA C C 1
ATOM 2692 O O . ALA C 1 10 ? 3.756 55.260 36.330 1.00 11.77 9 ALA C O 1
ATOM 2694 N N . SER C 1 11 ? 1.755 54.201 36.340 1.00 12.11 10 SER C N 1
ATOM 2695 C CA . SER C 1 11 ? 1.934 53.590 35.030 1.00 12.44 10 SER C CA 1
ATOM 2696 C C . SER C 1 11 ? 2.096 54.645 33.953 1.00 12.38 10 SER C C 1
ATOM 2697 O O . SER C 1 11 ? 1.339 55.628 33.912 1.00 13.11 10 SER C O 1
ATOM 2700 N N . LEU C 1 12 ? 3.063 54.434 33.075 1.00 12.29 11 LEU C N 1
ATOM 2701 C CA . LEU C 1 12 ? 3.329 55.379 32.009 1.00 12.66 11 LEU C CA 1
ATOM 2702 C C . LEU C 1 12 ? 3.440 54.717 30.653 1.00 12.61 11 LEU C C 1
ATOM 2703 O O . LEU C 1 12 ? 3.916 53.600 30.529 1.00 13.68 11 LEU C O 1
ATOM 2708 N N . THR C 1 13 ? 3.026 55.456 29.640 1.00 12.88 12 THR C N 1
ATOM 2709 C CA . THR C 1 13 ? 3.211 55.071 28.254 1.00 12.37 12 THR C CA 1
ATOM 2710 C C . THR C 1 13 ? 4.479 55.748 27.758 1.00 12.13 12 THR C C 1
ATOM 2711 O O . THR C 1 13 ? 4.632 56.959 27.873 1.00 11.81 12 THR C O 1
ATOM 2715 N N . LEU C 1 14 ? 5.404 54.943 27.244 1.00 12.00 13 LEU C N 1
ATOM 2716 C CA . LEU C 1 14 ? 6.653 55.439 26.715 1.00 11.62 13 LEU C CA 1
ATOM 2717 C C . LEU C 1 14 ? 6.673 55.184 25.213 1.00 11.71 13 LEU C C 1
ATOM 2718 O O . LEU C 1 14 ? 6.225 54.109 24.733 1.00 10.83 13 LEU C O 1
ATOM 2723 N N . VAL C 1 15 ? 7.201 56.169 24.484 1.00 11.16 14 VAL C N 1
ATOM 2724 C CA A VAL C 1 15 ? 7.300 56.101 23.048 0.50 11.20 14 VAL C CA 1
ATOM 2725 C CA B VAL C 1 15 ? 7.301 56.114 23.046 0.50 11.32 14 VAL C CA 1
ATOM 2726 C C . VAL C 1 15 ? 8.731 56.395 22.630 1.00 11.03 14 VAL C C 1
ATOM 2727 O O . VAL C 1 15 ? 9.323 57.377 23.058 1.00 10.79 14 VAL C O 1
ATOM 2734 N N . GLY C 1 16 ? 9.290 55.539 21.796 1.00 11.01 15 GLY C N 1
ATOM 2735 C CA . GLY C 1 16 ? 10.661 55.752 21.354 1.00 11.04 15 GLY C CA 1
ATOM 2736 C C . GLY C 1 16 ? 11.123 54.626 20.499 1.00 11.40 15 GLY C C 1
ATOM 2737 O O . GLY C 1 16 ? 10.337 54.071 19.709 1.00 11.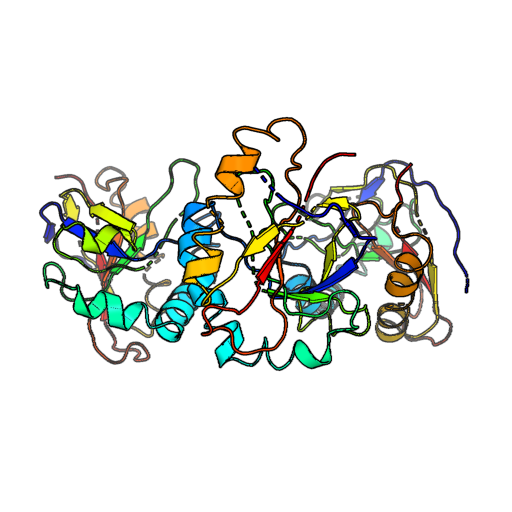89 15 GLY C O 1
ATOM 2738 N N . ILE C 1 17 ? 12.397 54.294 20.605 1.00 11.30 16 ILE C N 1
ATOM 2739 C CA A ILE C 1 17 ? 12.978 53.212 19.813 0.50 11.72 16 ILE C CA 1
ATOM 2740 C CA B ILE C 1 17 ? 12.929 53.184 19.825 0.50 11.65 16 ILE C CA 1
ATOM 2741 C C . ILE C 1 17 ? 13.550 52.170 20.751 1.00 12.09 16 ILE C C 1
ATOM 2742 O O . ILE C 1 17 ? 14.388 52.499 21.588 1.00 11.96 16 ILE C O 1
ATOM 2751 N N . LYS C 1 18 ? 13.124 50.928 20.590 1.00 13.28 17 LYS C N 1
ATOM 2752 C CA . LYS C 1 18 ? 13.584 49.834 21.408 1.00 13.92 17 LYS C CA 1
ATOM 2753 C C . LYS C 1 18 ? 14.384 48.828 20.598 1.00 14.27 17 LYS C C 1
ATOM 2754 O O . LYS C 1 18 ? 13.992 48.486 19.489 1.00 13.61 17 LYS C O 1
ATOM 2760 N N . GLU C 1 19 ? 15.522 48.380 21.137 1.00 14.36 18 GLU C N 1
ATOM 2761 C CA . GLU C 1 19 ? 16.287 47.284 20.524 1.00 15.05 18 GLU C CA 1
ATOM 2762 C C . GLU C 1 19 ? 16.507 46.204 21.601 1.00 14.09 18 GLU C C 1
ATOM 2763 O O . GLU C 1 19 ? 16.591 46.515 22.788 1.00 13.40 18 GLU C O 1
ATOM 2769 N N . THR C 1 20 ? 16.537 44.942 21.184 1.00 13.43 19 THR C N 1
ATOM 2770 C CA . THR C 1 20 ? 16.721 43.836 22.120 1.00 12.88 19 THR C CA 1
ATOM 2771 C C . THR C 1 20 ? 18.030 43.139 21.816 1.00 12.59 19 THR C C 1
ATOM 2772 O O . THR C 1 20 ? 18.367 42.920 20.651 1.00 12.10 19 THR C O 1
ATOM 2776 N N . TYR C 1 21 ? 18.756 42.804 22.873 1.00 12.24 20 TYR C N 1
ATOM 2777 C CA . TYR C 1 21 ? 20.076 42.203 22.781 1.00 12.88 20 TYR C CA 1
ATOM 2778 C C . TYR C 1 21 ? 20.102 40.878 23.517 1.00 13.18 20 TYR C C 1
ATOM 2779 O O . TYR C 1 21 ? 19.285 40.622 24.389 1.00 12.51 20 TYR C O 1
ATOM 2788 N N . GLU C 1 22 ? 21.089 40.065 23.179 1.00 13.75 21 GLU C N 1
ATOM 2789 C CA A GLU C 1 22 ? 21.219 38.722 23.757 0.50 14.24 21 GLU C CA 1
ATOM 2790 C CA B GLU C 1 22 ? 21.208 38.729 23.716 0.50 14.26 21 GLU C CA 1
ATOM 2791 C C . GLU C 1 22 ? 21.465 38.705 25.237 1.00 14.17 21 GLU C C 1
ATOM 2792 O O . GLU C 1 22 ? 21.104 37.747 25.906 1.00 13.58 21 GLU C O 1
ATOM 2800 N N . ASN C 1 23 ? 22.091 39.752 25.751 1.00 13.98 22 ASN C N 1
ATOM 2801 C CA . ASN C 1 23 ? 22.368 39.851 27.169 1.00 14.98 22 ASN C CA 1
ATOM 2802 C C . ASN C 1 23 ? 22.795 41.278 27.536 1.00 15.63 22 ASN C C 1
ATOM 2803 O O . ASN C 1 23 ? 23.015 42.104 26.651 1.00 15.56 22 ASN C O 1
ATOM 2808 N N . GLY C 1 24 ? 22.884 41.565 28.832 1.00 16.49 23 GLY C N 1
ATOM 2809 C CA . GLY C 1 24 ? 23.258 42.902 29.310 1.00 17.26 23 GLY C CA 1
ATOM 2810 C C . GLY C 1 24 ? 24.599 43.376 28.760 1.00 17.56 23 GLY C C 1
ATOM 2811 O O . GLY C 1 24 ? 24.809 44.569 28.554 1.00 18.13 23 GLY C O 1
ATOM 2812 N N . ARG C 1 25 ? 25.492 42.441 28.503 1.00 18.28 24 ARG C N 1
ATOM 2813 C CA . ARG C 1 25 ? 26.814 42.745 27.980 1.00 18.77 24 ARG C CA 1
ATOM 2814 C C . ARG C 1 25 ? 26.738 43.255 26.552 1.00 19.52 24 ARG C C 1
ATOM 2815 O O . ARG C 1 25 ? 27.338 44.293 26.190 1.00 19.46 24 ARG C O 1
ATOM 2823 N N . GLN C 1 26 ? 26.029 42.513 25.718 1.00 19.64 25 GLN C N 1
ATOM 2824 C CA . GLN C 1 26 ? 25.877 42.905 24.339 1.00 19.67 25 GLN C CA 1
ATOM 2825 C C . GLN C 1 26 ? 25.105 44.234 24.276 1.00 19.61 25 GLN C C 1
ATOM 2826 O O . GLN C 1 26 ? 25.395 45.091 23.432 1.00 19.55 25 GLN C O 1
ATOM 2832 N N . ALA C 1 27 ? 24.121 44.395 25.156 1.00 19.77 26 ALA C N 1
ATOM 2833 C CA . ALA C 1 27 ? 23.345 45.645 25.218 1.00 20.18 26 ALA C CA 1
ATOM 2834 C C . ALA C 1 27 ? 24.282 46.813 25.538 1.00 21.13 26 ALA C C 1
ATOM 2835 O O . ALA C 1 27 ? 24.206 47.867 24.913 1.00 20.69 26 ALA C O 1
ATOM 2837 N N . GLN C 1 28 ? 25.176 46.601 26.511 1.00 21.50 27 GLN C N 1
ATOM 2838 C CA . GLN C 1 28 ? 26.151 47.615 26.908 1.00 22.01 27 GLN C CA 1
ATOM 2839 C C . GLN C 1 28 ? 27.078 47.998 25.746 1.00 21.35 27 GLN C C 1
ATOM 2840 O O . GLN C 1 28 ? 27.368 49.169 25.561 1.00 21.56 27 GLN C O 1
ATOM 2846 N N . GLN C 1 29 ? 27.522 47.017 24.958 1.00 20.59 28 GLN C N 1
ATOM 2847 C CA . GLN C 1 29 ? 28.393 47.281 23.815 1.00 20.24 28 GLN C CA 1
ATOM 2848 C C . GLN C 1 29 ? 27.723 48.084 22.670 1.00 19.45 28 GLN C C 1
ATOM 2849 O O . GLN C 1 29 ? 28.415 48.623 21.796 1.00 20.08 28 GLN C O 1
ATOM 2855 N N . HIS C 1 30 ? 26.393 48.127 22.661 1.00 17.84 29 HIS C N 1
ATOM 2856 C CA . HIS C 1 30 ? 25.632 48.809 21.613 1.00 16.85 29 HIS C CA 1
ATOM 2857 C C . HIS C 1 30 ? 24.990 50.138 22.055 1.00 15.58 29 HIS C C 1
ATOM 2858 O O . HIS C 1 30 ? 24.534 50.917 21.205 1.00 15.31 29 HIS C O 1
ATOM 2865 N N . ILE C 1 31 ? 24.930 50.396 23.353 1.00 14.46 30 ILE C N 1
ATOM 2866 C CA . ILE C 1 31 ? 24.256 51.610 23.841 1.00 14.05 30 ILE C CA 1
ATOM 2867 C C . ILE C 1 31 ? 24.787 52.885 23.187 1.00 12.82 30 ILE C C 1
ATOM 2868 O O . ILE C 1 31 ? 24.013 53.694 22.691 1.00 11.92 30 ILE C O 1
ATOM 2873 N N . ALA C 1 32 ? 26.104 53.058 23.186 1.00 12.03 31 ALA C N 1
ATOM 2874 C CA . ALA C 1 32 ? 26.713 54.262 22.627 1.00 11.66 31 ALA C CA 1
ATOM 2875 C C . ALA C 1 32 ? 26.300 54.486 21.171 1.00 11.41 31 ALA C C 1
ATOM 2876 O O . ALA C 1 32 ? 25.941 55.606 20.786 1.00 11.75 31 ALA C O 1
ATOM 2878 N N . GLY C 1 33 ? 26.343 53.421 20.367 1.00 10.55 32 GLY C N 1
ATOM 2879 C CA . GLY C 1 33 ? 25.977 53.498 18.957 1.00 9.86 32 GLY C CA 1
ATOM 2880 C C . GLY C 1 33 ? 24.504 53.772 18.754 1.00 9.63 32 GLY C C 1
ATOM 2881 O O . GLY C 1 33 ? 24.105 54.465 17.810 1.00 8.51 32 GLY C O 1
ATOM 2882 N N . PHE C 1 34 ? 23.706 53.240 19.664 1.00 9.47 33 PHE C N 1
ATOM 2883 C CA . PHE C 1 34 ? 22.259 53.419 19.677 1.00 10.00 33 PHE C CA 1
ATOM 2884 C C . PHE C 1 34 ? 21.941 54.914 19.822 1.00 9.51 33 PHE C C 1
ATOM 2885 O O . PHE C 1 34 ? 21.175 55.471 19.044 1.00 8.80 33 PHE C O 1
ATOM 2893 N N . TRP C 1 35 ? 22.500 55.552 20.849 1.00 9.95 34 TRP C N 1
ATOM 2894 C CA . TRP C 1 35 ? 22.335 57.000 21.025 1.00 9.90 34 TRP C CA 1
ATOM 2895 C C . TRP C 1 35 ? 22.828 57.765 19.787 1.00 10.58 34 TRP C C 1
ATOM 2896 O O . TRP C 1 35 ? 22.149 58.684 19.301 1.00 10.23 34 TRP C O 1
ATOM 2907 N N . GLN C 1 36 ? 23.999 57.380 19.281 1.00 10.81 35 GLN C N 1
ATOM 2908 C CA . GLN C 1 36 ? 24.581 58.032 18.117 1.00 11.17 35 GLN C CA 1
ATOM 2909 C C . GLN C 1 36 ? 23.594 57.969 16.965 1.00 11.03 35 GLN C C 1
ATOM 2910 O O . GLN C 1 36 ? 23.255 59.002 16.359 1.00 10.32 35 GLN C O 1
ATOM 2916 N N . ARG C 1 37 ? 23.109 56.769 16.678 1.00 10.59 36 ARG C N 1
ATOM 2917 C CA . ARG C 1 37 ? 22.174 56.587 15.574 1.00 11.47 36 ARG C CA 1
ATOM 2918 C C . ARG C 1 37 ? 20.913 57.421 15.766 1.00 10.51 36 ARG C C 1
ATOM 2919 O O . ARG C 1 37 ? 20.431 58.029 14.819 1.00 10.54 36 ARG C O 1
ATOM 2927 N N . CYS C 1 38 ? 20.395 57.470 16.996 1.00 9.85 37 CYS C N 1
ATOM 2928 C CA . CYS C 1 38 ? 19.205 58.271 17.269 1.00 10.03 37 CYS C CA 1
ATOM 2929 C C . CYS C 1 38 ? 19.467 59.765 17.071 1.00 9.32 37 CYS C C 1
ATOM 2930 O O . CYS C 1 38 ? 18.609 60.478 16.554 1.00 9.82 37 CYS C O 1
ATOM 2933 N N . TYR C 1 39 ? 20.643 60.239 17.466 1.00 8.36 38 TYR C N 1
ATOM 2934 C CA . TYR C 1 39 ? 20.998 61.638 17.212 1.00 8.76 38 TYR C CA 1
ATOM 2935 C C . TYR C 1 39 ? 21.061 61.896 15.718 1.00 8.33 38 TYR C C 1
ATOM 2936 O O . TYR C 1 39 ? 20.426 62.814 15.185 1.00 8.70 38 TYR C O 1
ATOM 2945 N N . GLN C 1 40 ? 21.812 61.059 15.032 1.00 8.30 39 GLN C N 1
ATOM 2946 C CA . GLN C 1 40 ? 22.021 61.223 13.602 1.00 8.41 39 GLN C CA 1
ATOM 2947 C C . GLN C 1 40 ? 20.723 61.216 12.809 1.00 8.69 39 GLN C C 1
ATOM 2948 O O . GLN C 1 40 ? 20.555 61.990 11.840 1.00 8.26 39 GLN C O 1
ATOM 2954 N N . GLU C 1 41 ? 19.800 60.366 13.223 1.00 9.10 40 GLU C N 1
ATOM 2955 C CA . GLU C 1 41 ? 18.550 60.207 12.505 1.00 10.01 40 GLU C CA 1
ATOM 2956 C C . GLU C 1 41 ? 17.529 61.257 12.867 1.00 10.32 40 GLU C C 1
ATOM 2957 O O . GLU C 1 41 ? 16.420 61.250 12.307 1.00 9.93 40 GLU C O 1
ATOM 2963 N N . GLY C 1 42 ? 17.882 62.141 13.813 1.00 10.27 41 GLY C N 1
ATOM 2964 C CA . GLY C 1 42 ? 16.976 63.195 14.260 1.00 10.31 41 GLY C CA 1
ATOM 2965 C C . GLY C 1 42 ? 15.904 62.684 15.207 1.00 10.00 41 GLY C C 1
ATOM 2966 O O . GLY C 1 42 ? 14.932 63.377 15.478 1.00 9.54 41 GLY C O 1
ATOM 2967 N N . VAL C 1 43 ? 16.088 61.474 15.729 1.00 9.83 42 VAL C N 1
ATOM 2968 C CA . VAL C 1 43 ? 15.127 60.872 16.652 1.00 10.09 42 VAL C CA 1
ATOM 2969 C C . VAL C 1 43 ? 15.097 61.595 18.014 1.00 10.54 42 VAL C C 1
ATOM 2970 O O . VAL C 1 43 ? 14.035 61.837 18.568 1.00 10.23 42 VAL C O 1
ATOM 2974 N N . ILE C 1 44 ? 16.264 62.018 18.504 1.00 11.02 43 ILE C N 1
ATOM 2975 C CA . ILE C 1 44 ? 16.327 62.743 19.782 1.00 11.40 43 ILE C CA 1
ATOM 2976 C C . ILE C 1 44 ? 15.542 64.018 19.694 1.00 12.40 43 ILE C C 1
ATOM 2977 O O . ILE C 1 44 ? 14.733 64.300 20.568 1.00 12.91 43 ILE C O 1
ATOM 2982 N N . ALA C 1 45 ? 15.740 64.766 18.620 1.00 13.58 44 ALA C N 1
ATOM 2983 C CA . ALA C 1 45 ? 15.024 66.028 18.422 1.00 14.29 44 ALA C CA 1
ATOM 2984 C C . ALA C 1 45 ? 13.521 65.789 18.342 1.00 15.01 44 ALA C C 1
ATOM 2985 O O . ALA C 1 45 ? 12.742 66.543 18.937 1.00 15.65 44 ALA C O 1
ATOM 2987 N N . ASP C 1 46 ? 13.102 64.748 17.616 1.00 15.22 45 ASP C N 1
ATOM 2988 C CA A ASP C 1 46 ? 11.688 64.437 17.471 0.50 15.36 45 ASP C CA 1
ATOM 2989 C CA B ASP C 1 46 ? 11.670 64.462 17.495 0.50 15.63 45 ASP C CA 1
ATOM 2990 C C . ASP C 1 46 ? 11.069 64.082 18.835 1.00 15.75 45 ASP C C 1
ATOM 2991 O O . ASP C 1 46 ? 10.009 64.596 19.206 1.00 15.66 45 ASP C O 1
ATOM 3000 N N . LEU C 1 47 ? 11.725 63.188 19.574 1.00 16.27 46 LEU C N 1
ATOM 3001 C CA . LEU C 1 47 ? 11.197 62.761 20.885 1.00 17.14 46 LEU C CA 1
ATOM 3002 C C . LEU C 1 47 ? 11.061 63.919 21.876 1.00 18.34 46 LEU C C 1
ATOM 3003 O O . LEU C 1 47 ? 10.061 63.996 22.595 1.00 18.64 46 LEU C O 1
ATOM 3008 N N . GLN C 1 48 ? 12.060 64.801 21.916 1.00 20.05 47 GLN C N 1
ATOM 3009 C CA . GLN C 1 48 ? 12.020 65.999 22.763 1.00 21.57 47 GLN C CA 1
ATOM 3010 C C . GLN C 1 48 ? 10.685 66.731 22.579 1.00 22.51 47 GLN C C 1
ATOM 3011 O O . GLN C 1 48 ? 10.018 67.081 23.552 1.00 22.99 47 GLN C O 1
ATOM 3017 N N . LEU C 1 49 ? 10.306 66.965 21.325 1.00 23.41 48 LEU C N 1
ATOM 3018 C CA . LEU C 1 49 ? 9.051 67.652 21.020 1.00 24.07 48 LEU C CA 1
ATOM 3019 C C . LEU C 1 49 ? 7.829 66.827 21.412 1.00 24.16 48 LEU C C 1
ATOM 3020 O O . LEU C 1 49 ? 6.814 67.392 21.816 1.00 24.43 48 LEU C O 1
ATOM 3025 N N . LYS C 1 50 ? 7.919 65.501 21.278 1.00 24.21 49 LYS C N 1
ATOM 3026 C CA . LYS C 1 50 ? 6.774 64.605 21.568 1.00 23.88 49 LYS C CA 1
ATOM 3027 C C . LYS C 1 50 ? 6.572 64.300 23.047 1.00 23.24 49 LYS C C 1
ATOM 3028 O O . LYS C 1 50 ? 5.561 63.693 23.431 1.00 23.56 49 LYS C O 1
ATOM 3034 N N . ASN C 1 51 ? 7.532 64.699 23.872 1.00 22.22 50 ASN C N 1
ATOM 3035 C CA . ASN C 1 51 ? 7.447 64.484 25.298 1.00 21.48 50 ASN C CA 1
ATOM 3036 C C . ASN C 1 51 ? 6.307 65.322 25.861 1.00 21.08 50 ASN C C 1
ATOM 3037 O O . ASN C 1 51 ? 6.312 66.534 25.701 1.00 20.97 50 ASN C O 1
ATOM 3042 N N . ASN C 1 52 ? 5.362 64.659 26.537 1.00 20.32 51 ASN C N 1
ATOM 3043 C CA . ASN C 1 52 ? 4.196 65.313 27.156 1.00 19.94 51 ASN C CA 1
ATOM 3044 C C . ASN C 1 52 ? 4.487 65.799 28.585 1.00 20.25 51 ASN C C 1
ATOM 3045 O O . ASN C 1 52 ? 3.580 66.217 29.298 1.00 20.56 51 ASN C O 1
ATOM 3050 N N . GLY C 1 53 ? 5.733 65.655 29.026 1.00 20.37 52 GLY C N 1
ATOM 3051 C CA . GLY C 1 53 ? 6.153 66.147 30.338 1.00 20.65 52 GLY C CA 1
ATOM 3052 C C . GLY C 1 53 ? 5.922 65.263 31.557 1.00 20.73 52 GLY C C 1
ATOM 3053 O O . GLY C 1 53 ? 6.350 65.627 32.658 1.00 20.91 52 GLY C O 1
ATOM 3054 N N . ASP C 1 54 ? 5.293 64.094 31.398 1.00 20.91 53 ASP C N 1
ATOM 3055 C CA . ASP C 1 54 ? 5.091 63.201 32.570 1.00 20.77 53 ASP C CA 1
ATOM 3056 C C . ASP C 1 54 ? 6.430 62.922 33.264 1.00 20.54 53 ASP C C 1
ATOM 3057 O O . ASP C 1 54 ? 6.501 62.887 34.491 1.00 20.93 53 ASP C O 1
ATOM 3062 N N . LEU C 1 55 ? 7.465 62.638 32.479 1.00 19.64 54 LEU C N 1
ATOM 3063 C CA . LEU C 1 55 ? 8.852 62.618 32.985 1.00 19.41 54 LEU C CA 1
ATOM 3064 C C . LEU C 1 55 ? 9.572 63.708 32.181 1.00 19.53 54 LEU C C 1
ATOM 3065 O O . LEU C 1 55 ? 9.463 63.751 30.960 1.00 19.18 54 LEU C O 1
ATOM 3070 N N . ALA C 1 56 ? 10.283 64.596 32.880 1.00 19.20 55 ALA C N 1
ATOM 3071 C CA . ALA C 1 56 ? 10.937 65.736 32.241 1.00 19.14 55 ALA C CA 1
ATOM 3072 C C . ALA C 1 56 ? 12.302 65.342 31.719 1.00 18.82 55 ALA C C 1
ATOM 3073 O O . ALA C 1 56 ? 13.327 65.646 32.340 1.00 20.29 55 ALA C O 1
ATOM 3075 N N . GLY C 1 57 ? 12.324 64.681 30.577 1.00 17.38 56 GLY C N 1
ATOM 3076 C CA . GLY C 1 57 ? 13.580 64.253 29.984 1.00 16.57 56 GLY C CA 1
ATOM 3077 C C . GLY C 1 57 ? 13.421 63.075 29.057 1.00 15.15 56 GLY C C 1
ATOM 3078 O O . GLY C 1 57 ? 12.333 62.530 28.900 1.00 14.08 56 GLY C O 1
ATOM 3079 N N . ILE C 1 58 ? 14.495 62.748 28.359 1.00 14.36 57 ILE C N 1
ATOM 3080 C CA . ILE C 1 58 ? 14.511 61.586 27.518 1.00 14.09 57 ILE C CA 1
ATOM 3081 C C . ILE C 1 58 ? 15.055 60.473 28.363 1.00 12.99 57 ILE C C 1
ATOM 3082 O O . ILE C 1 58 ? 16.024 60.680 29.118 1.00 11.98 57 ILE C O 1
ATOM 3087 N N . LEU C 1 59 ? 14.465 59.288 28.225 1.00 12.02 58 LEU C N 1
ATOM 3088 C CA . LEU C 1 59 ? 14.858 58.119 28.996 1.00 12.04 58 LEU C CA 1
ATOM 3089 C C . LEU C 1 59 ? 15.728 57.161 28.213 1.00 11.83 58 LEU C C 1
ATOM 3090 O O . LEU C 1 59 ? 15.439 56.868 27.073 1.00 11.31 58 LEU C O 1
ATOM 3095 N N . GLY C 1 60 ? 16.800 56.676 28.838 1.00 11.95 59 GLY C N 1
ATOM 3096 C CA . GLY C 1 60 ? 17.568 55.570 28.312 1.00 11.67 59 GLY C CA 1
ATOM 3097 C C . GLY C 1 60 ? 17.202 54.423 29.235 1.00 12.37 59 GLY C C 1
ATOM 3098 O O . GLY C 1 60 ? 17.653 54.381 30.385 1.00 12.48 59 GLY C O 1
ATOM 3099 N N . LEU C 1 61 ? 16.335 53.519 28.773 1.00 12.18 60 LEU C N 1
ATOM 3100 C CA A LEU C 1 61 ? 15.825 52.454 29.604 0.50 12.93 60 LEU C CA 1
ATOM 3101 C CA B LEU C 1 61 ? 15.874 52.433 29.635 0.50 12.41 60 LEU C CA 1
ATOM 3102 C C . LEU C 1 61 ? 16.486 51.110 29.307 1.00 13.04 60 LEU C C 1
ATOM 3103 O O . LEU C 1 61 ? 16.619 50.733 28.139 1.00 13.03 60 LEU C O 1
ATOM 3112 N N . CYS C 1 62 ? 16.887 50.412 30.360 1.00 13.51 61 CYS C N 1
ATOM 3113 C CA A CYS C 1 62 ? 17.341 49.021 30.256 0.50 12.89 61 CYS C CA 1
ATOM 3114 C CA B CYS C 1 62 ? 17.341 49.047 30.252 0.50 13.92 61 CYS C CA 1
ATOM 3115 C C . CYS C 1 62 ? 16.179 48.174 30.715 1.00 13.47 61 CYS C C 1
ATOM 3116 O O . CYS C 1 62 ? 15.713 48.309 31.879 1.00 12.77 61 CYS C O 1
ATOM 3121 N N . ILE C 1 63 ? 15.710 47.309 29.838 1.00 13.26 62 ILE C N 1
ATOM 3122 C CA . ILE C 1 63 ? 14.579 46.472 30.116 1.00 13.54 62 ILE C CA 1
ATOM 3123 C C . ILE C 1 63 ? 15.021 45.012 30.168 1.00 13.86 62 ILE C C 1
ATOM 3124 O O . ILE C 1 63 ? 15.331 44.411 29.126 1.00 13.86 62 ILE C O 1
ATOM 3129 N N . PRO C 1 64 ? 15.073 44.429 31.379 1.00 13.67 63 PRO C N 1
ATOM 3130 C CA . PRO C 1 64 ? 15.413 43.003 31.463 1.00 13.58 63 PRO C CA 1
ATOM 3131 C C . PRO C 1 64 ? 14.327 42.173 30.815 1.00 13.37 63 PRO C C 1
ATOM 3132 O O . PRO C 1 64 ? 13.145 42.463 30.976 1.00 13.47 63 PRO C O 1
ATOM 3136 N N . GLU C 1 65 ? 14.725 41.166 30.066 1.00 12.49 64 GLU C N 1
ATOM 3137 C CA . GLU C 1 65 ? 13.792 40.322 29.356 1.00 11.93 64 GLU C CA 1
ATOM 3138 C C . GLU C 1 65 ? 13.975 38.874 29.804 1.00 11.28 64 GLU C C 1
ATOM 3139 O O . GLU C 1 65 ? 14.874 38.564 30.561 1.00 10.88 64 GLU C O 1
ATOM 3145 N N . LEU C 1 66 ? 13.110 37.993 29.317 1.00 10.41 65 LEU C N 1
ATOM 3146 C CA . LEU C 1 66 ? 13.231 36.577 29.563 1.00 9.69 65 LEU C CA 1
ATOM 3147 C C . LEU C 1 66 ? 14.552 36.027 29.026 1.00 8.86 65 LEU C C 1
ATOM 3148 O O . LEU C 1 66 ? 15.158 36.604 28.145 1.00 7.87 65 LEU C O 1
ATOM 3153 N N . ASP C 1 67 ? 15.010 34.940 29.622 1.00 8.28 66 ASP C N 1
ATOM 3154 C CA . ASP C 1 67 ? 16.169 34.192 29.117 1.00 8.71 66 ASP C CA 1
ATOM 3155 C C . ASP C 1 67 ? 17.476 34.992 29.105 1.00 8.85 66 ASP C C 1
ATOM 3156 O O . ASP C 1 67 ? 18.322 34.786 28.282 1.00 9.88 66 ASP C O 1
ATOM 3161 N N . GLY C 1 68 ? 17.612 35.888 30.033 1.00 9.87 67 GLY C N 1
ATOM 3162 C CA . GLY C 1 68 ? 18.822 36.683 30.164 1.00 10.65 67 GLY C CA 1
ATOM 3163 C C . GLY C 1 68 ? 19.002 37.791 29.143 1.00 10.92 67 GLY C C 1
ATOM 3164 O O . GLY C 1 68 ? 20.028 38.471 29.165 1.00 11.64 67 GLY C O 1
ATOM 3165 N N . LYS C 1 69 ? 18.032 37.978 28.252 1.00 10.26 68 LYS C N 1
ATOM 3166 C CA A LYS C 1 69 ? 18.101 39.042 27.241 0.70 10.61 68 LYS C CA 1
ATOM 3167 C CA B LYS C 1 69 ? 18.157 39.026 27.252 0.30 10.39 68 LYS C CA 1
ATOM 3168 C C . LYS C 1 69 ? 17.898 40.402 27.885 1.00 10.12 68 LYS C C 1
ATOM 3169 O O . LYS C 1 69 ? 17.428 40.512 29.010 1.00 10.15 68 LYS C O 1
ATOM 3188 N N . SER C 1 71 ? 16.726 44.507 26.718 1.00 9.85 70 SER C N 1
ATOM 3189 C CA . SER C 1 71 ? 16.387 45.501 25.723 1.00 10.29 70 SER C CA 1
ATOM 3190 C C . SER C 1 71 ? 16.869 46.835 26.187 1.00 10.12 70 SER C C 1
ATOM 3191 O O . SER C 1 71 ? 17.032 47.078 27.381 1.00 10.44 70 SER C O 1
ATOM 3194 N N . TYR C 1 72 ? 17.134 47.700 25.233 1.00 10.34 71 TYR C N 1
ATOM 3195 C CA . TYR C 1 72 ? 17.441 49.065 25.550 1.00 10.41 71 TYR C CA 1
ATOM 3196 C C . TYR C 1 72 ? 16.483 49.899 24.743 1.00 10.62 71 TYR C C 1
ATOM 3197 O O . TYR C 1 72 ? 16.183 49.564 23.600 1.00 10.04 71 TYR C O 1
ATOM 3214 N N . ILE C 1 74 ? 15.331 54.139 23.965 1.00 10.82 73 ILE C N 1
ATOM 3215 C CA . ILE C 1 74 ? 15.447 55.561 24.117 1.00 10.24 73 ILE C CA 1
ATOM 3216 C C . ILE C 1 74 ? 14.013 56.058 23.926 1.00 10.37 73 ILE C C 1
ATOM 3217 O O . ILE C 1 74 ? 13.404 55.800 22.905 1.00 9.42 73 ILE C O 1
ATOM 3222 N N . ALA C 1 75 ? 13.471 56.735 24.937 1.00 9.96 74 ALA C N 1
ATOM 3223 C CA . ALA C 1 75 ? 12.064 57.077 24.911 1.00 10.36 74 ALA C CA 1
ATOM 3224 C C . ALA C 1 75 ? 11.706 58.275 25.756 1.00 10.18 74 ALA C C 1
ATOM 3225 O O . ALA C 1 75 ? 12.508 58.798 26.548 1.00 9.55 74 ALA C O 1
ATOM 3227 N N . VAL C 1 76 ? 10.483 58.724 25.535 1.00 10.10 75 VAL C N 1
ATOM 3228 C CA A VAL C 1 76 ? 9.903 59.793 26.285 0.33 10.73 75 VAL C CA 1
ATOM 3229 C CA B VAL C 1 76 ? 9.899 59.785 26.330 0.67 10.38 75 VAL C CA 1
ATOM 3230 C C . VAL C 1 76 ? 8.493 59.366 26.697 1.00 10.98 75 VAL C C 1
ATOM 3231 O O . VAL C 1 76 ? 7.921 58.458 26.084 1.00 11.46 75 VAL C O 1
ATOM 3238 N N . THR C 1 77 ? 7.956 59.988 27.729 1.00 11.63 76 THR C N 1
ATOM 3239 C CA . THR C 1 77 ? 6.574 59.733 28.113 1.00 13.26 76 THR C CA 1
ATOM 3240 C C . THR C 1 77 ? 5.733 60.389 27.028 1.00 14.09 76 THR C C 1
ATOM 3241 O O . THR C 1 77 ? 5.964 61.531 26.699 1.00 14.38 76 THR C O 1
ATOM 3245 N N . GLY C 1 78 ? 4.809 59.637 26.425 1.00 15.66 77 GLY C N 1
ATOM 3246 C CA . GLY C 1 78 ? 3.957 60.160 25.350 1.00 16.33 77 GLY C CA 1
ATOM 3247 C C . GLY C 1 78 ? 3.081 59.072 24.762 1.00 17.28 77 GLY C C 1
ATOM 3248 O O . GLY C 1 78 ? 3.371 57.882 24.980 1.00 18.78 77 GLY C O 1
ATOM 3249 N N . ILE C 1 84 ? 4.024 58.041 17.166 1.00 33.24 83 ILE C N 1
ATOM 3250 C CA . ILE C 1 84 ? 3.757 56.844 17.964 1.00 33.00 83 ILE C CA 1
ATOM 3251 C C . ILE C 1 84 ? 3.484 55.629 17.051 1.00 32.66 83 ILE C C 1
ATOM 3252 O O . ILE C 1 84 ? 3.644 54.476 17.469 1.00 32.98 83 ILE C O 1
ATOM 3257 N N . ALA C 1 85 ? 3.100 55.897 15.796 1.00 32.35 84 ALA C N 1
ATOM 3258 C CA . ALA C 1 85 ? 2.856 54.838 14.790 1.00 31.40 84 ALA C CA 1
ATOM 3259 C C . ALA C 1 85 ? 4.186 54.261 14.280 1.00 30.49 84 ALA C C 1
ATOM 3260 O O . ALA C 1 85 ? 4.312 53.047 14.074 1.00 30.29 84 ALA C O 1
ATOM 3262 N N . LYS C 1 86 ? 5.170 55.139 14.079 1.00 29.17 85 LYS C N 1
ATOM 3263 C CA . LYS C 1 86 ? 6.488 54.729 13.590 1.00 28.14 85 LYS C CA 1
ATOM 3264 C C . LYS C 1 86 ? 7.446 54.463 14.744 1.00 26.73 85 LYS C C 1
ATOM 3265 O O . LYS C 1 86 ? 8.605 54.124 14.523 1.00 26.95 85 LYS C O 1
ATOM 3271 N N . TYR C 1 87 ? 6.967 54.647 15.974 1.00 24.79 86 TYR C N 1
ATOM 3272 C CA . TYR C 1 87 ? 7.780 54.397 17.154 1.00 23.04 86 TYR C CA 1
ATOM 3273 C C . TYR C 1 87 ? 7.333 53.156 17.912 1.00 21.28 86 TYR C C 1
ATOM 3274 O O . TYR C 1 87 ? 6.182 52.736 17.822 1.00 20.79 86 TYR C O 1
ATOM 3283 N N . ASP C 1 88 ? 8.272 52.562 18.647 1.00 18.98 87 ASP C N 1
ATOM 3284 C CA . ASP C 1 88 ? 7.946 51.511 19.576 1.00 17.89 87 ASP C CA 1
ATOM 3285 C C . ASP C 1 88 ? 7.260 52.186 20.753 1.00 17.60 87 ASP C C 1
ATOM 3286 O O . ASP C 1 88 ? 7.656 53.282 21.156 1.00 16.57 87 ASP C O 1
ATOM 3291 N N . VAL C 1 89 ? 6.218 51.548 21.276 1.00 17.41 88 VAL C N 1
ATOM 3292 C CA . VAL C 1 89 ? 5.484 52.054 22.421 1.00 17.51 88 VAL C CA 1
ATOM 3293 C C . VAL C 1 89 ? 5.410 50.952 23.470 1.00 17.52 88 VAL C C 1
ATOM 3294 O O . VAL C 1 89 ? 5.047 49.831 23.140 1.00 17.63 88 VAL C O 1
ATOM 3298 N N . ILE C 1 90 ? 5.785 51.253 24.716 1.00 16.99 89 ILE C N 1
ATOM 3299 C CA . ILE C 1 90 ? 5.635 50.298 25.809 1.00 16.58 89 ILE C CA 1
ATOM 3300 C C . ILE C 1 90 ? 4.941 50.949 26.994 1.00 16.00 89 ILE C C 1
ATOM 3301 O O . ILE C 1 90 ? 4.828 52.168 27.056 1.00 16.18 89 ILE C O 1
ATOM 3306 N N . THR C 1 91 ? 4.464 50.120 27.917 1.00 15.43 90 THR C N 1
ATOM 3307 C CA . THR C 1 91 ? 3.907 50.597 29.184 1.00 14.44 90 THR C CA 1
ATOM 3308 C C . THR C 1 91 ? 4.940 50.299 30.254 1.00 14.21 90 THR C C 1
ATOM 3309 O O . THR C 1 91 ? 5.382 49.160 30.409 1.00 13.07 90 THR C O 1
ATOM 3313 N N . LEU C 1 92 ? 5.354 51.339 30.968 1.00 13.77 91 LEU C N 1
ATOM 3314 C CA . LEU C 1 92 ? 6.264 51.198 32.098 1.00 13.76 91 LEU C CA 1
ATOM 3315 C C . LEU C 1 92 ? 5.358 51.086 33.314 1.00 13.44 91 LEU C C 1
ATOM 3316 O O . LEU C 1 92 ? 4.719 52.084 33.718 1.00 13.56 91 LEU C O 1
ATOM 3321 N N . ALA C 1 93 ? 5.240 49.866 33.842 1.00 13.01 92 ALA C N 1
ATOM 3322 C CA . ALA C 1 93 ? 4.330 49.584 34.945 1.00 12.90 92 ALA C CA 1
ATOM 3323 C C . ALA C 1 93 ? 4.735 50.371 36.171 1.00 12.21 92 ALA C C 1
ATOM 3324 O O . ALA C 1 93 ? 5.912 50.661 36.347 1.00 11.98 92 ALA C O 1
ATOM 3326 N N . SER C 1 94 ? 3.752 50.709 37.020 1.00 11.94 93 SER C N 1
ATOM 3327 C CA . SER C 1 94 ? 4.036 51.489 38.222 1.00 11.68 93 SER C CA 1
ATOM 3328 C C . SER C 1 94 ? 5.077 50.786 39.072 1.00 11.64 93 SER C C 1
ATOM 3329 O O . SER C 1 94 ? 5.147 49.556 39.098 1.00 11.77 93 SER C O 1
ATOM 3332 N N . SER C 1 95 ? 5.883 51.581 39.748 1.00 11.48 94 SER C N 1
ATOM 3333 C CA . SER C 1 95 ? 6.934 51.077 40.612 1.00 11.58 94 SER C CA 1
ATOM 3334 C C . SER C 1 95 ? 7.492 52.192 41.474 1.00 11.55 94 SER C C 1
ATOM 3335 O O . SER C 1 95 ? 7.383 53.378 41.146 1.00 11.08 94 SER C O 1
ATOM 3338 N N . LYS C 1 96 ? 8.104 51.778 42.573 1.00 11.16 95 LYS C N 1
ATOM 3339 C CA . LYS C 1 96 ? 8.875 52.656 43.405 1.00 11.16 95 LYS C CA 1
ATOM 3340 C C . LYS C 1 96 ? 10.289 52.630 42.910 1.00 9.83 95 LYS C C 1
ATOM 3341 O O . LYS C 1 96 ? 10.726 51.660 42.274 1.00 9.44 95 LYS C O 1
ATOM 3347 N N . TYR C 1 97 ? 11.000 53.712 43.189 1.00 9.66 96 TYR C N 1
ATOM 3348 C CA . TYR C 1 97 ? 12.358 53.867 42.777 1.00 9.97 96 TYR C CA 1
ATOM 3349 C C . TYR C 1 97 ? 13.218 54.623 43.762 1.00 10.07 96 TYR C C 1
ATOM 3350 O O . TYR C 1 97 ? 12.753 55.458 44.511 1.00 10.83 96 TYR C O 1
ATOM 3367 N N . VAL C 1 99 ? 16.154 57.221 43.264 1.00 10.62 98 VAL C N 1
ATOM 3368 C CA . VAL C 1 99 ? 16.590 58.052 42.165 1.00 10.09 98 VAL C CA 1
ATOM 3369 C C . VAL C 1 99 ? 17.858 58.761 42.577 1.00 10.93 98 VAL C C 1
ATOM 3370 O O . VAL C 1 99 ? 17.870 59.494 43.577 1.00 10.60 98 VAL C O 1
ATOM 3374 N N . PHE C 1 100 ? 18.926 58.493 41.829 1.00 11.00 99 PHE C N 1
ATOM 3375 C CA . PHE C 1 100 ? 20.237 59.040 42.102 1.00 11.01 99 PHE C CA 1
ATOM 3376 C C . PHE C 1 100 ? 20.592 60.107 41.071 1.00 11.66 99 PHE C C 1
ATOM 3377 O O . PHE C 1 100 ? 20.002 60.173 39.986 1.00 11.29 99 PHE C O 1
ATOM 3385 N N . GLU C 1 101 ? 21.554 60.950 41.414 1.00 11.94 100 GLU C N 1
ATOM 3386 C CA . GLU C 1 101 ? 21.982 61.991 40.511 1.00 12.59 100 GLU C CA 1
ATOM 3387 C C . GLU C 1 101 ? 23.449 61.841 40.155 1.00 12.76 100 GLU C C 1
ATOM 3388 O O . GLU C 1 101 ? 24.285 61.689 41.039 1.00 13.11 100 GLU C O 1
ATOM 3394 N N . ALA C 1 102 ? 23.745 61.886 38.854 1.00 12.43 101 ALA C N 1
ATOM 3395 C CA . ALA C 1 102 ? 25.118 61.903 38.354 1.00 12.68 101 ALA C CA 1
ATOM 3396 C C . ALA C 1 102 ? 25.384 63.304 37.839 1.00 12.71 101 ALA C C 1
ATOM 3397 O O . ALA C 1 102 ? 24.631 63.807 37.017 1.00 11.87 101 ALA C O 1
ATOM 3399 N N . GLN C 1 103 ? 26.444 63.955 38.318 1.00 12.73 102 GLN C N 1
ATOM 3400 C CA . GLN C 1 103 ? 26.736 65.299 37.859 1.00 13.53 102 GLN C CA 1
ATOM 3401 C C . GLN C 1 103 ? 27.997 65.308 37.015 1.00 13.54 102 GLN C C 1
ATOM 3402 O O . GLN C 1 103 ? 29.019 64.767 37.424 1.00 12.43 102 GLN C O 1
ATOM 3408 N N . GLY C 1 104 ? 27.914 65.918 35.832 1.00 14.03 103 GLY C N 1
ATOM 3409 C CA . GLY C 1 104 ? 29.060 65.992 34.920 1.00 14.80 103 GLY C CA 1
ATOM 3410 C C . GLY C 1 104 ? 28.716 65.600 33.497 1.00 15.22 103 GLY C C 1
ATOM 3411 O O . GLY C 1 104 ? 27.557 65.315 33.185 1.00 15.10 103 GLY C O 1
ATOM 3412 N N . ALA C 1 105 ? 29.731 65.560 32.638 1.00 15.49 104 ALA C N 1
ATOM 3413 C CA . ALA C 1 105 ? 29.531 65.276 31.224 1.00 15.94 104 ALA C CA 1
ATOM 3414 C C . ALA C 1 105 ? 29.097 63.856 30.983 1.00 16.67 104 ALA C C 1
ATOM 3415 O O . ALA C 1 105 ? 29.647 62.914 31.551 1.00 16.97 104 ALA C O 1
ATOM 3417 N N . VAL C 1 106 ? 28.100 63.712 30.123 1.00 17.05 105 VAL C N 1
ATOM 3418 C CA . VAL C 1 106 ? 27.566 62.437 29.733 1.00 17.58 105 VAL C CA 1
ATOM 3419 C C . VAL C 1 106 ? 28.391 61.918 28.552 1.00 18.18 105 VAL C C 1
ATOM 3420 O O . VAL C 1 106 ? 28.764 62.695 27.675 1.00 18.35 105 VAL C O 1
ATOM 3424 N N . PRO C 1 107 ? 28.625 60.599 28.483 1.00 18.52 106 PRO C N 1
ATOM 3425 C CA . PRO C 1 107 ? 28.163 59.555 29.388 1.00 18.72 106 PRO C CA 1
ATOM 3426 C C . PRO C 1 107 ? 29.069 59.262 30.587 1.00 18.59 106 PRO C C 1
ATOM 3427 O O . PRO C 1 107 ? 28.615 58.625 31.515 1.00 18.02 106 PRO C O 1
ATOM 3431 N N . LYS C 1 108 ? 30.321 59.729 30.579 1.00 18.73 107 LYS C N 1
ATOM 3432 C CA . LYS C 1 108 ? 31.275 59.346 31.648 1.00 18.73 107 LYS C CA 1
ATOM 3433 C C . LYS C 1 108 ? 30.731 59.532 33.088 1.00 18.38 107 LYS C C 1
ATOM 3434 O O . LYS C 1 108 ? 30.848 58.623 33.916 1.00 17.73 107 LYS C O 1
ATOM 3438 N N . ALA C 1 109 ? 30.131 60.692 33.372 1.00 17.69 108 ALA C N 1
ATOM 3439 C CA . ALA C 1 109 ? 29.610 60.977 34.709 1.00 17.15 108 ALA C CA 1
ATOM 3440 C C . ALA C 1 109 ? 28.551 59.946 35.099 1.00 16.45 108 ALA C C 1
ATOM 3441 O O . ALA C 1 109 ? 28.489 59.512 36.253 1.00 16.04 108 ALA C O 1
ATOM 3443 N N . VAL C 1 110 ? 27.765 59.512 34.122 1.00 16.15 109 VAL C N 1
ATOM 3444 C CA . VAL C 1 110 ? 26.686 58.553 34.355 1.00 16.01 109 VAL C CA 1
ATOM 3445 C C . VAL C 1 110 ? 27.221 57.132 34.546 1.00 16.01 109 VAL C C 1
ATOM 3446 O O . VAL C 1 110 ? 26.762 56.398 35.415 1.00 15.15 109 VAL C O 1
ATOM 3450 N N . GLN C 1 111 ? 28.185 56.749 33.717 1.00 15.56 110 GLN C N 1
ATOM 3451 C CA . GLN C 1 111 ? 28.792 55.435 33.818 1.00 15.73 110 GLN C CA 1
ATOM 3452 C C . GLN C 1 111 ? 29.478 55.282 35.167 1.00 14.86 110 GLN C C 1
ATOM 3453 O O . GLN C 1 111 ? 29.371 54.255 35.820 1.00 14.40 110 GLN C O 1
ATOM 3459 N N . GLN C 1 112 ? 30.159 56.328 35.593 1.00 14.25 111 GLN C N 1
ATOM 3460 C CA . GLN C 1 112 ? 30.863 56.304 36.863 1.00 13.83 111 GLN C CA 1
ATOM 3461 C C . GLN C 1 112 ? 29.891 56.307 38.056 1.00 13.12 111 GLN C C 1
ATOM 3462 O O . GLN C 1 112 ? 30.106 55.603 39.027 1.00 12.37 111 GLN C O 1
ATOM 3468 N N . LYS C 1 113 ? 28.827 57.098 37.979 1.00 12.57 112 LYS C N 1
ATOM 3469 C CA . LYS C 1 113 ? 27.828 57.113 39.055 1.00 12.28 112 LYS C CA 1
ATOM 3470 C C . LYS C 1 113 ? 27.092 55.781 39.129 1.00 12.07 112 LYS C C 1
ATOM 3471 O O . LYS C 1 113 ? 26.753 55.302 40.217 1.00 11.17 112 LYS C O 1
ATOM 3485 N N . GLU C 1 115 ? 28.275 52.838 38.516 1.00 13.06 114 GLU C N 1
ATOM 3486 C CA . GLU C 1 115 ? 29.106 51.849 39.192 1.00 12.96 114 GLU C CA 1
ATOM 3487 C C . GLU C 1 115 ? 28.950 52.046 40.699 1.00 13.06 114 GLU C C 1
ATOM 3488 O O . GLU C 1 115 ? 28.813 51.081 41.451 1.00 12.16 114 GLU C O 1
ATOM 3494 N N . GLU C 1 116 ? 28.946 53.311 41.129 1.00 12.68 115 GLU C N 1
ATOM 3495 C CA . GLU C 1 116 ? 28.803 53.633 42.535 1.00 12.94 115 GLU C CA 1
ATOM 3496 C C . GLU C 1 116 ? 27.412 53.230 43.040 1.00 12.36 115 GLU C C 1
ATOM 3497 O O . GLU C 1 116 ? 27.277 52.742 44.163 1.00 11.98 115 GLU C O 1
ATOM 3503 N N . VAL C 1 117 ? 26.395 53.472 42.227 1.00 12.13 116 VAL C N 1
ATOM 3504 C CA . VAL C 1 117 ? 25.037 53.100 42.579 1.00 12.35 116 VAL C CA 1
ATOM 3505 C C . VAL C 1 117 ? 24.906 51.591 42.756 1.00 12.29 116 VAL C C 1
ATOM 3506 O O . VAL C 1 117 ? 24.405 51.154 43.753 1.00 12.03 116 VAL C O 1
ATOM 3510 N N . HIS C 1 118 ? 25.364 50.793 41.793 1.00 13.27 117 HIS C N 1
ATOM 3511 C CA . HIS C 1 118 ? 25.307 49.342 41.970 1.00 13.93 117 HIS C CA 1
ATOM 3512 C C . HIS C 1 118 ? 26.008 48.899 43.254 1.00 13.92 117 HIS C C 1
ATOM 3513 O O . HIS C 1 118 ? 25.512 48.020 43.950 1.00 13.66 117 HIS C O 1
ATOM 3520 N N . HIS C 1 119 ? 27.172 49.480 43.553 1.00 13.67 118 HIS C N 1
ATOM 3521 C CA . HIS C 1 119 ? 27.907 49.118 44.760 1.00 13.92 118 HIS C CA 1
ATOM 3522 C C . HIS C 1 119 ? 27.163 49.535 46.036 1.00 13.17 118 HIS C C 1
ATOM 3523 O O . HIS C 1 119 ? 27.139 48.792 47.025 1.00 12.14 118 HIS C O 1
ATOM 3530 N N . TYR C 1 120 ? 26.555 50.713 46.005 1.00 12.61 119 TYR C N 1
ATOM 3531 C CA . TYR C 1 120 ? 25.771 51.179 47.136 1.00 12.45 119 TYR C CA 1
ATOM 3532 C C . TYR C 1 120 ? 24.605 50.246 47.393 1.00 12.39 119 TYR C C 1
ATOM 3533 O O . TYR C 1 120 ? 24.379 49.785 48.521 1.00 12.36 119 TYR C O 1
ATOM 3542 N N . ILE C 1 121 ? 23.883 49.938 46.334 1.00 12.68 120 ILE C N 1
ATOM 3543 C CA . ILE C 1 121 ? 22.685 49.108 46.451 1.00 12.89 120 ILE C CA 1
ATOM 3544 C C . ILE C 1 121 ? 23.070 47.707 46.955 1.00 12.17 120 ILE C C 1
ATOM 3545 O O . ILE C 1 121 ? 22.411 47.138 47.841 1.00 12.37 120 ILE C O 1
ATOM 3550 N N . HIS C 1 122 ? 24.177 47.182 46.464 1.00 11.68 121 HIS C N 1
ATOM 3551 C CA . HIS C 1 122 ? 24.634 45.896 46.916 1.00 11.05 121 HIS C CA 1
ATOM 3552 C C . HIS C 1 122 ? 24.926 45.890 48.417 1.00 10.87 121 HIS C C 1
ATOM 3553 O O . HIS C 1 122 ? 24.542 44.965 49.134 1.00 10.27 121 HIS C O 1
ATOM 3560 N N . GLN C 1 123 ? 25.572 46.934 48.901 1.00 10.24 122 GLN C N 1
ATOM 3561 C CA A GLN C 1 123 ? 25.979 46.960 50.303 0.50 10.12 122 GLN C CA 1
ATOM 3562 C CA B GLN C 1 123 ? 25.976 47.000 50.302 0.50 10.19 122 GLN C CA 1
ATOM 3563 C C . GLN C 1 123 ? 24.895 47.412 51.287 1.00 9.86 122 GLN C C 1
ATOM 3564 O O . GLN C 1 123 ? 24.921 46.993 52.439 1.00 9.50 122 GLN C O 1
ATOM 3575 N N . TYR C 1 124 ? 23.971 48.258 50.845 1.00 9.86 123 TYR C N 1
ATOM 3576 C CA . TYR C 1 124 ? 22.947 48.842 51.724 1.00 10.14 123 TYR C CA 1
ATOM 3577 C C . TYR C 1 124 ? 21.488 48.436 51.485 1.00 11.02 123 TYR C C 1
ATOM 3578 O O . TYR C 1 124 ? 20.686 48.477 52.423 1.00 9.93 123 TYR C O 1
ATOM 3587 N N . GLN C 1 125 ? 21.131 48.126 50.235 1.00 11.58 124 GLN C N 1
ATOM 3588 C CA . GLN C 1 125 ? 19.719 47.898 49.866 1.00 12.68 124 GLN C CA 1
ATOM 3589 C C . GLN C 1 125 ? 19.513 46.687 48.996 1.00 12.35 124 GLN C C 1
ATOM 3590 O O . GLN C 1 125 ? 18.564 46.655 48.199 1.00 12.49 124 GLN C O 1
ATOM 3596 N N . ALA C 1 126 ? 20.350 45.672 49.149 1.00 11.88 125 ALA C N 1
ATOM 3597 C CA . ALA C 1 126 ? 20.342 44.539 48.210 1.00 12.57 125 ALA C CA 1
ATOM 3598 C C . ALA C 1 126 ? 19.004 43.787 48.120 1.00 12.88 125 ALA C C 1
ATOM 3599 O O . ALA C 1 126 ? 18.580 43.373 47.031 1.00 13.45 125 ALA C O 1
ATOM 3601 N N . ASN C 1 127 ? 18.343 43.635 49.251 1.00 12.76 126 ASN C N 1
ATOM 3602 C CA . ASN C 1 127 ? 17.138 42.798 49.312 1.00 13.05 126 ASN C CA 1
ATOM 3603 C C . ASN C 1 127 ? 15.828 43.488 48.913 1.00 13.10 126 ASN C C 1
ATOM 3604 O O . ASN C 1 127 ? 14.760 42.883 49.028 1.00 12.28 126 ASN C O 1
ATOM 3609 N N . THR C 1 128 ? 15.904 44.730 48.434 1.00 13.06 127 THR C N 1
ATOM 3610 C CA . THR C 1 128 ? 14.704 45.377 47.876 1.00 13.56 127 THR C CA 1
ATOM 3611 C C . THR C 1 128 ? 14.870 45.725 46.393 1.00 14.14 127 THR C C 1
ATOM 3612 O O . THR C 1 128 ? 14.026 46.403 45.819 1.00 13.90 127 THR C O 1
ATOM 3616 N N . VAL C 1 129 ? 15.943 45.248 45.758 1.00 14.81 128 VAL C N 1
ATOM 3617 C CA A VAL C 1 129 ? 16.153 45.441 44.314 0.50 14.96 128 VAL C CA 1
ATOM 3618 C CA B VAL C 1 129 ? 16.108 45.518 44.337 0.50 15.34 128 VAL C CA 1
ATOM 3619 C C . VAL C 1 129 ? 15.046 44.730 43.553 1.00 15.50 128 VAL C C 1
ATOM 3620 O O . VAL C 1 129 ? 14.769 43.561 43.822 1.00 15.32 128 VAL C O 1
ATOM 3627 N N . LYS C 1 130 ? 14.401 45.423 42.626 1.00 15.90 129 LYS C N 1
ATOM 3628 C CA . LYS C 1 130 ? 13.336 44.836 41.840 1.00 16.63 129 LYS C CA 1
ATOM 3629 C C . LYS C 1 130 ? 13.844 44.515 40.437 1.00 16.49 129 LYS C C 1
ATOM 3630 O O . LYS C 1 130 ? 14.599 45.291 39.837 1.00 16.49 129 LYS C O 1
ATOM 3636 N N . SER C 1 131 ? 13.424 43.365 39.931 1.00 16.61 130 SER C N 1
ATOM 3637 C CA A SER C 1 131 ? 13.732 42.958 38.575 0.50 16.58 130 SER C CA 1
ATOM 3638 C CA B SER C 1 131 ? 13.745 42.976 38.560 0.50 16.77 130 SER C CA 1
ATOM 3639 C C . SER C 1 131 ? 12.703 43.628 37.667 1.00 16.68 130 SER C C 1
ATOM 3640 O O . SER C 1 131 ? 11.606 43.081 37.434 1.00 17.69 130 SER C O 1
ATOM 3645 N N . ALA C 1 132 ? 13.045 44.807 37.185 1.00 15.47 131 ALA C N 1
ATOM 3646 C CA . ALA C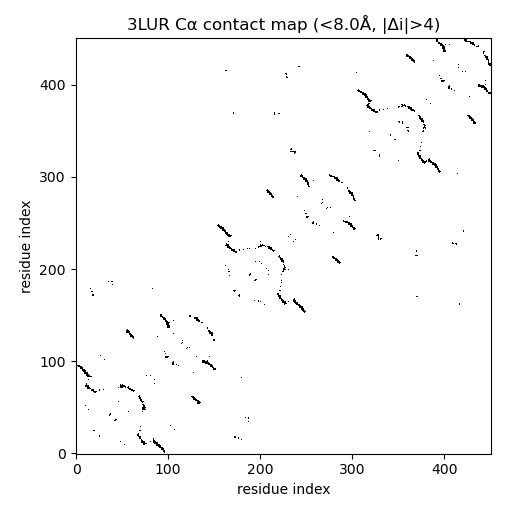 1 132 ? 12.170 45.624 36.390 1.00 15.03 131 ALA C CA 1
ATOM 3647 C C . ALA C 1 132 ? 13.033 46.581 35.601 1.00 14.07 131 ALA C C 1
ATOM 3648 O O . ALA C 1 132 ? 14.251 46.622 35.796 1.00 13.46 131 ALA C O 1
ATOM 3650 N N . PRO C 1 133 ? 12.426 47.353 34.706 1.00 13.46 132 PRO C N 1
ATOM 3651 C CA . PRO C 1 133 ? 13.265 48.275 33.949 1.00 13.13 132 PRO C CA 1
ATOM 3652 C C . PRO C 1 133 ? 13.887 49.331 34.835 1.00 12.86 132 PRO C C 1
ATOM 3653 O O . PRO C 1 133 ? 13.298 49.704 35.856 1.00 12.52 132 PRO C O 1
ATOM 3657 N N . PHE C 1 134 ? 15.110 49.737 34.498 1.00 12.75 133 PHE C N 1
ATOM 3658 C CA . PHE C 1 134 ? 15.793 50.824 35.192 1.00 13.18 133 PHE C CA 1
ATOM 3659 C C . PHE C 1 134 ? 16.249 51.804 34.139 1.00 13.25 133 PHE C C 1
ATOM 3660 O O . PHE C 1 134 ? 16.433 51.430 32.973 1.00 13.07 133 PHE C O 1
ATOM 3668 N N . PHE C 1 135 ? 16.413 53.068 34.510 1.00 13.04 134 PHE C N 1
ATOM 3669 C CA . PHE C 1 135 ? 16.733 54.043 33.488 1.00 12.61 134 PHE C CA 1
ATOM 3670 C C . PHE C 1 135 ? 17.483 55.251 33.930 1.00 12.16 134 PHE C C 1
ATOM 3671 O O . PHE C 1 135 ? 17.536 55.593 35.118 1.00 11.96 134 PHE C O 1
ATOM 3679 N N . GLU C 1 136 ? 18.014 55.930 32.918 1.00 12.61 135 GLU C N 1
ATOM 3680 C CA . GLU C 1 136 ? 18.630 57.209 33.063 1.00 13.13 135 GLU C CA 1
ATOM 3681 C C . GLU C 1 136 ? 17.682 58.229 32.443 1.00 13.03 135 GLU C C 1
ATOM 3682 O O . GLU C 1 136 ? 17.114 57.991 31.377 1.00 13.45 135 GLU C O 1
ATOM 3688 N N . LEU C 1 137 ? 17.484 59.353 33.129 1.00 12.23 136 LEU C N 1
ATOM 3689 C CA . LEU C 1 137 ? 16.594 60.417 32.647 1.00 12.21 136 LEU C CA 1
ATOM 3690 C C . LEU C 1 137 ? 17.437 61.618 32.339 1.00 11.92 136 LEU C C 1
ATOM 3691 O O . LEU C 1 137 ? 18.116 62.149 33.241 1.00 12.37 136 LEU C O 1
ATOM 3696 N N . TYR C 1 138 ? 17.366 62.085 31.089 1.00 11.40 137 TYR C N 1
ATOM 3697 C CA . TYR C 1 138 ? 18.170 63.214 30.627 1.00 11.51 137 TYR C CA 1
ATOM 3698 C C . TYR C 1 138 ? 17.325 64.435 30.361 1.00 12.29 137 TYR C C 1
ATOM 3699 O O . TYR C 1 138 ? 16.668 64.539 29.307 1.00 12.31 137 TYR C O 1
ATOM 3708 N N . GLN C 1 139 ? 17.352 65.352 31.314 1.00 12.20 138 GLN C N 1
ATOM 3709 C CA . GLN C 1 139 ? 16.649 66.617 31.187 1.00 12.68 138 GLN C CA 1
ATOM 3710 C C . GLN C 1 139 ? 17.264 67.425 30.067 1.00 13.04 138 GLN C C 1
ATOM 3711 O O . GLN C 1 139 ? 18.400 67.171 29.638 1.00 10.98 138 GLN C O 1
ATOM 3717 N N . ASP C 1 140 ? 16.499 68.416 29.617 1.00 14.12 139 ASP C N 1
ATOM 3718 C CA . ASP C 1 140 ? 16.910 69.314 28.561 1.00 15.50 139 ASP C CA 1
ATOM 3719 C C . ASP C 1 140 ? 18.169 70.031 28.995 1.00 15.88 139 ASP C C 1
ATOM 3720 O O . ASP C 1 140 ? 18.304 70.398 30.158 1.00 15.56 139 ASP C O 1
ATOM 3725 N N . GLY C 1 141 ? 19.095 70.200 28.065 1.00 16.22 140 GLY C N 1
ATOM 3726 C CA . GLY C 1 141 ? 20.310 70.916 28.364 1.00 16.44 140 GLY C CA 1
ATOM 3727 C C . GLY C 1 141 ? 21.536 70.371 27.694 1.00 16.40 140 GLY C C 1
ATOM 3728 O O . GLY C 1 141 ? 21.493 69.374 26.977 1.00 16.51 140 GLY C O 1
ATOM 3729 N N . ASP C 1 142 ? 22.635 71.077 27.914 1.00 16.49 141 ASP C N 1
ATOM 3730 C CA . ASP C 1 142 ? 23.922 70.697 27.396 1.00 16.62 141 ASP C CA 1
ATOM 3731 C C . ASP C 1 142 ? 24.435 69.577 28.281 1.00 16.92 141 ASP C C 1
ATOM 3732 O O . ASP C 1 142 ? 24.804 69.809 29.438 1.00 16.87 141 ASP C O 1
ATOM 3737 N N . THR C 1 143 ? 24.445 68.362 27.743 1.00 16.97 142 THR C N 1
ATOM 3738 C CA . THR C 1 143 ? 24.877 67.201 28.508 1.00 17.28 142 THR C CA 1
ATOM 3739 C C . THR C 1 143 ? 26.413 67.120 28.648 1.00 17.31 142 THR C C 1
ATOM 3740 O O . THR C 1 143 ? 26.922 66.237 29.354 1.00 17.84 142 THR C O 1
ATOM 3744 N N . THR C 1 144 ? 27.142 68.005 27.958 1.00 16.95 143 THR C N 1
ATOM 3745 C CA . THR C 1 144 ? 28.622 68.026 28.029 1.00 16.69 143 THR C CA 1
ATOM 3746 C C . THR C 1 144 ? 29.098 68.940 29.159 1.00 16.82 143 THR C C 1
ATOM 3747 O O . THR C 1 144 ? 30.285 68.994 29.474 1.00 16.56 143 THR C O 1
ATOM 3751 N N . SER C 1 145 ? 28.174 69.695 29.739 1.00 16.95 144 SER C N 1
ATOM 3752 C CA . SER C 1 145 ? 28.516 70.623 30.810 1.00 17.18 144 SER C CA 1
ATOM 3753 C C . SER C 1 145 ? 28.913 69.820 32.048 1.00 16.80 144 SER C C 1
ATOM 3754 O O . SER C 1 145 ? 28.394 68.723 32.276 1.00 16.87 144 SER C O 1
ATOM 3757 N N . GLU C 1 146 ? 29.865 70.344 32.813 1.00 16.30 145 GLU C N 1
ATOM 3758 C CA A GLU C 1 146 ? 30.316 69.697 34.042 0.50 16.20 145 GLU C CA 1
ATOM 3759 C CA B GLU C 1 146 ? 30.300 69.671 34.040 0.50 16.09 145 GLU C CA 1
ATOM 3760 C C . GLU C 1 146 ? 29.255 69.834 35.156 1.00 15.93 145 GLU C C 1
ATOM 3761 O O . GLU C 1 146 ? 29.336 69.175 36.178 1.00 15.74 145 GLU C O 1
ATOM 3772 N N . LYS C 1 147 ? 28.248 70.693 34.940 1.00 15.36 146 LYS C N 1
ATOM 3773 C CA . LYS C 1 147 ? 27.172 70.887 35.926 1.00 14.82 146 LYS C CA 1
ATOM 3774 C C . LYS C 1 147 ? 25.856 70.148 35.532 1.00 14.14 146 LYS C C 1
ATOM 3775 O O . LYS C 1 147 ? 24.848 70.256 36.231 1.00 13.41 146 LYS C O 1
ATOM 3781 N N . TYR C 1 148 ? 25.865 69.468 34.388 1.00 12.89 147 TYR C N 1
ATOM 3782 C CA . TYR C 1 148 ? 24.702 68.709 33.946 1.00 12.29 147 TYR C CA 1
ATOM 3783 C C . TYR C 1 148 ? 24.394 67.592 34.924 1.00 12.10 147 TYR C C 1
ATOM 3784 O O . TYR C 1 148 ? 25.292 66.891 35.383 1.00 11.84 147 TYR C O 1
ATOM 3793 N N . ILE C 1 149 ? 23.110 67.395 35.202 1.00 12.34 148 ILE C N 1
ATOM 3794 C CA . ILE C 1 149 ? 22.675 66.321 36.075 1.00 12.26 148 ILE C CA 1
ATOM 3795 C C . ILE C 1 149 ? 21.799 65.298 35.347 1.00 11.87 148 ILE C C 1
ATOM 3796 O O . ILE C 1 149 ? 20.770 65.645 34.759 1.00 12.29 148 ILE C O 1
ATOM 3801 N N . THR C 1 150 ? 22.214 64.038 35.418 1.00 10.74 149 THR C N 1
ATOM 3802 C CA . THR C 1 150 ? 21.479 62.930 34.869 1.00 11.18 149 THR C CA 1
ATOM 3803 C C . THR C 1 150 ? 20.875 62.210 36.057 1.00 10.81 149 THR C C 1
ATOM 3804 O O . THR C 1 150 ? 21.531 62.059 37.073 1.00 10.81 149 THR C O 1
ATOM 3808 N N . GLU C 1 151 ? 19.611 61.822 35.969 1.00 11.14 150 GLU C N 1
ATOM 3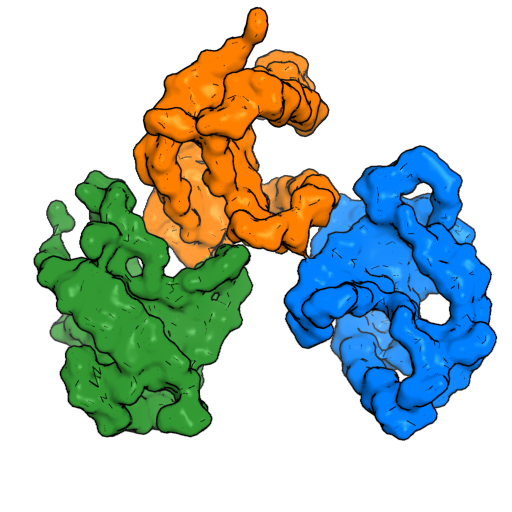809 C CA . GLU C 1 151 ? 19.011 61.037 37.034 1.00 10.72 150 GLU C CA 1
ATOM 3810 C C . GLU C 1 151 ? 19.109 59.564 36.703 1.00 10.57 150 GLU C C 1
ATOM 3811 O O . GLU C 1 151 ? 18.920 59.164 35.542 1.00 10.66 150 GLU C O 1
ATOM 3817 N N . ILE C 1 152 ? 19.415 58.751 37.715 1.00 10.45 151 ILE C N 1
ATOM 3818 C CA . ILE C 1 152 ? 19.424 57.297 37.573 1.00 10.20 151 ILE C CA 1
ATOM 3819 C C . ILE C 1 152 ? 18.307 56.748 38.449 1.00 10.35 151 ILE C C 1
ATOM 3820 O O . ILE C 1 152 ? 18.326 56.947 39.683 1.00 9.79 151 ILE C O 1
ATOM 3825 N N . TRP C 1 153 ? 17.333 56.098 37.811 1.00 9.69 152 TRP C N 1
ATOM 3826 C CA . TRP C 1 153 ? 16.137 55.555 38.459 1.00 10.24 152 TRP C CA 1
ATOM 3827 C C . TRP C 1 153 ? 16.233 54.057 38.597 1.00 10.53 152 TRP C C 1
ATOM 3828 O O . TRP C 1 153 ? 16.164 53.350 37.601 1.00 10.67 152 TRP C O 1
ATOM 3847 N N . PRO C 1 155 ? 14.614 50.641 40.284 1.00 11.00 154 PRO C N 1
ATOM 3848 C CA . PRO C 1 155 ? 13.335 50.230 40.848 1.00 11.29 154 PRO C CA 1
ATOM 3849 C C . PRO C 1 155 ? 13.531 49.398 42.091 1.00 11.03 154 PRO C C 1
ATOM 3850 O O . PRO C 1 155 ? 14.494 48.638 42.168 1.00 11.58 154 PRO C O 1
ATOM 3854 N N . VAL C 1 156 ? 12.646 49.563 43.052 1.00 11.13 155 VAL C N 1
ATOM 3855 C CA . VAL C 1 156 ? 12.713 48.821 44.289 1.00 11.66 155 VAL C CA 1
ATOM 3856 C C . VAL C 1 156 ? 11.378 48.179 44.581 1.00 12.30 155 VAL C C 1
ATOM 3857 O O . VAL C 1 156 ? 10.341 48.640 44.113 1.00 12.40 155 VAL C O 1
ATOM 3861 N N . LYS C 1 157 ? 11.412 47.090 45.334 1.00 13.11 156 LYS C N 1
ATOM 3862 C CA . LYS C 1 157 ? 10.205 46.345 45.671 1.00 14.24 156 LYS C CA 1
ATOM 3863 C C . LYS C 1 157 ? 9.317 47.047 46.706 1.00 15.54 156 LYS C C 1
ATOM 3864 O O . LYS C 1 157 ? 9.815 47.684 47.635 1.00 16.95 156 LYS C O 1
ATOM 3870 N N . GLY C 1 158 ? 8.003 46.877 46.564 1.00 16.68 157 GLY C N 1
ATOM 3871 C CA . GLY C 1 158 ? 7.042 47.426 47.535 1.00 17.19 157 GLY C CA 1
ATOM 3872 C C . GLY C 1 158 ? 5.804 48.040 46.898 1.00 17.59 157 GLY C C 1
ATOM 3873 O O . GLY C 1 158 ? 5.850 48.545 45.762 1.00 17.47 157 GLY C O 1
#

CATH classification: 3.20.80.10

Sequence (451 aa):
GEYQLQQLASLTLVGIKKETYENGRQQAQQHIAGFWQRCYQEGVIADLQLKNNGDLAGIILGLCIPELDGKSYIAVVTGDNNSADIAKYDVITLASSKYVFEAQGAVPKAVQQQQKEEVHHYIHQYQANTTVKKSSAPFFELYQDGDTTSEKKYITEIWPVKGGEYQLQQLASLTLVGIKETYENGRQAQQHIAGFWQQRCYQEGVIADDLQLKNNGDLAGIILGLCCIPELDGKSYIAVTGDNSADIAKYYDVITLASSKYVFEAQGAVPKAVQQQKEEEEVHHYIHQQYQANTTVKSSAPFFELYQDGDTTSEKKYIITEIWPVKGGEYQLLQQQLASLTLVVGIIKETYEENGRQAQQHIAGFWQRCYQEGVIADDLQLKNNGDLAGILGLLCCIPELDGKKSYIAVVTGIAKYDVITLASSKYVFEAQGAVPKAVQQKEEVHHYIHQQYQANTVVKSSAPFFELYQDGDTTSEEKYITEIWPVKG

Organism: Staphylococcus aureus (strain Mu50 / ATCC 700699) (NCBI:txid158878)